Protein AF-A0A2A2JJC0-F1 (afdb_monomer_lite)

Organism: NCBI:txid2018661

Radius of gyration: 27.17 Å; chains: 1; bounding box: 66×58×78 Å

Secondary structure (DSSP, 8-state):
-HHHH-GGGHHHHIIIIIIIHHHHHHHHHHHHHHHHT---S---BPPPPHHHHHH-TT-TTTT--HHHHHHHHHHHHHHHHHHHHHHHHHT--TTPPPPPHHHHHHHHHHHHHHHHHHHHHHHHHHHHH-TT--B-S--HHHIIIIIHHHHHHHSTTHHHHHHHHHHHHIIIIIIHHHHHHHHHHHHHHHHH-GGGGG-HHHHHHHHHHHHHHHHGGGGSTTHHHHHHHHHHHHHT-HHHHHHHHIIIIIIIHHHHHHHHHHHS-TTSSS---HHHHHSSTTSHHHHHHHHTHHHHHHHHHHHIIIIITTTT--HHHHHHHHHTTS-S-HHHHHHHHHHHHTHHHHHHHHHHHHHHHIIIIIS---HHHHTSPPTTTSTTTTT-TTSPPPPPHHHHHHHHH--S-HHHHHHHHHHHHHHHHHHHHHHHHHHHHHHTTSS--TT--HHHHHHHHHHHHHHHHHHHHHHHHHHH---TTHHHHHHHHHHHHHHHHHHHHHHHHHSSSS--HHHHHHHHHHHHHHHHHHHHHHHHHHHHHHHTS-SSHHHHHHHHTTSS-S---S-------------

Foldseek 3Di:
DVCVVCVVCLLVCLCVQQAVLLLVLLVVLLVVCVVWFFDADDALADQDDLVNCLVFVLFLCLQFDFVLVVLLVVVLLVVLVVLVLLLQVLPDDPPDDRDPVVVVVVSSVSVVVSLVSLLRRLRRRCCVVPVVDHDTRGPPVCSLPPRLLVSLVPTDVSVVSNVSNVSSCCSHVPPSSVSSVLVSVLSVCCVVPVVCVVPVPVSSVVVCCVVVVVCVCLPPPLNSLVVSLLVLQVQLLPVVLVVLCCVPQLQHVLLVLVVLVLSDPPPPDPDDDVVNQCPRCNHPVVVLCSLAVVLLSSLLSNCSNAQVRNLQPDVLSSQLSSLVVPPDPSVVSSVVSVCSSCVVVCVVCVVLVVQLCCCCPVVVDDPVRSSHDDCVSCVSVVPPPPDDRPDDVLLVCCVVPPPDDLLVLLVVLLVVLVVVLVVLVVVLVVLVCCVVPPPVDSNRHPVVNVVSVVLSVLSVQLSVLSVCCSPPHDDLSSLSSVLSSLSNVLSNLSSVLCSVQGSDNHGDCPSVVVNVVSSVVSVNSSSSSSNSSSVRVVVPPPPDPVVVVVVVVVPDDPDDDDDDPDDPPPPPPDD

Structure (mmCIF, N/CA/C/O backbone):
data_AF-A0A2A2JJC0-F1
#
_entry.id   AF-A0A2A2JJC0-F1
#
loop_
_atom_site.group_PDB
_atom_site.id
_atom_site.type_symbol
_atom_site.label_atom_id
_atom_site.label_alt_id
_atom_site.label_comp_id
_atom_site.label_asym_id
_atom_site.label_entity_id
_atom_site.label_seq_id
_atom_site.pdbx_PDB_ins_code
_atom_site.Cartn_x
_atom_site.Cartn_y
_atom_site.Cartn_z
_atom_site.occupancy
_atom_site.B_iso_or_equiv
_atom_site.auth_seq_id
_atom_site.auth_comp_id
_atom_site.auth_asym_id
_atom_site.auth_atom_id
_atom_site.pdbx_PDB_model_num
ATOM 1 N N . MET A 1 1 ? -3.818 24.758 -19.603 1.00 52.34 1 MET A N 1
ATOM 2 C CA . MET A 1 1 ? -4.672 24.947 -20.801 1.00 52.34 1 MET A CA 1
ATOM 3 C C . MET A 1 1 ? -5.701 23.831 -20.965 1.00 52.34 1 MET A C 1
ATOM 5 O O . MET A 1 1 ? -6.875 24.148 -21.078 1.00 52.34 1 MET A O 1
ATOM 9 N N . LEU A 1 2 ? -5.303 22.549 -20.957 1.00 55.78 2 LEU A N 1
ATOM 10 C CA . LEU A 1 2 ? -6.246 21.424 -21.093 1.00 55.78 2 LEU A CA 1
ATOM 11 C C . LEU A 1 2 ? -7.266 21.377 -19.937 1.00 55.78 2 LEU A C 1
ATOM 13 O O . LEU A 1 2 ? -8.467 21.332 -20.171 1.00 55.78 2 LEU A O 1
ATOM 17 N N . VAL A 1 3 ? -6.784 21.505 -18.697 1.00 57.25 3 VAL A N 1
ATOM 18 C CA . VAL A 1 3 ? -7.617 21.500 -17.480 1.00 57.25 3 VAL A CA 1
ATOM 19 C C . VAL A 1 3 ? -8.509 22.742 -17.379 1.00 57.25 3 VAL A C 1
ATOM 21 O O . VAL A 1 3 ? -9.697 22.645 -17.100 1.00 57.25 3 VAL A O 1
ATOM 24 N N . THR A 1 4 ? -7.953 23.915 -17.680 1.00 57.88 4 THR A N 1
ATOM 25 C CA . THR A 1 4 ? -8.647 25.202 -17.548 1.00 57.88 4 THR A CA 1
ATOM 26 C C . THR A 1 4 ? -9.720 25.432 -18.614 1.00 57.88 4 THR A C 1
ATOM 28 O O . THR A 1 4 ? -10.705 26.109 -18.349 1.00 57.88 4 THR A O 1
ATOM 31 N N . LYS A 1 5 ? -9.554 24.868 -19.820 1.00 58.38 5 LYS A N 1
ATOM 32 C CA . LYS A 1 5 ? -10.492 25.046 -20.942 1.00 58.38 5 LYS A CA 1
ATOM 33 C C . LYS A 1 5 ? -11.603 23.990 -20.982 1.00 58.38 5 LYS A C 1
ATOM 35 O O . LYS A 1 5 ? -12.660 24.257 -21.541 1.00 58.38 5 LYS A O 1
ATOM 40 N N . TYR A 1 6 ? -11.377 22.813 -20.394 1.00 58.69 6 TYR A N 1
ATOM 41 C CA . TYR A 1 6 ? -12.310 21.680 -20.436 1.00 58.69 6 TYR A CA 1
ATOM 42 C C . TYR A 1 6 ? -12.781 21.221 -19.051 1.00 58.69 6 TYR A C 1
ATOM 44 O O . TYR A 1 6 ? -13.188 20.072 -18.923 1.00 58.69 6 TYR A O 1
ATOM 52 N N . SER A 1 7 ? -12.764 22.102 -18.041 1.00 56.00 7 SER A N 1
ATOM 53 C CA . SER A 1 7 ? -13.215 21.867 -16.650 1.00 56.00 7 SER A CA 1
ATOM 54 C C . SER A 1 7 ? -14.444 20.949 -16.530 1.00 56.00 7 SER A C 1
ATOM 56 O O . SER A 1 7 ? -14.455 19.990 -15.752 1.00 56.00 7 SER A O 1
ATOM 58 N N . ASP A 1 8 ? -15.465 21.187 -17.353 1.00 56.69 8 ASP A N 1
ATOM 59 C CA . ASP A 1 8 ? -16.737 20.461 -17.277 1.00 56.69 8 ASP A CA 1
ATOM 60 C C . ASP A 1 8 ? -16.686 19.084 -17.957 1.00 56.69 8 ASP A C 1
ATOM 62 O O . ASP A 1 8 ? -17.429 18.180 -17.584 1.00 56.69 8 ASP A O 1
ATOM 66 N N . TRP A 1 9 ? -15.742 18.888 -18.881 1.00 62.88 9 TRP A N 1
ATOM 67 C CA . TRP A 1 9 ? -15.544 17.673 -19.680 1.00 62.88 9 TRP A CA 1
ATOM 68 C C . TRP A 1 9 ? -14.310 16.863 -19.263 1.00 62.88 9 TRP A C 1
ATOM 70 O O . TRP A 1 9 ? -13.973 15.882 -19.926 1.00 62.88 9 TRP A O 1
ATOM 80 N N . VAL A 1 10 ? -13.634 17.239 -18.173 1.00 66.12 10 VAL A N 1
ATOM 81 C CA . VAL A 1 10 ? -12.381 16.604 -17.727 1.00 66.12 10 VAL A CA 1
ATOM 82 C C . VAL A 1 10 ? -12.518 15.082 -17.620 1.00 66.12 10 VAL A C 1
ATOM 84 O O . VAL A 1 10 ? -11.678 14.368 -18.154 1.00 66.12 10 VAL A O 1
ATOM 87 N N . SER A 1 11 ? -13.604 14.565 -17.038 1.00 63.59 11 SER A N 1
ATOM 88 C CA . SER A 1 11 ? -13.834 13.116 -16.904 1.00 63.59 11 SER A CA 1
ATOM 89 C C . SER A 1 11 ? -13.937 12.404 -18.259 1.00 63.59 11 SER A C 1
ATOM 91 O O . SER A 1 11 ? -13.392 11.319 -18.445 1.00 63.59 11 SER A O 1
ATOM 93 N N . TYR A 1 12 ? -14.584 13.036 -19.239 1.00 67.75 12 TYR A N 1
ATOM 94 C CA . TYR A 1 12 ? -14.711 12.502 -20.594 1.00 67.75 12 TYR A CA 1
ATOM 95 C C . TYR A 1 12 ? -13.373 12.517 -21.344 1.00 67.75 12 TYR A C 1
ATOM 97 O O . TYR A 1 12 ? -13.038 11.558 -22.044 1.00 67.75 12 TYR A O 1
ATOM 105 N N . VAL A 1 13 ? -12.590 13.585 -21.167 1.00 71.12 13 VAL A N 1
ATOM 106 C CA . VAL A 1 13 ? -11.233 13.697 -21.716 1.00 71.12 13 VAL A CA 1
ATOM 107 C C . VAL A 1 13 ? -10.322 12.635 -21.103 1.00 71.12 13 VAL A C 1
ATOM 109 O O . VAL A 1 13 ? -9.618 11.960 -21.847 1.00 71.12 13 VAL A O 1
ATOM 112 N N . ILE A 1 14 ? -10.388 12.420 -19.786 1.00 71.88 14 ILE A N 1
ATOM 113 C CA . ILE A 1 14 ? -9.591 11.398 -19.097 1.00 71.88 14 ILE A CA 1
ATOM 114 C C . ILE A 1 14 ? -9.868 10.007 -19.660 1.00 71.88 14 ILE A C 1
ATOM 116 O O . ILE A 1 14 ? -8.940 9.328 -20.093 1.00 71.88 14 ILE A O 1
ATOM 120 N N . ILE A 1 15 ? -11.138 9.606 -19.731 1.00 72.25 15 ILE A N 1
ATOM 121 C CA . ILE A 1 15 ? -11.499 8.261 -20.195 1.00 72.25 15 ILE A CA 1
ATOM 122 C C . ILE A 1 15 ? -11.080 8.049 -21.654 1.00 72.25 15 ILE A C 1
ATOM 124 O O . ILE A 1 15 ? -10.525 7.007 -21.995 1.00 72.25 15 ILE A O 1
ATOM 128 N N . ARG A 1 16 ? -11.321 9.018 -22.544 1.00 77.00 16 ARG A N 1
ATOM 129 C CA . ARG A 1 16 ? -11.045 8.823 -23.976 1.00 77.00 16 ARG A CA 1
ATOM 130 C C . ARG A 1 16 ? -9.575 8.979 -24.338 1.00 77.00 16 ARG A C 1
ATOM 132 O O . ARG A 1 16 ? -9.058 8.163 -25.094 1.00 77.00 16 ARG A O 1
ATOM 139 N N . VAL A 1 17 ? -8.923 10.020 -23.828 1.00 81.00 17 VAL A N 1
ATOM 140 C CA . VAL A 1 17 ? -7.562 10.398 -24.237 1.00 81.00 17 VAL A CA 1
ATOM 141 C C . VAL A 1 17 ? -6.507 9.685 -23.406 1.00 81.00 17 VAL A C 1
ATOM 143 O O . VAL A 1 17 ? -5.486 9.292 -23.958 1.00 81.00 17 VAL A O 1
ATOM 146 N N . PHE A 1 18 ? -6.739 9.505 -22.105 1.00 79.56 18 PHE A N 1
ATOM 147 C CA . PHE A 1 18 ? -5.730 8.951 -21.199 1.00 79.56 18 PHE A CA 1
ATOM 148 C C . PHE A 1 18 ? -5.959 7.482 -20.847 1.00 79.56 18 PHE A C 1
ATOM 150 O O . PHE A 1 18 ? -5.056 6.879 -20.288 1.00 79.56 18 PHE A O 1
ATOM 157 N N . LEU A 1 19 ? -7.103 6.882 -21.208 1.00 77.56 19 LEU A N 1
ATOM 158 C CA . LEU A 1 19 ? -7.370 5.457 -20.973 1.00 77.56 19 LEU A CA 1
ATOM 159 C C . LEU A 1 19 ? -7.658 4.685 -22.270 1.00 77.56 19 LEU A C 1
ATOM 161 O O . LEU A 1 19 ? -6.858 3.842 -22.665 1.00 77.56 19 LEU A O 1
ATOM 165 N N . LEU A 1 20 ? -8.741 4.996 -22.990 1.00 83.06 20 LEU A N 1
ATOM 166 C CA . LEU A 1 20 ? -9.139 4.235 -24.187 1.00 83.06 20 LEU A CA 1
ATOM 167 C C . LEU A 1 20 ? -8.149 4.368 -25.352 1.00 83.06 20 LEU A C 1
ATOM 169 O O . LEU A 1 20 ? -7.863 3.380 -26.027 1.00 83.06 20 LEU A O 1
ATOM 173 N N . PHE A 1 21 ? -7.623 5.569 -25.600 1.00 87.94 21 PHE A N 1
ATOM 174 C CA . PHE A 1 21 ? -6.651 5.779 -26.671 1.00 87.94 21 PHE A CA 1
ATOM 175 C C . PHE A 1 21 ? -5.323 5.034 -26.413 1.00 87.94 21 PHE A C 1
ATOM 177 O O . PHE A 1 21 ? -4.910 4.282 -27.297 1.00 87.94 21 PHE A O 1
ATOM 184 N N . PRO A 1 22 ? -4.699 5.111 -25.217 1.00 88.50 22 PRO A N 1
ATOM 185 C CA . PRO A 1 22 ? -3.554 4.272 -24.870 1.00 88.50 22 PRO A CA 1
ATOM 186 C C . PRO A 1 22 ? -3.840 2.774 -24.951 1.00 88.50 22 PRO A C 1
ATOM 188 O O . PRO A 1 22 ? -3.021 2.051 -25.506 1.00 88.50 22 PRO A O 1
ATOM 191 N N . VAL A 1 23 ? -5.007 2.301 -24.488 1.00 86.94 23 VAL A N 1
ATOM 192 C CA . VAL A 1 23 ? -5.416 0.891 -24.658 1.00 86.94 23 VAL A CA 1
ATOM 193 C C . VAL A 1 23 ? -5.401 0.500 -26.136 1.00 86.94 23 VAL A C 1
ATOM 195 O O . VAL A 1 23 ? -4.826 -0.525 -26.493 1.00 86.94 23 VAL A O 1
ATOM 198 N N . GLY A 1 24 ? -5.976 1.331 -27.010 1.00 90.81 24 GLY A N 1
ATOM 199 C CA . GLY A 1 24 ? -5.943 1.107 -28.456 1.00 90.81 24 GLY A CA 1
ATOM 200 C C . GLY A 1 24 ? -4.518 1.018 -29.008 1.00 90.81 24 GLY A C 1
ATOM 201 O O . GLY A 1 24 ? -4.213 0.102 -29.769 1.00 90.81 24 GLY A O 1
ATOM 202 N N . LEU A 1 25 ? -3.627 1.918 -28.584 1.00 92.38 25 LEU A N 1
ATOM 203 C CA . LEU A 1 25 ? -2.218 1.898 -28.985 1.00 92.38 25 LEU A CA 1
ATOM 204 C C . LEU A 1 25 ? -1.484 0.645 -28.487 1.00 92.38 25 LEU A C 1
ATOM 206 O O . LEU A 1 25 ? -0.793 0.006 -29.279 1.00 92.38 25 LEU A O 1
ATOM 210 N N . TYR A 1 26 ? -1.662 0.249 -27.223 1.00 91.31 26 TYR A N 1
ATOM 211 C CA . TYR A 1 26 ? -1.070 -0.981 -26.689 1.00 91.31 26 TYR A CA 1
ATOM 212 C C . TYR A 1 26 ? -1.566 -2.220 -27.433 1.00 91.31 26 TYR A C 1
ATOM 214 O O . TYR A 1 26 ? -0.761 -3.092 -27.745 1.00 91.31 26 TYR A O 1
ATOM 222 N N . MET A 1 27 ? -2.856 -2.284 -27.777 1.00 91.44 27 MET A N 1
ATOM 223 C CA . MET A 1 27 ? -3.398 -3.380 -28.585 1.00 91.44 27 MET A CA 1
ATOM 224 C C . MET A 1 27 ? -2.763 -3.419 -29.979 1.00 91.44 27 MET A C 1
ATOM 226 O O . MET A 1 27 ? -2.403 -4.496 -30.446 1.00 91.44 27 MET A O 1
ATOM 230 N N . ILE A 1 28 ? -2.573 -2.265 -30.631 1.00 92.75 28 ILE A N 1
ATOM 231 C CA . ILE A 1 28 ? -1.892 -2.187 -31.935 1.00 92.75 28 ILE A CA 1
ATOM 232 C C . ILE A 1 28 ? -0.446 -2.682 -31.823 1.00 92.75 28 ILE A C 1
ATOM 234 O O . ILE A 1 28 ? -0.016 -3.475 -32.659 1.00 92.75 28 ILE A O 1
ATOM 238 N N . VAL A 1 29 ? 0.290 -2.252 -30.792 1.00 90.44 29 VAL A N 1
ATOM 239 C CA . VAL A 1 29 ? 1.666 -2.710 -30.542 1.00 90.44 29 VAL A CA 1
ATOM 240 C C . VAL A 1 29 ? 1.692 -4.215 -30.297 1.00 90.44 29 VAL A C 1
ATOM 242 O O . VAL A 1 29 ? 2.491 -4.910 -30.912 1.00 90.44 29 VAL A O 1
ATOM 245 N N . LEU A 1 30 ? 0.799 -4.734 -29.454 1.00 90.25 30 LEU A N 1
ATOM 246 C CA . LEU A 1 30 ? 0.731 -6.156 -29.124 1.00 90.25 30 LEU A CA 1
ATOM 247 C C . LEU A 1 30 ? 0.440 -7.004 -30.365 1.00 90.25 30 LEU A C 1
ATOM 249 O O . LEU A 1 30 ? 1.175 -7.953 -30.634 1.00 90.25 30 LEU A O 1
ATOM 253 N N . PHE A 1 31 ? -0.582 -6.647 -31.147 1.00 89.62 31 PHE A N 1
ATOM 254 C CA . PHE A 1 31 ? -0.896 -7.355 -32.388 1.00 89.62 31 PHE A CA 1
ATOM 255 C C . PHE A 1 31 ? 0.248 -7.262 -33.398 1.00 89.62 31 PHE A C 1
ATOM 257 O O . PHE A 1 31 ? 0.629 -8.276 -33.974 1.00 89.62 31 PHE A O 1
ATOM 264 N N . GLY A 1 32 ? 0.824 -6.074 -33.593 1.00 86.19 32 GLY A N 1
ATOM 265 C CA . GLY A 1 32 ? 1.945 -5.872 -34.508 1.00 86.19 32 GLY A CA 1
ATOM 266 C C . GLY A 1 32 ? 3.166 -6.714 -34.141 1.00 86.19 32 GLY A C 1
ATOM 267 O O . GLY A 1 32 ? 3.693 -7.446 -34.979 1.00 86.19 32 GLY A O 1
ATOM 268 N N . MET A 1 33 ? 3.547 -6.683 -32.865 1.00 85.62 33 MET A N 1
ATOM 269 C CA . MET A 1 33 ? 4.691 -7.415 -32.322 1.00 85.62 33 MET A CA 1
ATOM 270 C C . MET A 1 33 ? 4.481 -8.931 -32.315 1.00 85.62 33 MET A C 1
ATOM 272 O O . MET A 1 33 ? 5.441 -9.677 -32.511 1.00 85.62 33 MET A O 1
ATOM 276 N N . MET A 1 34 ? 3.239 -9.406 -32.173 1.00 85.25 34 MET A N 1
ATOM 277 C CA . MET A 1 34 ? 2.914 -10.832 -32.287 1.00 85.25 34 MET A CA 1
ATOM 278 C C . MET A 1 34 ? 3.270 -11.401 -33.669 1.00 85.25 34 MET A C 1
ATOM 280 O O . MET A 1 34 ? 3.697 -12.549 -33.762 1.00 85.25 34 MET A O 1
ATOM 284 N N . PHE A 1 35 ? 3.156 -10.596 -34.731 1.00 82.06 35 PHE A N 1
ATOM 285 C CA . PHE A 1 35 ? 3.566 -10.992 -36.082 1.00 82.06 35 PHE A CA 1
ATOM 286 C C . PHE A 1 35 ? 5.026 -10.647 -36.405 1.00 82.06 35 PHE A C 1
ATOM 288 O O . PHE A 1 35 ? 5.618 -11.286 -37.274 1.00 82.06 35 PHE A O 1
ATOM 295 N N . SER A 1 36 ? 5.614 -9.646 -35.741 1.00 74.00 36 SER A N 1
ATOM 296 C CA . SER A 1 36 ? 6.941 -9.117 -36.087 1.00 74.00 36 SER A CA 1
ATOM 297 C C . SER A 1 36 ? 8.091 -9.584 -35.192 1.00 74.00 36 SER A C 1
ATOM 299 O O . SER A 1 36 ? 9.242 -9.263 -35.506 1.00 74.00 36 SER A O 1
ATOM 301 N N . GLY A 1 37 ? 7.833 -10.323 -34.105 1.00 67.38 37 GLY A N 1
ATOM 302 C CA . GLY A 1 37 ? 8.929 -10.870 -33.303 1.00 67.38 37 GLY A CA 1
ATOM 303 C C . GLY A 1 37 ? 8.621 -11.496 -31.943 1.00 67.38 37 GLY A C 1
ATOM 304 O O . GLY A 1 37 ? 9.523 -12.141 -31.420 1.00 67.38 37 GLY A O 1
ATOM 305 N N . PHE A 1 38 ? 7.432 -11.360 -31.347 1.00 81.81 38 PHE A N 1
ATOM 306 C CA . PHE A 1 38 ? 7.204 -11.925 -30.010 1.00 81.81 38 PHE A CA 1
ATOM 307 C C . PHE A 1 38 ? 7.417 -13.435 -29.957 1.00 81.81 38 PHE A C 1
ATOM 309 O O . PHE A 1 38 ? 6.936 -14.192 -30.802 1.00 81.81 38 PHE A O 1
ATOM 316 N N . HIS A 1 39 ? 8.095 -13.860 -28.896 1.00 80.12 39 HIS A N 1
ATOM 317 C CA . HIS A 1 39 ? 8.218 -15.259 -28.537 1.00 80.12 39 HIS A CA 1
ATOM 318 C C . HIS A 1 39 ? 7.886 -15.412 -27.056 1.00 80.12 39 HIS A C 1
ATOM 320 O O . HIS A 1 39 ? 8.274 -14.581 -26.242 1.00 80.12 39 HIS A O 1
ATOM 326 N N . PHE A 1 40 ? 7.147 -16.462 -26.707 1.00 82.25 40 PHE A N 1
ATOM 327 C CA . PHE A 1 40 ? 6.760 -16.760 -25.330 1.00 82.25 40 PHE A CA 1
ATOM 328 C C . PHE A 1 40 ? 7.369 -18.104 -24.928 1.00 82.25 40 PHE A C 1
ATOM 330 O O . PHE A 1 40 ? 7.309 -19.055 -25.703 1.00 82.25 40 PHE A O 1
ATOM 337 N N . GLY A 1 41 ? 7.920 -18.200 -23.715 1.00 66.81 41 GLY A N 1
ATOM 338 C CA . GLY A 1 41 ? 8.351 -19.478 -23.128 1.00 66.81 41 GLY A CA 1
ATOM 339 C C . GLY A 1 41 ? 9.787 -19.517 -22.602 1.00 66.81 41 GLY A C 1
ATOM 340 O O . GLY A 1 41 ? 10.077 -20.339 -21.738 1.00 66.81 41 GLY A O 1
ATOM 341 N N . LYS A 1 42 ? 10.669 -18.615 -23.047 1.00 68.81 42 LYS A N 1
ATOM 342 C CA . LYS A 1 42 ? 11.992 -18.402 -22.437 1.00 68.81 42 LYS A CA 1
ATOM 343 C C . LYS A 1 42 ? 12.011 -17.059 -21.721 1.00 68.81 42 LYS A C 1
ATOM 345 O O . LYS A 1 42 ? 11.532 -16.075 -22.271 1.00 68.81 42 LYS A O 1
ATOM 350 N N . SER A 1 43 ? 12.574 -17.024 -20.518 1.00 69.44 43 SER A N 1
ATOM 351 C CA . SER A 1 43 ? 12.828 -15.779 -19.795 1.00 69.44 43 SER A CA 1
ATOM 352 C C . SER A 1 43 ? 14.332 -15.550 -19.690 1.00 69.44 43 SER A C 1
ATOM 354 O O . SER A 1 43 ? 15.098 -16.481 -19.451 1.00 69.44 43 SER A O 1
ATOM 356 N N . ILE A 1 44 ? 14.731 -14.299 -19.889 1.00 70.12 44 ILE A N 1
ATOM 357 C CA . ILE A 1 44 ? 16.092 -13.772 -19.689 1.00 70.12 44 ILE A CA 1
ATOM 358 C C . ILE A 1 44 ? 16.284 -13.200 -18.282 1.00 70.12 44 ILE A C 1
ATOM 360 O O . ILE A 1 44 ? 17.277 -12.521 -18.010 1.00 70.12 44 ILE A O 1
ATOM 364 N N . GLN A 1 45 ? 15.317 -13.425 -17.391 1.00 69.38 45 GLN A N 1
ATOM 365 C CA . GLN A 1 45 ? 15.412 -12.965 -16.020 1.00 69.38 45 GLN A CA 1
ATOM 366 C C . GLN A 1 45 ? 16.520 -13.737 -15.296 1.00 69.38 45 GLN A C 1
ATOM 368 O O . GLN A 1 45 ? 16.415 -14.943 -15.068 1.00 69.38 45 GLN A O 1
ATOM 373 N N . ALA A 1 46 ? 17.594 -13.032 -14.953 1.00 66.56 46 ALA A N 1
ATOM 374 C CA . ALA A 1 46 ? 18.715 -13.560 -14.196 1.00 66.56 46 ALA A CA 1
ATOM 375 C C . ALA A 1 46 ? 18.628 -13.133 -12.730 1.00 66.56 46 ALA A C 1
ATOM 377 O O . ALA A 1 46 ? 18.032 -12.111 -12.385 1.00 66.56 46 ALA A O 1
ATOM 378 N N . PHE A 1 47 ? 19.267 -13.915 -11.865 1.00 62.44 47 PHE A N 1
ATOM 379 C CA . PHE A 1 47 ? 19.453 -13.545 -10.469 1.00 62.44 47 PHE A CA 1
ATOM 380 C C . PHE A 1 47 ? 20.527 -12.463 -10.364 1.00 62.44 47 PHE A C 1
ATOM 382 O O . PHE A 1 47 ? 21.600 -12.587 -10.964 1.00 62.44 47 PHE A O 1
ATOM 389 N N . VAL A 1 48 ? 20.244 -11.400 -9.608 1.00 63.44 48 VAL A N 1
ATOM 390 C CA . VAL A 1 48 ? 21.281 -10.433 -9.243 1.00 63.44 48 VAL A CA 1
ATOM 391 C C . VAL A 1 48 ? 22.164 -11.095 -8.190 1.00 63.44 48 VAL A C 1
ATOM 393 O O . VAL A 1 48 ? 21.660 -11.620 -7.202 1.00 63.44 48 VAL A O 1
ATOM 396 N N . ASP A 1 49 ? 23.478 -11.085 -8.401 1.00 64.88 49 ASP A N 1
ATOM 397 C CA . ASP A 1 49 ? 24.428 -11.504 -7.370 1.00 64.88 49 ASP A CA 1
ATOM 398 C C . ASP A 1 49 ? 24.335 -10.547 -6.170 1.00 64.88 49 ASP A C 1
ATOM 400 O O . ASP A 1 49 ? 24.312 -9.326 -6.351 1.00 64.88 49 ASP A O 1
ATOM 404 N N . GLU A 1 50 ? 24.323 -11.084 -4.951 1.00 63.44 50 GLU A N 1
ATOM 405 C CA . GLU A 1 50 ? 24.155 -10.330 -3.700 1.00 63.44 50 GLU A CA 1
ATOM 406 C C . GLU A 1 50 ? 25.200 -9.206 -3.576 1.00 63.44 50 GLU A C 1
ATOM 408 O O . GLU A 1 50 ? 24.922 -8.123 -3.061 1.00 63.44 50 GLU A O 1
ATOM 413 N N . LYS A 1 51 ? 26.401 -9.409 -4.134 1.00 63.78 51 LYS A N 1
ATOM 414 C CA . LYS A 1 51 ? 27.451 -8.378 -4.199 1.00 63.78 51 LYS A CA 1
ATOM 415 C C . LYS A 1 51 ? 27.049 -7.158 -5.030 1.00 63.78 51 LYS A C 1
ATOM 417 O O . LYS A 1 51 ? 27.302 -6.040 -4.600 1.00 63.78 51 LYS A O 1
ATOM 422 N N . LYS A 1 52 ? 26.386 -7.356 -6.174 1.00 63.19 52 LYS A N 1
ATOM 423 C CA . LYS A 1 52 ? 25.933 -6.256 -7.043 1.00 63.19 52 LYS A CA 1
ATOM 424 C C . LYS A 1 52 ? 24.762 -5.490 -6.431 1.00 63.19 52 LYS A C 1
ATOM 426 O O . LYS A 1 52 ? 24.697 -4.278 -6.586 1.00 63.19 52 LYS A O 1
ATOM 431 N N . ILE A 1 53 ? 23.872 -6.178 -5.711 1.00 61.16 53 ILE A N 1
ATOM 432 C CA . ILE A 1 53 ? 22.778 -5.526 -4.969 1.00 61.16 53 ILE A CA 1
ATOM 433 C C . ILE A 1 53 ? 23.352 -4.626 -3.862 1.00 61.16 53 ILE A C 1
ATOM 435 O O . ILE A 1 53 ? 22.888 -3.506 -3.667 1.00 61.16 53 ILE A O 1
ATOM 439 N N . ASN A 1 54 ? 24.392 -5.093 -3.163 1.00 62.12 54 ASN A N 1
ATOM 440 C CA . ASN A 1 54 ? 25.045 -4.332 -2.096 1.00 62.12 54 ASN A CA 1
ATOM 441 C C . ASN A 1 54 ? 25.819 -3.096 -2.593 1.00 62.12 54 ASN A C 1
ATOM 443 O O . ASN A 1 54 ? 26.019 -2.164 -1.817 1.00 62.12 54 ASN A O 1
ATOM 447 N N . GLU A 1 55 ? 26.268 -3.084 -3.851 1.00 64.44 55 GLU A N 1
ATOM 448 C CA . GLU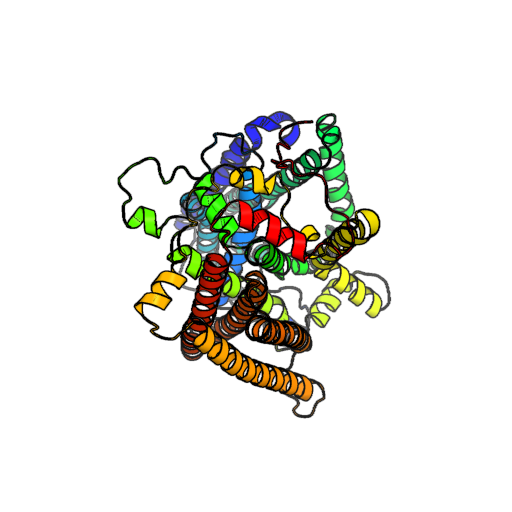 A 1 55 ? 26.999 -1.956 -4.444 1.00 64.44 55 GLU A CA 1
ATOM 449 C C . GLU A 1 55 ? 26.079 -0.785 -4.829 1.00 64.44 55 GLU A C 1
ATOM 451 O O . GLU A 1 55 ? 26.487 0.368 -4.678 1.00 64.44 55 GLU A O 1
ATOM 456 N N . ASP A 1 56 ? 24.844 -1.054 -5.276 1.00 61.91 56 ASP A N 1
ATOM 457 C CA . ASP A 1 56 ? 23.865 -0.011 -5.622 1.00 61.91 56 ASP A CA 1
ATOM 458 C C . ASP A 1 56 ? 22.417 -0.416 -5.261 1.00 61.91 56 ASP A C 1
ATOM 460 O O . ASP A 1 56 ? 21.659 -0.907 -6.107 1.00 61.91 56 ASP A O 1
ATOM 464 N N . PRO A 1 57 ? 21.992 -0.216 -3.998 1.00 61.94 57 PRO A N 1
ATOM 465 C CA . PRO A 1 57 ? 20.691 -0.654 -3.504 1.00 61.94 57 PRO A CA 1
ATOM 466 C C . PRO A 1 57 ? 19.581 0.344 -3.895 1.00 61.94 57 PRO A C 1
ATOM 468 O O . PRO A 1 57 ? 18.877 0.881 -3.043 1.00 61.94 57 PRO A O 1
ATOM 471 N N . LEU A 1 58 ? 19.424 0.664 -5.181 1.00 59.25 58 LEU A N 1
ATOM 472 C CA . LEU A 1 58 ? 18.403 1.620 -5.649 1.00 59.25 58 LEU A CA 1
ATOM 473 C C . LEU A 1 58 ? 17.133 0.957 -6.191 1.00 59.25 58 LEU A C 1
ATOM 475 O O . LEU A 1 58 ? 16.088 1.609 -6.240 1.00 59.25 58 LEU A O 1
ATOM 479 N N . ASP A 1 59 ? 17.196 -0.318 -6.582 1.00 59.91 59 ASP A N 1
ATOM 480 C CA . ASP A 1 59 ? 16.054 -1.028 -7.164 1.00 59.91 59 ASP A CA 1
ATOM 481 C C . ASP A 1 59 ? 15.352 -1.928 -6.134 1.00 59.91 59 ASP A C 1
ATOM 483 O O . ASP A 1 59 ? 15.774 -3.039 -5.823 1.00 59.91 59 ASP A O 1
ATOM 487 N N . PHE A 1 60 ? 14.247 -1.396 -5.612 1.00 56.50 60 PHE A N 1
ATOM 488 C CA . PHE A 1 60 ? 13.374 -1.931 -4.562 1.00 56.50 60 PHE A CA 1
ATOM 489 C C . PHE A 1 60 ? 12.857 -3.347 -4.798 1.00 56.50 60 PHE A C 1
ATOM 491 O O . PHE A 1 60 ? 12.547 -4.068 -3.856 1.00 56.50 60 PHE A O 1
ATOM 498 N N . TRP A 1 61 ? 12.685 -3.717 -6.064 1.00 57.97 61 TRP A N 1
ATOM 499 C CA . TRP A 1 61 ? 12.054 -4.979 -6.434 1.00 57.97 61 TRP A CA 1
ATOM 500 C C . TRP A 1 61 ? 13.046 -5.980 -7.010 1.00 57.97 61 TRP A C 1
ATOM 502 O O . TRP A 1 61 ? 12.621 -7.092 -7.322 1.00 57.97 61 TRP A O 1
ATOM 512 N N . ALA A 1 62 ? 14.335 -5.605 -7.102 1.00 52.66 62 ALA A N 1
ATOM 513 C CA . ALA A 1 62 ? 15.406 -6.386 -7.725 1.00 52.66 62 ALA A CA 1
ATOM 514 C C . ALA A 1 62 ? 15.382 -7.862 -7.310 1.00 52.66 62 ALA A C 1
ATOM 516 O O . ALA A 1 62 ? 15.576 -8.743 -8.153 1.00 52.66 62 ALA A O 1
ATOM 517 N N . ASP A 1 63 ? 15.089 -8.117 -6.033 1.00 58.12 63 ASP A N 1
ATOM 518 C CA . ASP A 1 63 ? 15.105 -9.451 -5.438 1.00 58.12 63 ASP A CA 1
ATOM 519 C C . ASP A 1 63 ? 13.720 -10.067 -5.183 1.00 58.12 63 ASP A C 1
ATOM 521 O O . ASP A 1 63 ? 13.634 -11.211 -4.751 1.00 58.12 63 ASP A O 1
ATOM 525 N N . VAL A 1 64 ? 12.632 -9.352 -5.495 1.00 67.94 64 VAL A N 1
ATOM 526 C CA . VAL A 1 64 ? 11.265 -9.798 -5.195 1.00 67.94 64 VAL A CA 1
ATOM 527 C C . VAL A 1 64 ? 10.688 -10.641 -6.330 1.00 67.94 64 VAL A C 1
ATOM 529 O O . VAL A 1 64 ? 10.644 -10.228 -7.499 1.00 67.94 64 VAL A O 1
ATOM 532 N N . ARG A 1 65 ? 10.226 -11.845 -5.987 1.00 67.75 65 ARG A N 1
ATOM 533 C CA . ARG A 1 65 ? 9.985 -12.942 -6.934 1.00 67.75 65 ARG A CA 1
ATOM 534 C C . ARG A 1 65 ? 8.544 -13.449 -6.902 1.00 67.75 65 ARG A C 1
ATOM 536 O O . ARG A 1 65 ? 7.700 -13.025 -6.115 1.00 67.75 65 ARG A O 1
ATOM 543 N N . GLY A 1 66 ? 8.273 -14.357 -7.839 1.00 68.38 66 GLY A N 1
ATOM 544 C CA . GLY A 1 66 ? 7.090 -15.208 -7.836 1.00 68.38 66 GLY A CA 1
ATOM 545 C C . GLY A 1 66 ? 5.757 -14.463 -7.859 1.00 68.38 66 GLY A C 1
ATOM 546 O O . GLY A 1 66 ? 5.607 -13.370 -8.415 1.00 68.38 66 GLY A O 1
ATOM 547 N N . ILE A 1 67 ? 4.762 -15.101 -7.249 1.00 73.69 67 ILE A N 1
ATOM 548 C CA . ILE A 1 67 ? 3.404 -14.563 -7.119 1.00 73.69 67 ILE A CA 1
ATOM 549 C C . ILE A 1 67 ? 3.385 -13.405 -6.110 1.00 73.69 67 ILE A C 1
ATOM 551 O O . ILE A 1 67 ? 2.543 -12.507 -6.227 1.00 73.69 67 ILE A O 1
ATOM 555 N N . PHE A 1 68 ? 4.362 -13.336 -5.200 1.00 77.88 68 PHE A N 1
ATOM 556 C CA . PHE A 1 68 ? 4.491 -12.226 -4.263 1.00 77.88 68 PHE A CA 1
ATOM 557 C C . PHE A 1 68 ? 4.602 -10.885 -4.990 1.00 77.88 68 PHE A C 1
ATOM 559 O O . PHE A 1 68 ? 3.801 -9.980 -4.746 1.00 77.88 68 PHE A O 1
ATOM 566 N N . ARG A 1 69 ? 5.482 -10.785 -5.993 1.00 73.94 69 ARG A N 1
ATOM 567 C CA . ARG A 1 69 ? 5.609 -9.577 -6.822 1.00 73.94 69 ARG A CA 1
ATOM 568 C C . ARG A 1 69 ? 4.283 -9.148 -7.457 1.00 73.94 69 ARG A C 1
ATOM 570 O O . ARG A 1 69 ? 3.959 -7.962 -7.474 1.00 73.94 69 ARG A O 1
ATOM 577 N N . THR A 1 70 ? 3.493 -10.095 -7.964 1.00 72.62 70 THR A N 1
ATOM 578 C CA . THR A 1 70 ? 2.190 -9.772 -8.573 1.00 72.62 70 THR A CA 1
ATOM 579 C C . THR A 1 70 ? 1.191 -9.216 -7.559 1.00 72.62 70 THR A C 1
ATOM 581 O O . THR A 1 70 ? 0.434 -8.303 -7.884 1.00 72.62 70 THR A O 1
ATOM 584 N N . SER A 1 71 ? 1.231 -9.696 -6.313 1.00 73.75 71 SER A N 1
ATOM 585 C CA . SER A 1 71 ? 0.382 -9.178 -5.236 1.00 73.75 71 SER A CA 1
ATOM 586 C C . SER A 1 71 ? 0.750 -7.747 -4.826 1.00 73.75 71 SER A C 1
ATOM 588 O O . SER A 1 71 ? -0.130 -6.944 -4.527 1.00 73.75 71 SER A O 1
ATOM 590 N N . LEU A 1 72 ? 2.034 -7.393 -4.892 1.00 77.38 72 LEU A N 1
ATOM 591 C CA . LEU A 1 72 ? 2.527 -6.047 -4.592 1.00 77.38 72 LEU A CA 1
ATOM 592 C C . LEU A 1 72 ? 2.116 -5.052 -5.679 1.00 77.38 72 LEU A C 1
ATOM 594 O O . LEU A 1 72 ? 1.585 -3.983 -5.374 1.00 77.38 72 LEU A O 1
ATOM 598 N N . LEU A 1 73 ? 2.255 -5.463 -6.944 1.00 72.94 73 LEU A N 1
ATOM 599 C CA . LEU A 1 73 ? 1.768 -4.699 -8.092 1.00 72.94 73 LEU A CA 1
ATOM 600 C C . LEU A 1 73 ? 0.255 -4.472 -8.014 1.00 72.94 73 LEU A C 1
ATOM 602 O O . LEU A 1 73 ? -0.211 -3.374 -8.302 1.00 72.94 73 LEU A O 1
ATOM 606 N N . LEU A 1 74 ? -0.526 -5.467 -7.577 1.00 71.50 74 LEU A N 1
ATOM 607 C CA . LEU A 1 74 ? -1.972 -5.307 -7.391 1.00 71.50 74 LEU A CA 1
ATOM 608 C C . LEU A 1 74 ? -2.297 -4.156 -6.424 1.00 71.50 74 LEU A C 1
ATOM 610 O O . LEU A 1 74 ? -3.204 -3.365 -6.693 1.00 71.50 74 LEU A O 1
ATOM 614 N N . VAL A 1 75 ? -1.541 -4.032 -5.330 1.00 73.38 75 VAL A N 1
ATOM 615 C CA . VAL A 1 75 ? -1.707 -2.942 -4.359 1.00 73.38 75 VAL A CA 1
ATOM 616 C C . VAL A 1 75 ? -1.274 -1.597 -4.952 1.00 73.38 75 VAL A C 1
ATOM 618 O O . VAL A 1 75 ? -2.005 -0.617 -4.807 1.00 73.38 75 VAL A O 1
ATOM 621 N N . ASP A 1 76 ? -0.141 -1.536 -5.657 1.00 70.31 76 ASP A N 1
ATOM 622 C CA . ASP A 1 76 ? 0.315 -0.327 -6.367 1.00 70.31 76 ASP A CA 1
ATOM 623 C C . ASP A 1 76 ? -0.730 0.203 -7.345 1.00 70.31 76 ASP A C 1
ATOM 625 O O . ASP A 1 76 ? -1.138 1.367 -7.279 1.00 70.31 76 ASP A O 1
ATOM 629 N N . TYR A 1 77 ? -1.218 -0.684 -8.204 1.00 66.38 77 TYR A N 1
ATOM 630 C CA . TYR A 1 77 ? -2.240 -0.359 -9.178 1.00 66.38 77 TYR A CA 1
ATOM 631 C C . TYR A 1 77 ? -3.533 0.089 -8.491 1.00 66.38 77 TYR A C 1
ATOM 633 O O . TYR A 1 77 ? -4.087 1.121 -8.866 1.00 66.38 77 TYR A O 1
ATOM 641 N N . SER A 1 78 ? -3.961 -0.585 -7.417 1.00 64.06 78 SER A N 1
ATOM 642 C CA . SER A 1 78 ? -5.150 -0.172 -6.658 1.00 64.06 78 SER A CA 1
ATOM 643 C C . SER A 1 78 ? -5.060 1.264 -6.119 1.00 64.06 78 SER A C 1
ATOM 645 O O . SER A 1 78 ? -6.039 2.002 -6.216 1.00 64.06 78 SER A O 1
ATOM 647 N N . GLY A 1 79 ? -3.887 1.701 -5.640 1.00 60.25 79 GLY A N 1
ATOM 648 C CA . GLY A 1 79 ? -3.673 3.054 -5.113 1.00 60.25 79 GLY A CA 1
ATOM 649 C C . GLY A 1 79 ? -3.762 4.152 -6.178 1.00 60.25 79 GLY A C 1
ATOM 650 O O . GLY A 1 79 ? -4.345 5.211 -5.929 1.00 60.25 79 GLY A O 1
ATOM 651 N N . VAL A 1 80 ? -3.254 3.885 -7.385 1.00 55.16 80 VAL A N 1
ATOM 652 C CA . VAL A 1 80 ? -3.402 4.781 -8.549 1.00 55.16 80 VAL A CA 1
ATOM 653 C C . VAL A 1 80 ? -4.881 4.923 -8.928 1.00 55.16 80 VAL A C 1
ATOM 655 O O . VAL A 1 80 ? -5.344 6.014 -9.272 1.00 55.16 80 VAL A O 1
ATOM 658 N N . PHE A 1 81 ? -5.657 3.846 -8.798 1.00 52.53 81 PHE A N 1
ATOM 659 C CA . PHE A 1 81 ? -7.082 3.822 -9.141 1.00 52.53 81 PHE A CA 1
ATOM 660 C C . PHE A 1 81 ? -7.942 4.583 -8.137 1.00 52.53 81 PHE A C 1
ATOM 662 O O . PHE A 1 81 ? -8.942 5.186 -8.532 1.00 52.53 81 PHE A O 1
ATOM 669 N N . THR A 1 82 ? -7.513 4.656 -6.877 1.00 55.84 82 THR A N 1
ATOM 670 C CA . THR A 1 82 ? -8.149 5.485 -5.849 1.00 55.84 82 THR A CA 1
ATOM 671 C C . THR A 1 82 ? -8.149 6.964 -6.237 1.00 55.84 82 THR A C 1
ATOM 673 O O . THR A 1 82 ? -9.153 7.630 -6.030 1.00 55.84 82 THR A O 1
ATOM 676 N N . GLY A 1 83 ? -7.097 7.487 -6.879 1.00 51.38 83 GLY A N 1
ATOM 677 C CA . GLY A 1 83 ? -7.071 8.882 -7.354 1.00 51.38 83 GLY A CA 1
ATOM 678 C C . GLY A 1 83 ? -8.100 9.167 -8.456 1.00 51.38 83 GLY A C 1
ATOM 679 O O . GLY A 1 83 ? -8.764 10.205 -8.446 1.00 51.38 83 GLY A O 1
ATOM 680 N N . ILE A 1 84 ? -8.291 8.211 -9.372 1.00 53.38 84 ILE A N 1
ATOM 681 C CA . ILE A 1 84 ? -9.317 8.277 -10.428 1.00 53.38 84 ILE A CA 1
ATOM 682 C C . ILE A 1 84 ? -10.721 8.189 -9.817 1.00 53.38 84 ILE A C 1
ATOM 684 O O . ILE A 1 84 ? -11.624 8.924 -10.219 1.00 53.38 84 ILE A O 1
ATOM 688 N N . LEU A 1 85 ? -10.893 7.309 -8.829 1.00 53.84 85 LEU A N 1
ATOM 689 C CA . LEU A 1 85 ? -12.156 7.077 -8.136 1.00 53.84 85 LEU A CA 1
ATOM 690 C C . LEU A 1 85 ? -12.546 8.284 -7.277 1.00 53.84 85 LEU A C 1
ATOM 692 O O . LEU A 1 85 ? -13.678 8.742 -7.378 1.00 53.84 85 LEU A O 1
ATOM 696 N N . ILE A 1 86 ? -11.597 8.866 -6.540 1.00 53.53 86 ILE A N 1
ATOM 697 C CA . ILE A 1 86 ? -11.804 10.085 -5.754 1.00 53.53 86 ILE A CA 1
ATOM 698 C C . ILE A 1 86 ? -12.172 11.259 -6.671 1.00 53.53 86 ILE A C 1
ATOM 700 O O . ILE A 1 86 ? -13.124 11.981 -6.385 1.00 53.53 86 ILE A O 1
ATOM 704 N N . PHE A 1 87 ? -11.495 11.423 -7.813 1.00 51.97 87 PHE A N 1
ATOM 705 C CA . PHE A 1 87 ? -11.870 12.439 -8.803 1.00 51.97 87 PHE A CA 1
ATOM 706 C C . PHE A 1 87 ? -13.274 12.208 -9.393 1.00 51.97 87 PHE A C 1
ATOM 708 O O . PHE A 1 87 ? -14.021 13.157 -9.643 1.00 51.97 87 PHE A O 1
ATOM 715 N N . ALA A 1 88 ? -13.661 10.950 -9.614 1.00 50.75 88 ALA A N 1
ATOM 716 C CA . ALA A 1 88 ? -15.008 10.615 -10.060 1.00 50.75 88 ALA A CA 1
ATOM 717 C C . ALA A 1 88 ? -16.068 10.902 -8.978 1.00 50.75 88 ALA A C 1
ATOM 719 O O . ALA A 1 88 ? -17.192 11.269 -9.324 1.00 50.75 88 ALA A O 1
ATOM 720 N N . THR A 1 89 ? -15.718 10.786 -7.690 1.00 51.16 89 THR A N 1
ATOM 721 C CA . THR A 1 89 ? -16.634 11.026 -6.563 1.00 51.16 89 THR A CA 1
ATOM 722 C C . THR A 1 89 ? -16.714 12.487 -6.112 1.00 51.16 89 THR A C 1
ATOM 724 O O . THR A 1 89 ? -17.774 12.909 -5.665 1.00 51.16 89 THR A O 1
ATOM 727 N N . THR A 1 90 ? -15.669 13.306 -6.278 1.00 50.72 90 THR A N 1
ATOM 728 C CA . THR A 1 90 ? -15.717 14.745 -5.921 1.00 50.72 90 THR A CA 1
ATOM 729 C C . THR A 1 90 ? -16.665 15.553 -6.817 1.00 50.72 90 THR A C 1
ATOM 731 O O . THR A 1 90 ? -17.095 16.645 -6.460 1.00 50.72 90 THR A O 1
ATOM 734 N N . LYS A 1 91 ? -17.063 15.007 -7.976 1.00 48.31 91 LYS A N 1
ATOM 735 C CA . LYS A 1 91 ? -18.114 15.566 -8.846 1.00 48.31 91 LYS A CA 1
ATOM 736 C C . LYS A 1 91 ? -19.502 14.939 -8.643 1.00 48.31 91 LYS A C 1
ATOM 738 O O . LYS A 1 91 ? -20.348 15.072 -9.533 1.00 48.31 91 LYS A O 1
ATOM 743 N N . LEU A 1 92 ? -19.773 14.280 -7.512 1.00 45.66 92 LEU A N 1
ATOM 744 C CA . LEU A 1 92 ? -21.118 13.793 -7.185 1.00 45.66 92 LEU A CA 1
ATOM 745 C C . LEU A 1 92 ? -22.072 14.984 -6.980 1.00 45.66 92 LEU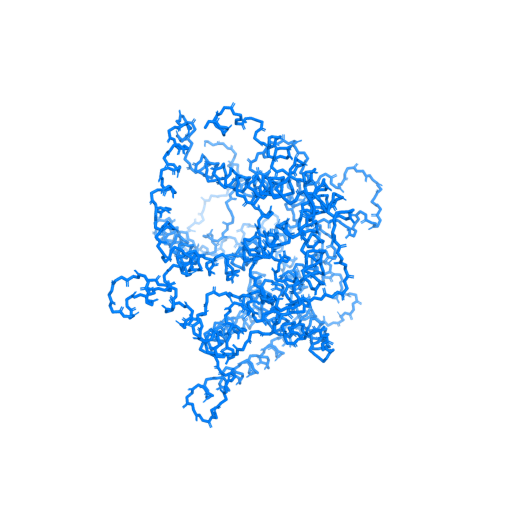 A C 1
ATOM 747 O O . LEU A 1 92 ? -22.274 15.488 -5.880 1.00 45.66 92 LEU A O 1
ATOM 751 N N . ARG A 1 93 ? -22.705 15.430 -8.070 1.00 39.72 93 ARG A N 1
ATOM 752 C CA . ARG A 1 93 ? -23.991 16.125 -7.986 1.00 39.72 93 ARG A CA 1
ATOM 753 C C . ARG A 1 93 ? -25.005 15.121 -7.444 1.00 39.72 93 ARG A C 1
ATOM 755 O O . ARG A 1 93 ? -25.022 13.970 -7.884 1.00 39.72 93 ARG A O 1
ATOM 762 N N . ALA A 1 94 ? -25.878 15.559 -6.539 1.00 35.09 94 ALA A N 1
ATOM 763 C CA . ALA A 1 94 ? -27.026 14.763 -6.118 1.00 35.09 94 ALA A CA 1
ATOM 764 C C . ALA A 1 94 ? -27.747 14.197 -7.364 1.00 35.09 94 ALA A C 1
ATOM 766 O O . ALA A 1 94 ? -28.176 14.958 -8.232 1.00 35.09 94 ALA A O 1
ATOM 767 N N . GLY A 1 95 ? -27.813 12.865 -7.485 1.00 37.53 95 GLY A N 1
ATOM 768 C CA . GLY A 1 95 ? -28.467 12.169 -8.601 1.00 37.53 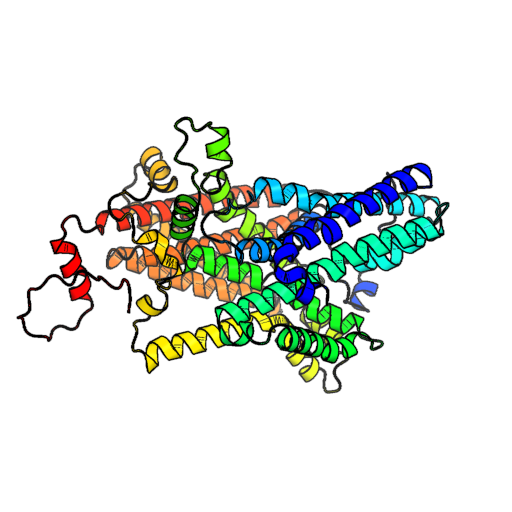95 GLY A CA 1
ATOM 769 C C . GLY A 1 95 ? -27.564 11.498 -9.648 1.00 37.53 95 GLY A C 1
ATOM 770 O O . GLY A 1 95 ? -28.098 10.813 -10.520 1.00 37.53 95 GLY A O 1
ATOM 771 N N . SER A 1 96 ? -26.230 11.614 -9.596 1.00 41.97 96 SER A N 1
ATOM 772 C CA . SER A 1 96 ? -25.366 10.777 -10.450 1.00 41.97 96 SER A CA 1
ATOM 773 C C . SER A 1 96 ? -25.208 9.379 -9.850 1.00 41.97 96 SER A C 1
ATOM 775 O O . SER A 1 96 ? -24.687 9.241 -8.745 1.00 41.97 96 SER A O 1
ATOM 777 N N . ALA A 1 97 ? -25.640 8.343 -10.574 1.00 42.69 97 ALA A N 1
ATOM 778 C CA . ALA A 1 97 ? -25.408 6.959 -10.173 1.00 42.69 97 ALA A CA 1
ATOM 779 C C . ALA A 1 97 ? -23.888 6.708 -10.082 1.00 42.69 97 ALA A C 1
ATOM 781 O O . ALA A 1 97 ? -23.200 6.890 -11.092 1.00 42.69 97 ALA A O 1
ATOM 782 N N . PRO A 1 98 ? -23.343 6.324 -8.911 1.00 48.75 98 PRO A N 1
ATOM 783 C CA . PRO A 1 98 ? -21.928 6.007 -8.801 1.00 48.75 98 PRO A CA 1
ATOM 784 C C . PRO A 1 98 ? -21.610 4.856 -9.760 1.00 48.75 98 PRO A C 1
ATOM 786 O O . PRO A 1 98 ? -22.319 3.846 -9.796 1.00 48.75 98 PRO A O 1
ATOM 789 N N . MET A 1 99 ? -20.561 5.013 -10.570 1.00 48.69 99 MET A N 1
ATOM 790 C CA . MET A 1 99 ? -20.071 3.925 -11.412 1.00 48.69 99 MET A CA 1
ATOM 791 C C . MET A 1 99 ? -19.678 2.770 -10.488 1.00 48.69 99 MET A C 1
ATOM 793 O O . MET A 1 99 ? -18.849 2.947 -9.597 1.00 48.69 99 MET A O 1
ATOM 797 N N . GLN A 1 100 ? -20.309 1.604 -10.653 1.00 54.12 100 GLN A N 1
ATOM 798 C CA . GLN A 1 100 ? -20.056 0.475 -9.760 1.00 54.12 100 GLN A CA 1
ATOM 799 C C . GLN A 1 100 ? -18.577 0.084 -9.848 1.00 54.12 100 GLN A C 1
ATOM 801 O O . GLN A 1 100 ? -18.065 -0.176 -10.941 1.00 54.12 100 GLN A O 1
ATOM 806 N N . ALA A 1 101 ? -17.904 0.010 -8.696 1.00 56.41 101 ALA A N 1
ATOM 807 C CA . ALA A 1 101 ? -16.491 -0.362 -8.599 1.00 56.41 101 ALA A CA 1
ATOM 808 C C . ALA A 1 101 ? -16.182 -1.687 -9.330 1.00 56.41 101 ALA A C 1
ATOM 810 O O . ALA A 1 101 ? -15.124 -1.829 -9.934 1.00 56.41 101 ALA A O 1
ATOM 811 N N . LEU A 1 102 ? -17.155 -2.606 -9.375 1.00 59.53 102 LEU A N 1
ATOM 812 C CA . LEU A 1 102 ? -17.096 -3.877 -10.105 1.00 59.53 102 LEU A CA 1
ATOM 813 C C . LEU A 1 102 ? -16.876 -3.746 -11.620 1.00 59.53 102 LEU A C 1
ATOM 815 O O . LEU A 1 102 ? -16.260 -4.630 -12.201 1.00 59.53 102 LEU A O 1
ATOM 819 N N . TYR A 1 103 ? -17.344 -2.674 -12.268 1.00 58.41 103 TYR A N 1
ATOM 820 C CA . TYR A 1 103 ? -17.070 -2.426 -13.695 1.00 58.41 103 TYR A CA 1
ATOM 821 C C . TYR A 1 103 ? -15.789 -1.624 -13.910 1.00 58.41 103 TYR A C 1
ATOM 823 O O . TYR A 1 103 ? -15.127 -1.756 -14.940 1.00 58.41 103 TYR A O 1
ATOM 831 N N . LEU A 1 104 ? -15.440 -0.792 -12.932 1.00 60.50 104 LEU A N 1
ATOM 832 C CA . LEU A 1 104 ? -14.263 0.058 -12.983 1.00 60.50 104 LEU A CA 1
ATOM 833 C C . LEU A 1 104 ? -12.973 -0.764 -12.841 1.00 60.50 104 LEU A C 1
ATOM 835 O O . LEU A 1 104 ? -12.043 -0.563 -13.615 1.00 60.50 104 LEU A O 1
ATOM 839 N N . VAL A 1 105 ? -12.940 -1.734 -11.921 1.00 65.25 105 VAL A N 1
ATOM 840 C CA . VAL A 1 105 ? -11.760 -2.585 -11.688 1.00 65.25 105 VAL A CA 1
ATOM 841 C C . VAL A 1 105 ? -11.322 -3.323 -12.967 1.00 65.25 105 VAL A C 1
ATOM 843 O O . VAL A 1 105 ? -10.179 -3.125 -13.375 1.00 65.25 105 VAL A O 1
ATOM 846 N N . PRO A 1 106 ? -12.187 -4.072 -13.687 1.00 65.44 106 PRO A N 1
ATOM 847 C CA . PRO A 1 106 ? -11.808 -4.715 -14.944 1.00 65.44 106 PRO A CA 1
ATOM 848 C C . PRO A 1 106 ? -11.293 -3.724 -15.989 1.00 65.44 106 PRO A C 1
ATOM 850 O O . PRO A 1 106 ? -10.223 -3.941 -16.549 1.00 65.44 106 PRO A O 1
ATOM 853 N N . MET A 1 107 ? -12.007 -2.612 -16.212 1.00 64.81 107 MET A N 1
ATOM 854 C CA . MET A 1 107 ? -11.638 -1.596 -17.210 1.00 64.81 107 MET A CA 1
ATOM 855 C C . MET A 1 107 ? -10.239 -1.036 -16.990 1.00 64.81 107 MET A C 1
ATOM 857 O O . MET A 1 107 ? -9.506 -0.777 -17.943 1.00 64.81 107 MET A O 1
ATOM 861 N N . ILE A 1 108 ? -9.870 -0.862 -15.729 1.00 66.12 108 ILE A N 1
ATOM 862 C CA . ILE A 1 108 ? -8.596 -0.279 -15.369 1.00 66.12 108 ILE A CA 1
ATOM 863 C C . ILE A 1 108 ? -7.475 -1.345 -15.331 1.00 66.12 108 ILE A C 1
ATOM 865 O O . ILE A 1 108 ? -6.332 -1.048 -15.673 1.00 66.12 108 ILE A O 1
ATOM 869 N N . THR A 1 109 ? -7.786 -2.610 -15.026 1.00 71.19 109 THR A N 1
ATOM 870 C CA . THR A 1 109 ? -6.800 -3.714 -15.070 1.00 71.19 109 THR A CA 1
ATOM 871 C C . THR A 1 109 ? -6.349 -4.108 -16.481 1.00 71.19 109 THR A C 1
ATOM 873 O O . THR A 1 109 ? -5.324 -4.773 -16.623 1.00 71.19 109 THR A O 1
ATOM 876 N N . ILE A 1 110 ? -7.057 -3.674 -17.532 1.00 78.50 110 ILE A N 1
ATOM 877 C CA . ILE A 1 110 ? -6.710 -3.991 -18.927 1.00 78.50 110 ILE A CA 1
ATOM 878 C C . ILE A 1 110 ? -5.295 -3.515 -19.272 1.00 78.50 110 ILE A C 1
ATOM 880 O O . ILE A 1 110 ? -4.526 -4.277 -19.848 1.00 78.50 110 ILE A O 1
ATOM 884 N N . VAL A 1 111 ? -4.922 -2.282 -18.918 1.00 77.88 111 VAL A N 1
ATOM 885 C CA . VAL A 1 111 ? -3.604 -1.743 -19.298 1.00 77.88 111 VAL A CA 1
ATOM 886 C C . VAL A 1 111 ? -2.449 -2.505 -18.630 1.00 77.88 111 VAL A C 1
ATOM 888 O O . VAL A 1 111 ? -1.561 -2.949 -19.360 1.00 77.88 111 VAL A O 1
ATOM 891 N N . PRO A 1 112 ? -2.460 -2.758 -17.305 1.00 76.00 112 PRO A N 1
ATOM 892 C CA . PRO A 1 112 ? -1.462 -3.615 -16.660 1.00 76.00 112 PRO A CA 1
ATOM 893 C C . PRO A 1 112 ? -1.356 -5.014 -17.283 1.00 76.00 112 PRO A C 1
ATOM 895 O O . PRO A 1 112 ? -0.250 -5.528 -17.473 1.00 76.00 112 PRO A O 1
ATOM 898 N N . MET A 1 113 ? -2.487 -5.628 -17.658 1.00 79.75 113 MET A N 1
ATOM 899 C CA . MET A 1 113 ? -2.473 -6.921 -18.353 1.00 79.75 113 MET A CA 1
ATOM 900 C C . MET A 1 113 ? -1.768 -6.822 -19.711 1.00 79.75 113 MET A C 1
ATOM 902 O O . MET A 1 113 ? -0.910 -7.650 -20.015 1.00 79.75 113 MET A O 1
ATOM 906 N N . LEU A 1 114 ? -2.078 -5.797 -20.511 1.00 84.19 114 LEU A N 1
ATOM 907 C CA . LEU A 1 114 ? -1.440 -5.585 -21.814 1.00 84.19 114 LEU A CA 1
ATOM 908 C C . LEU A 1 114 ? 0.068 -5.352 -21.685 1.00 84.19 114 LEU A C 1
ATOM 910 O O . LEU A 1 114 ? 0.839 -5.960 -22.427 1.00 84.19 114 LEU A O 1
ATOM 914 N N . LEU A 1 115 ? 0.496 -4.538 -20.719 1.00 82.19 115 LEU A N 1
ATOM 915 C CA . LEU A 1 115 ? 1.913 -4.305 -20.428 1.00 82.19 115 LEU A CA 1
ATOM 916 C C . LEU A 1 115 ? 2.633 -5.598 -20.027 1.00 82.19 115 LEU A C 1
ATOM 918 O O . LEU A 1 115 ? 3.738 -5.859 -20.499 1.00 82.19 115 LEU A O 1
ATOM 922 N N . THR A 1 116 ? 1.986 -6.441 -19.218 1.00 81.31 116 THR A N 1
ATOM 923 C CA . THR A 1 116 ? 2.536 -7.741 -18.805 1.00 81.31 116 THR A CA 1
ATOM 924 C C . THR A 1 116 ? 2.723 -8.679 -20.000 1.00 81.31 116 THR A C 1
ATOM 926 O O . THR A 1 116 ? 3.762 -9.330 -20.113 1.00 81.31 116 THR A O 1
ATOM 929 N N . ILE A 1 117 ? 1.761 -8.718 -20.928 1.00 84.25 117 ILE A N 1
ATOM 930 C CA . ILE A 1 117 ? 1.863 -9.539 -22.146 1.00 84.25 117 ILE A CA 1
ATOM 931 C C . ILE A 1 117 ? 2.979 -9.020 -23.060 1.00 84.25 117 ILE A C 1
ATOM 933 O O . ILE A 1 117 ? 3.789 -9.812 -23.540 1.00 84.25 117 ILE A O 1
ATOM 937 N N . ILE A 1 118 ? 3.050 -7.700 -23.274 1.00 87.12 118 ILE A N 1
ATOM 938 C CA . ILE A 1 118 ? 4.103 -7.064 -24.082 1.00 87.12 118 ILE A CA 1
ATOM 939 C C . ILE A 1 118 ? 5.482 -7.373 -23.496 1.00 87.12 118 ILE A C 1
ATOM 941 O O . ILE A 1 118 ? 6.389 -7.768 -24.228 1.00 87.12 118 ILE A O 1
ATOM 945 N N . ARG A 1 119 ? 5.626 -7.257 -22.172 1.00 85.44 119 ARG A N 1
ATOM 946 C CA . ARG A 1 119 ? 6.851 -7.615 -21.458 1.00 85.44 119 ARG A CA 1
ATOM 947 C C . ARG A 1 119 ? 7.230 -9.072 -21.709 1.00 85.44 119 ARG A C 1
ATOM 949 O O . ARG A 1 119 ? 8.332 -9.323 -22.181 1.00 85.44 119 ARG A O 1
ATOM 956 N N . ALA A 1 120 ? 6.330 -10.015 -21.431 1.00 83.50 120 ALA A N 1
ATOM 957 C CA . ALA A 1 120 ? 6.615 -11.442 -21.571 1.00 83.50 120 ALA A CA 1
ATOM 958 C C . ALA A 1 120 ? 6.991 -11.826 -23.015 1.00 83.50 120 ALA A C 1
ATOM 960 O O . ALA A 1 120 ? 7.908 -12.620 -23.223 1.00 83.50 120 ALA A O 1
ATOM 961 N N . GLY A 1 121 ? 6.328 -11.229 -24.010 1.00 86.94 121 GLY A N 1
ATOM 962 C CA . GLY A 1 121 ? 6.649 -11.442 -25.424 1.00 86.94 121 GLY A CA 1
ATOM 963 C C . GLY A 1 121 ? 8.011 -10.869 -25.828 1.00 86.94 121 GLY A C 1
ATOM 964 O O . GLY A 1 121 ? 8.713 -11.462 -26.651 1.00 86.94 121 GLY A O 1
ATOM 965 N N . CYS A 1 122 ? 8.407 -9.738 -25.238 1.00 87.50 122 CYS A N 1
ATOM 966 C CA . CYS A 1 122 ? 9.727 -9.142 -25.439 1.00 87.50 122 CYS A CA 1
ATOM 967 C C . CYS A 1 122 ? 10.851 -9.913 -24.743 1.00 87.50 122 CYS A C 1
ATOM 969 O O . CYS A 1 122 ? 11.919 -10.077 -25.332 1.00 87.50 122 CYS A O 1
ATOM 971 N N . GLU A 1 123 ? 10.618 -10.412 -23.526 1.00 86.62 123 GLU A N 1
ATOM 972 C CA . GLU A 1 123 ? 11.590 -11.251 -22.816 1.00 86.62 123 GLU A CA 1
ATOM 973 C C . GLU A 1 123 ? 11.943 -12.489 -23.644 1.00 86.62 123 GLU A C 1
ATOM 975 O O . GLU A 1 123 ? 13.124 -12.759 -23.862 1.00 86.62 123 GLU A O 1
ATOM 980 N N . GLY A 1 124 ? 10.943 -13.199 -24.176 1.00 85.81 124 GLY A N 1
ATOM 981 C CA . GLY A 1 124 ? 11.212 -14.367 -25.011 1.00 85.81 124 GLY A CA 1
ATOM 982 C C . GLY A 1 124 ? 11.836 -14.018 -26.363 1.00 85.81 124 GLY A C 1
ATOM 983 O O . GLY A 1 124 ? 12.710 -14.751 -26.820 1.00 85.81 124 GLY A O 1
ATOM 984 N N . HIS A 1 125 ? 11.479 -12.882 -26.977 1.00 87.94 125 HIS A N 1
ATOM 985 C CA . HIS A 1 125 ? 12.145 -12.418 -28.203 1.00 87.94 125 HIS A CA 1
ATOM 986 C C . HIS A 1 125 ? 13.648 -12.191 -27.989 1.00 87.94 125 HIS A C 1
ATOM 988 O O . HIS A 1 125 ? 14.482 -12.661 -28.770 1.00 87.94 125 HIS A O 1
ATOM 994 N N . ILE A 1 126 ? 14.001 -11.479 -26.917 1.00 88.31 126 ILE A N 1
ATOM 995 C CA . ILE A 1 126 ? 15.397 -11.178 -26.599 1.00 88.31 126 ILE A CA 1
ATOM 996 C C . ILE A 1 126 ? 16.135 -12.444 -26.168 1.00 88.31 126 ILE A C 1
ATOM 998 O O . ILE A 1 126 ? 17.283 -12.617 -26.568 1.00 88.31 126 ILE A O 1
ATOM 1002 N N . ALA A 1 127 ? 15.481 -13.371 -25.462 1.00 85.81 127 ALA A N 1
ATOM 1003 C CA . ALA A 1 127 ? 16.071 -14.667 -25.117 1.00 85.81 127 ALA A CA 1
ATOM 1004 C C . ALA A 1 127 ? 16.611 -15.419 -26.341 1.00 85.81 127 ALA A C 1
ATOM 1006 O O . ALA A 1 127 ? 17.656 -16.067 -26.265 1.00 85.81 127 ALA A O 1
ATOM 1007 N N . ASP A 1 128 ? 15.917 -15.320 -27.476 1.00 85.06 128 ASP A N 1
ATOM 1008 C CA . ASP A 1 128 ? 16.324 -15.982 -28.713 1.00 85.06 128 ASP A CA 1
ATOM 1009 C C . ASP A 1 128 ? 17.350 -15.175 -29.518 1.00 85.06 128 ASP A C 1
ATOM 1011 O O . ASP A 1 128 ? 18.231 -15.756 -30.156 1.00 85.06 128 ASP A O 1
ATOM 1015 N N . LYS A 1 129 ? 17.251 -13.840 -29.520 1.00 86.50 129 LYS A N 1
ATOM 1016 C CA . LYS A 1 129 ? 18.122 -12.968 -30.331 1.00 86.50 129 LYS A CA 1
ATOM 1017 C C . LYS A 1 129 ? 19.424 -12.576 -29.640 1.00 86.50 129 LYS A C 1
ATOM 1019 O O . LYS A 1 129 ? 20.437 -12.394 -30.314 1.00 86.50 129 LYS A O 1
ATOM 1024 N N . GLN A 1 130 ? 19.401 -12.426 -28.323 1.00 85.56 130 GLN A N 1
ATOM 1025 C CA . GLN A 1 130 ? 20.520 -11.994 -27.492 1.00 85.56 130 GLN A CA 1
ATOM 1026 C C . GLN A 1 130 ? 20.530 -12.799 -26.180 1.00 85.56 130 GLN A C 1
ATOM 1028 O O . GLN A 1 130 ? 20.237 -12.255 -25.119 1.00 85.56 130 GLN A O 1
ATOM 1033 N N . PRO A 1 131 ? 20.920 -14.087 -26.209 1.00 79.69 131 PRO A N 1
ATOM 1034 C CA . PRO A 1 131 ? 20.878 -14.957 -25.028 1.00 79.69 131 PRO A CA 1
ATOM 1035 C C . PRO A 1 131 ? 21.834 -14.528 -23.900 1.00 79.69 131 PRO A C 1
ATOM 1037 O O . PRO A 1 131 ? 21.709 -14.999 -22.776 1.00 79.69 131 PRO A O 1
ATOM 1040 N N . ALA A 1 132 ? 22.804 -13.655 -24.194 1.00 80.81 132 ALA A N 1
ATOM 1041 C CA . ALA A 1 132 ? 23.703 -13.070 -23.200 1.00 80.81 132 ALA A CA 1
ATOM 1042 C C . ALA A 1 132 ? 23.109 -11.835 -22.496 1.00 80.81 132 ALA A C 1
ATOM 1044 O O . ALA A 1 132 ? 23.676 -11.376 -21.505 1.00 80.81 132 ALA A O 1
ATOM 1045 N N . TYR A 1 133 ? 22.011 -11.274 -23.014 1.00 81.44 133 TYR A N 1
ATOM 1046 C CA . TYR A 1 133 ? 21.319 -10.166 -22.372 1.00 81.44 133 TYR A CA 1
ATOM 1047 C C . TYR A 1 133 ? 20.488 -10.716 -21.217 1.00 81.44 133 TYR A C 1
ATOM 1049 O O . TYR A 1 133 ? 19.632 -11.580 -21.401 1.00 81.44 133 TYR A O 1
ATOM 1057 N N . ALA A 1 134 ? 20.774 -10.219 -20.023 1.00 71.81 134 ALA A N 1
ATOM 1058 C CA . ALA A 1 134 ? 20.119 -10.620 -18.796 1.00 71.81 134 ALA A CA 1
ATOM 1059 C C . ALA A 1 134 ? 19.453 -9.397 -18.181 1.00 71.81 134 ALA A C 1
ATOM 1061 O O . ALA A 1 134 ? 20.085 -8.348 -18.045 1.00 71.81 134 ALA A O 1
ATOM 1062 N N . ILE A 1 135 ? 18.196 -9.556 -17.784 1.00 71.19 135 ILE A N 1
ATOM 1063 C CA . ILE A 1 135 ? 17.482 -8.552 -16.998 1.00 71.19 135 ILE A CA 1
ATOM 1064 C C . ILE A 1 135 ? 17.302 -9.058 -15.582 1.00 71.19 135 ILE A C 1
ATOM 1066 O O . ILE A 1 135 ? 17.175 -10.255 -15.342 1.00 71.19 135 ILE A O 1
ATOM 1070 N N . TYR A 1 136 ? 17.231 -8.133 -14.643 1.00 65.94 136 TYR A N 1
ATOM 1071 C CA . TYR A 1 136 ? 16.872 -8.447 -13.270 1.00 65.94 136 TYR A CA 1
ATOM 1072 C C . TYR A 1 136 ? 15.400 -8.113 -13.033 1.00 65.94 136 TYR A C 1
ATOM 1074 O O . TYR A 1 136 ? 14.807 -7.327 -13.782 1.00 65.94 136 TYR A O 1
ATOM 1082 N N . SER A 1 137 ? 14.797 -8.712 -12.003 1.00 59.44 137 SER A N 1
ATOM 1083 C CA . SER A 1 137 ? 13.435 -8.406 -11.541 1.00 59.44 137 SER A CA 1
ATOM 1084 C C . SER A 1 137 ? 13.335 -6.949 -11.097 1.00 59.44 137 SER A C 1
ATOM 1086 O O . SER A 1 137 ? 13.361 -6.647 -9.927 1.00 59.44 137 SER A O 1
ATOM 1088 N N . SER A 1 138 ? 13.214 -6.014 -12.018 1.00 61.84 138 SER A N 1
ATOM 1089 C CA . SER A 1 138 ? 13.318 -4.590 -11.705 1.00 61.84 138 SER A CA 1
ATOM 1090 C C . SER A 1 138 ? 11.961 -3.900 -11.732 1.00 61.84 138 SER A C 1
ATOM 1092 O O . SER A 1 138 ? 10.960 -4.486 -12.170 1.00 61.84 138 SER A O 1
ATOM 1094 N N . THR A 1 139 ? 11.916 -2.663 -11.242 1.00 65.44 139 THR A N 1
ATOM 1095 C CA . THR A 1 139 ? 10.751 -1.772 -11.371 1.00 65.44 139 THR A CA 1
ATOM 1096 C C . THR A 1 139 ? 10.253 -1.639 -12.824 1.00 65.44 139 THR A C 1
ATOM 1098 O O . THR A 1 139 ? 10.958 -1.944 -13.791 1.00 65.44 139 THR A O 1
ATOM 1101 N N . GLU A 1 140 ? 9.004 -1.193 -13.000 1.00 68.75 140 GLU A N 1
ATOM 1102 C CA . GLU A 1 140 ? 8.406 -1.023 -14.333 1.00 68.75 140 GLU A CA 1
ATOM 1103 C C . GLU A 1 140 ? 9.207 -0.077 -15.228 1.00 68.75 140 GLU A C 1
ATOM 1105 O O . GLU A 1 140 ? 9.204 -0.240 -16.447 1.00 68.75 140 GLU A O 1
ATOM 1110 N N . GLU A 1 141 ? 9.924 0.889 -14.656 1.00 73.81 141 GLU A N 1
ATOM 1111 C CA . GLU A 1 141 ? 10.709 1.853 -15.419 1.00 73.81 141 GLU A CA 1
ATOM 1112 C C . GLU A 1 141 ? 11.950 1.223 -16.033 1.00 73.81 141 GLU A C 1
ATOM 1114 O O . GLU A 1 141 ? 12.227 1.478 -17.201 1.00 73.81 141 GLU A O 1
ATOM 1119 N N . THR A 1 142 ? 12.647 0.351 -15.305 1.00 74.88 142 THR A N 1
ATOM 1120 C CA . THR A 1 142 ? 13.777 -0.397 -15.864 1.00 74.88 142 THR A CA 1
ATOM 1121 C C . THR A 1 142 ? 13.299 -1.270 -17.022 1.00 74.88 142 THR A C 1
ATOM 1123 O O . THR A 1 142 ? 13.878 -1.245 -18.100 1.00 74.88 142 THR A O 1
ATOM 1126 N N . ILE A 1 143 ? 12.161 -1.952 -16.877 1.00 78.25 143 ILE A N 1
ATOM 1127 C CA . ILE A 1 143 ? 11.570 -2.734 -17.976 1.00 78.25 143 ILE A CA 1
ATOM 1128 C C . ILE A 1 143 ? 11.208 -1.829 -19.169 1.00 78.25 143 ILE A C 1
ATOM 1130 O O . ILE A 1 143 ? 11.478 -2.164 -20.323 1.00 78.25 143 ILE A O 1
ATOM 1134 N N . THR A 1 144 ? 10.613 -0.669 -18.894 1.00 84.94 144 THR A N 1
ATOM 1135 C CA . THR A 1 144 ? 10.127 0.274 -19.911 1.00 84.94 144 THR A CA 1
ATOM 1136 C C . THR A 1 144 ? 11.259 0.972 -20.666 1.00 84.94 144 THR A C 1
ATOM 1138 O O . THR A 1 144 ? 11.104 1.251 -21.854 1.00 84.94 144 THR A O 1
ATOM 1141 N N . PHE A 1 145 ? 12.382 1.258 -20.005 1.00 86.44 145 PHE A N 1
ATOM 1142 C CA . PHE A 1 145 ? 13.489 2.041 -20.563 1.00 86.44 145 PHE A CA 1
ATOM 1143 C C . PHE A 1 145 ? 14.750 1.227 -20.891 1.00 86.44 145 PHE A C 1
ATOM 1145 O O . PHE A 1 145 ? 15.625 1.762 -21.566 1.00 86.44 145 PHE A O 1
ATOM 1152 N N . ASP A 1 146 ? 14.829 -0.042 -20.489 1.00 84.75 146 ASP A N 1
ATOM 1153 C CA . ASP A 1 146 ? 15.932 -0.955 -20.829 1.00 84.75 146 ASP A CA 1
ATOM 1154 C C . ASP A 1 146 ? 15.439 -2.093 -21.741 1.00 84.75 146 ASP A C 1
ATOM 1156 O O . ASP A 1 146 ? 15.710 -2.100 -22.944 1.00 84.75 146 ASP A O 1
ATOM 1160 N N . LEU A 1 147 ? 14.600 -2.994 -21.212 1.00 85.38 147 LEU A N 1
ATOM 1161 C CA . LEU A 1 147 ? 14.154 -4.194 -21.931 1.00 85.38 147 LEU A CA 1
ATOM 1162 C C . LEU A 1 147 ? 13.376 -3.872 -23.217 1.00 85.38 147 LEU A C 1
ATOM 1164 O O . LEU A 1 147 ? 13.679 -4.398 -24.292 1.00 85.38 147 LEU A O 1
ATOM 1168 N N . LEU A 1 148 ? 12.325 -3.054 -23.111 1.00 88.69 148 LEU A N 1
ATOM 1169 C CA . LEU A 1 148 ? 11.420 -2.798 -24.236 1.00 88.69 148 LEU A CA 1
ATOM 1170 C C . LEU A 1 148 ? 12.113 -2.072 -25.404 1.00 88.69 148 LEU A C 1
ATOM 1172 O O . LEU A 1 148 ? 11.915 -2.493 -26.543 1.00 88.69 148 LEU A O 1
ATOM 1176 N N . PRO A 1 149 ? 12.976 -1.059 -25.190 1.00 90.62 149 PRO A N 1
ATOM 1177 C CA . PRO A 1 149 ? 13.775 -0.467 -26.260 1.00 90.62 149 PRO A CA 1
ATOM 1178 C C . PRO A 1 149 ? 14.681 -1.462 -26.981 1.00 90.62 149 PRO A C 1
ATOM 1180 O O . PRO A 1 149 ? 14.728 -1.439 -28.212 1.00 90.62 149 PRO A O 1
ATOM 1183 N N . VAL A 1 150 ? 15.361 -2.353 -26.251 1.00 89.38 150 VAL A N 1
ATOM 1184 C CA . VAL A 1 150 ? 16.218 -3.396 -26.846 1.00 89.38 150 VAL A CA 1
ATOM 1185 C C . VAL A 1 150 ? 15.381 -4.365 -27.688 1.00 89.38 150 VAL A C 1
ATOM 1187 O O . VAL A 1 150 ? 15.760 -4.728 -28.807 1.00 89.38 150 VAL A O 1
ATOM 1190 N N . CYS A 1 151 ? 14.195 -4.723 -27.196 1.00 89.62 151 CYS A N 1
ATOM 1191 C CA . CYS A 1 151 ? 13.234 -5.559 -27.909 1.00 89.62 151 CYS A CA 1
ATOM 1192 C C . CYS A 1 151 ? 12.751 -4.878 -29.197 1.00 89.62 151 CYS A C 1
ATOM 1194 O O . CYS A 1 151 ? 12.805 -5.463 -30.278 1.00 89.62 151 CYS A O 1
ATOM 1196 N N . PHE A 1 152 ? 12.345 -3.608 -29.119 1.00 91.31 152 PHE A N 1
ATOM 1197 C CA . PHE A 1 152 ? 11.912 -2.863 -30.297 1.00 91.31 152 PHE A CA 1
ATOM 1198 C C . PHE A 1 152 ? 13.051 -2.707 -31.303 1.00 91.31 152 PHE A C 1
ATOM 1200 O O . PHE A 1 152 ? 12.837 -2.952 -32.486 1.00 91.31 152 PHE A O 1
ATOM 1207 N N . ALA A 1 153 ? 14.268 -2.396 -30.857 1.00 90.19 153 ALA A N 1
ATOM 1208 C CA . ALA A 1 153 ? 15.432 -2.250 -31.729 1.00 90.19 153 ALA A CA 1
ATOM 1209 C C . ALA A 1 153 ? 15.805 -3.541 -32.483 1.00 90.19 153 ALA A C 1
ATOM 1211 O O . ALA A 1 153 ? 16.304 -3.467 -33.605 1.00 90.19 153 ALA A O 1
ATOM 1212 N N . SER A 1 154 ? 15.555 -4.711 -31.889 1.00 89.12 154 SER A N 1
ATOM 1213 C CA . SER A 1 154 ? 15.817 -6.022 -32.504 1.00 89.12 154 SER A CA 1
ATOM 1214 C C . SER A 1 154 ? 14.649 -6.565 -33.342 1.00 89.12 154 SER A C 1
ATOM 1216 O O . SER A 1 154 ? 14.841 -7.483 -34.145 1.00 89.12 154 SER A O 1
ATOM 1218 N N . SER A 1 155 ? 13.463 -5.965 -33.218 1.00 88.38 155 SER A N 1
ATOM 1219 C CA . SER A 1 155 ? 12.253 -6.335 -33.956 1.00 88.38 155 SER A CA 1
ATOM 1220 C C . SER A 1 155 ? 12.123 -5.638 -35.321 1.00 88.38 155 SER A C 1
ATOM 1222 O O . SER A 1 155 ? 12.610 -4.525 -35.547 1.00 88.38 155 SER A O 1
ATOM 1224 N N . HIS A 1 156 ? 11.390 -6.259 -36.250 1.00 88.69 156 HIS A N 1
ATOM 1225 C CA . HIS A 1 156 ? 11.025 -5.601 -37.508 1.00 88.69 156 HIS A CA 1
ATOM 1226 C C . HIS A 1 156 ? 10.058 -4.440 -37.253 1.00 88.69 156 HIS A C 1
ATOM 1228 O O . HIS A 1 156 ? 9.103 -4.596 -36.501 1.00 88.69 156 HIS A O 1
ATOM 1234 N N . PHE A 1 157 ? 10.277 -3.298 -37.916 1.00 88.75 157 PHE A N 1
ATOM 1235 C CA . PHE A 1 157 ? 9.543 -2.041 -37.684 1.00 88.75 157 PHE A CA 1
ATOM 1236 C C . PHE A 1 157 ? 9.693 -1.463 -36.264 1.00 88.75 157 PHE A C 1
ATOM 1238 O O . PHE A 1 157 ? 8.879 -0.643 -35.846 1.00 88.75 157 PHE A O 1
ATOM 1245 N N . GLY A 1 158 ? 10.776 -1.805 -35.560 1.00 87.69 158 GLY A N 1
ATOM 1246 C CA . GLY A 1 158 ? 11.110 -1.308 -34.222 1.00 87.69 158 GLY A CA 1
ATOM 1247 C C . GLY A 1 158 ? 10.798 0.164 -33.926 1.00 87.69 158 GLY A C 1
ATOM 1248 O O . GLY A 1 158 ? 10.127 0.443 -32.931 1.00 87.69 158 GLY A O 1
ATOM 1249 N N . PRO A 1 159 ? 11.212 1.125 -34.778 1.00 91.88 159 PRO A N 1
ATOM 1250 C CA . PRO A 1 159 ? 10.920 2.541 -34.556 1.00 91.88 159 PRO A CA 1
ATOM 1251 C C . PRO A 1 159 ? 9.420 2.863 -34.482 1.00 91.88 159 PRO A C 1
ATOM 1253 O O . PRO A 1 159 ? 9.018 3.699 -33.677 1.00 91.88 159 PRO A O 1
ATOM 1256 N N . LEU A 1 160 ? 8.584 2.185 -35.277 1.00 92.62 160 LEU A N 1
ATOM 1257 C CA . LEU A 1 160 ? 7.131 2.363 -35.248 1.00 92.62 160 LEU A CA 1
ATOM 1258 C C . LEU A 1 160 ? 6.554 1.886 -33.910 1.00 92.62 160 LEU A C 1
ATOM 1260 O O . LEU A 1 160 ? 5.793 2.616 -33.276 1.00 92.62 160 LEU A O 1
ATOM 1264 N N . TRP A 1 161 ? 6.947 0.688 -33.463 1.00 92.00 161 TRP A N 1
ATOM 1265 C CA . TRP A 1 161 ? 6.480 0.118 -32.196 1.00 92.00 161 TRP A CA 1
ATOM 1266 C C . TRP A 1 161 ? 6.912 0.961 -31.003 1.00 92.00 161 TRP A C 1
ATOM 1268 O O . TRP A 1 161 ? 6.091 1.242 -30.134 1.00 92.00 161 TRP A O 1
ATOM 1278 N N . SER A 1 162 ? 8.156 1.442 -31.017 1.00 92.38 162 SER A N 1
ATOM 1279 C CA . SER A 1 162 ? 8.694 2.344 -30.000 1.00 92.38 162 SER A CA 1
ATOM 1280 C C . SER A 1 162 ? 7.881 3.640 -29.901 1.00 92.38 162 SER A C 1
ATOM 1282 O O . SER A 1 162 ? 7.417 3.990 -28.817 1.00 92.38 162 SER A O 1
ATOM 1284 N N . VAL A 1 163 ? 7.608 4.317 -31.026 1.00 94.50 163 VAL A N 1
ATOM 1285 C CA . VAL A 1 163 ? 6.809 5.557 -31.025 1.00 94.50 163 VAL A CA 1
ATOM 1286 C C . VAL A 1 163 ? 5.397 5.313 -30.492 1.00 94.50 163 VAL A C 1
ATOM 1288 O O . VAL A 1 163 ? 4.926 6.077 -29.648 1.00 94.50 163 VAL A O 1
ATOM 1291 N N . LEU A 1 164 ? 4.721 4.253 -30.945 1.00 93.69 164 LEU A N 1
ATOM 1292 C CA . LEU A 1 164 ? 3.363 3.931 -30.493 1.00 93.69 164 LEU A CA 1
ATOM 1293 C C . LEU A 1 164 ? 3.334 3.587 -28.998 1.00 93.69 164 LEU A C 1
ATOM 1295 O O . LEU A 1 164 ? 2.491 4.109 -28.266 1.00 93.69 164 LEU A O 1
ATOM 1299 N N . PHE A 1 165 ? 4.278 2.763 -28.541 1.00 92.81 165 PHE A N 1
ATOM 1300 C CA . PHE A 1 165 ? 4.386 2.343 -27.149 1.00 92.81 165 PHE A CA 1
ATOM 1301 C C . PHE A 1 165 ? 4.699 3.520 -26.219 1.00 92.81 165 PHE A C 1
ATOM 1303 O O . PHE A 1 165 ? 3.967 3.743 -25.257 1.00 92.81 165 PHE A O 1
ATOM 1310 N N . PHE A 1 166 ? 5.723 4.326 -26.516 1.00 94.00 166 PHE A N 1
ATOM 1311 C CA . PHE A 1 166 ? 6.081 5.466 -25.667 1.00 94.00 166 PHE A CA 1
ATOM 1312 C C . PHE A 1 166 ? 5.030 6.577 -25.694 1.00 94.00 166 PHE A C 1
ATOM 1314 O O . PHE A 1 166 ? 4.841 7.252 -24.684 1.00 94.00 166 PHE A O 1
ATOM 1321 N N . THR A 1 167 ? 4.286 6.733 -26.794 1.00 93.50 167 THR A N 1
ATOM 1322 C CA . THR A 1 167 ? 3.125 7.638 -26.828 1.00 93.50 167 THR A CA 1
ATOM 1323 C C . THR A 1 167 ? 2.016 7.142 -25.898 1.00 93.50 167 THR A C 1
ATOM 1325 O O . THR A 1 167 ? 1.464 7.931 -25.130 1.00 93.50 167 THR A O 1
ATOM 1328 N N . ALA A 1 168 ? 1.710 5.840 -25.922 1.00 90.69 168 ALA A N 1
ATOM 1329 C CA . ALA A 1 168 ? 0.738 5.238 -25.011 1.00 90.69 168 ALA A CA 1
ATOM 1330 C C . ALA A 1 168 ? 1.181 5.382 -23.546 1.00 90.69 168 ALA A C 1
ATOM 1332 O O . ALA A 1 168 ? 0.400 5.842 -22.712 1.00 90.69 168 ALA A O 1
ATOM 1333 N N . GLN A 1 169 ? 2.453 5.088 -23.266 1.00 88.62 169 GLN A N 1
ATOM 1334 C CA . GLN A 1 169 ? 3.063 5.191 -21.941 1.00 88.62 169 GLN A CA 1
ATOM 1335 C C . GLN A 1 169 ? 3.027 6.625 -21.402 1.00 88.62 169 GLN A C 1
ATOM 1337 O O . GLN A 1 169 ? 2.625 6.842 -20.260 1.00 88.62 169 GLN A O 1
ATOM 1342 N N . LEU A 1 170 ? 3.387 7.615 -22.225 1.00 89.81 170 LEU A N 1
ATOM 1343 C CA . LEU A 1 170 ? 3.349 9.029 -21.851 1.00 89.81 170 LEU A CA 1
ATOM 1344 C C . LEU A 1 170 ? 1.927 9.473 -21.487 1.00 89.81 170 LEU A C 1
ATOM 1346 O O . LEU A 1 170 ? 1.730 10.185 -20.502 1.00 89.81 170 LEU A O 1
ATOM 1350 N N . LEU A 1 171 ? 0.930 9.064 -22.271 1.00 87.31 171 LEU A N 1
ATOM 1351 C CA . LEU A 1 171 ? -0.461 9.452 -22.043 1.00 87.31 171 LEU A CA 1
ATOM 1352 C C . LEU A 1 171 ? -1.066 8.760 -20.816 1.00 87.31 171 LEU A C 1
ATOM 1354 O O . LEU A 1 171 ? -1.707 9.438 -20.012 1.00 87.31 171 LEU A O 1
ATOM 1358 N N . TYR A 1 172 ? -0.857 7.450 -20.667 1.00 83.12 172 TYR A N 1
ATOM 1359 C CA . TYR A 1 172 ? -1.471 6.651 -19.604 1.00 83.12 172 TYR A CA 1
ATOM 1360 C C . TYR A 1 172 ? -0.737 6.764 -18.263 1.00 83.12 172 TYR A C 1
ATOM 1362 O O . TYR A 1 172 ? -1.381 7.015 -17.253 1.00 83.12 172 TYR A O 1
ATOM 1370 N N . ASN A 1 173 ? 0.592 6.622 -18.234 1.00 79.44 173 ASN A N 1
ATOM 1371 C CA . ASN A 1 173 ? 1.356 6.562 -16.980 1.00 79.44 173 ASN A CA 1
ATOM 1372 C C . ASN A 1 173 ? 1.902 7.919 -16.516 1.00 79.44 173 ASN A C 1
ATOM 1374 O O . ASN A 1 173 ? 2.220 8.070 -15.340 1.00 79.44 173 ASN A O 1
ATOM 1378 N N . CYS A 1 174 ? 1.993 8.923 -17.397 1.00 83.25 174 CYS A N 1
ATOM 1379 C CA . CYS A 1 174 ? 2.502 10.246 -17.019 1.00 83.25 174 CYS A CA 1
ATOM 1380 C C . CYS A 1 174 ? 1.400 11.312 -17.026 1.00 83.25 174 CYS A C 1
ATOM 1382 O O . CYS A 1 174 ? 0.990 11.796 -15.972 1.00 83.25 174 CYS A O 1
ATOM 1384 N N . VAL A 1 175 ? 0.897 11.685 -18.206 1.00 84.56 175 VAL A N 1
ATOM 1385 C CA . VAL A 1 175 ? 0.009 12.850 -18.357 1.00 84.56 175 VAL A CA 1
ATOM 1386 C C . VAL A 1 175 ? -1.354 12.618 -17.703 1.00 84.56 175 VAL A C 1
ATOM 1388 O O . VAL A 1 175 ? -1.856 13.517 -17.030 1.00 84.56 175 VAL A O 1
ATOM 1391 N N . GLY A 1 176 ? -1.945 11.429 -17.859 1.00 79.69 176 GLY A N 1
ATOM 1392 C CA . GLY A 1 176 ? -3.232 11.079 -17.253 1.00 79.69 176 GLY A CA 1
ATOM 1393 C C . GLY A 1 176 ? -3.247 11.268 -15.730 1.00 79.69 176 GLY A C 1
ATOM 1394 O O . GLY A 1 176 ? -4.002 12.115 -15.244 1.00 79.69 176 GLY A O 1
ATOM 1395 N N . PRO A 1 177 ? -2.388 10.560 -14.972 1.00 78.12 177 PRO A N 1
ATOM 1396 C CA . PRO A 1 177 ? -2.271 10.717 -13.527 1.00 78.12 177 PRO A CA 1
ATOM 1397 C C . PRO A 1 177 ? -1.948 12.153 -13.111 1.00 78.12 177 PRO A C 1
ATOM 1399 O O . PRO A 1 177 ? -2.586 12.667 -12.197 1.00 78.12 177 PRO A O 1
ATOM 1402 N N . MET A 1 178 ? -1.038 12.849 -13.809 1.00 81.62 178 MET A N 1
ATOM 1403 C CA . MET A 1 178 ? -0.725 14.258 -13.517 1.00 81.62 178 MET A CA 1
ATOM 1404 C C . MET A 1 178 ? -1.963 15.158 -13.602 1.00 81.62 178 MET A C 1
ATOM 1406 O O . MET A 1 178 ? -2.187 15.986 -12.719 1.00 81.62 178 MET A O 1
ATOM 1410 N N . VAL A 1 179 ? -2.786 14.995 -14.642 1.00 79.06 179 VAL A N 1
ATOM 1411 C CA . VAL A 1 179 ? -4.036 15.754 -14.795 1.00 79.06 179 VAL A CA 1
ATOM 1412 C C . VAL A 1 179 ? -5.010 15.426 -13.665 1.00 79.06 179 VAL A C 1
ATOM 1414 O O . VAL A 1 179 ? -5.598 16.343 -13.094 1.00 79.06 179 VAL A O 1
ATOM 1417 N N . ILE A 1 180 ? -5.154 14.148 -13.312 1.00 76.56 180 ILE A N 1
ATOM 1418 C CA . ILE A 1 180 ? -6.051 13.703 -12.238 1.00 76.56 180 ILE A CA 1
ATOM 1419 C C . ILE A 1 180 ? -5.618 14.289 -10.892 1.00 76.56 180 ILE A C 1
ATOM 1421 O O . ILE A 1 180 ? -6.445 14.880 -10.202 1.00 76.56 180 ILE A O 1
ATOM 1425 N N . TYR A 1 181 ? -4.329 14.216 -10.548 1.00 78.56 181 TYR A N 1
ATOM 1426 C CA . TYR A 1 181 ? -3.807 14.774 -9.299 1.00 78.56 181 TYR A CA 1
ATOM 1427 C C . TYR A 1 181 ? -3.911 16.299 -9.241 1.00 78.56 181 TYR A C 1
ATOM 1429 O O . TYR A 1 181 ? -4.289 16.837 -8.204 1.00 78.56 181 TYR A O 1
ATOM 1437 N N . LEU A 1 182 ? -3.635 17.012 -10.339 1.00 80.75 182 LEU A N 1
ATOM 1438 C CA . LEU A 1 182 ? -3.788 18.471 -10.378 1.00 80.75 182 LEU A CA 1
ATOM 1439 C C . LEU A 1 182 ? -5.237 18.898 -10.146 1.00 80.75 182 LEU A C 1
ATOM 1441 O O . LEU A 1 182 ? -5.488 19.849 -9.404 1.00 80.75 182 LEU A O 1
ATOM 1445 N N . VAL A 1 183 ? -6.188 18.204 -10.773 1.00 77.38 183 VAL A N 1
ATOM 1446 C CA . VAL A 1 183 ? -7.611 18.501 -10.593 1.00 77.38 183 VAL A CA 1
ATOM 1447 C C . VAL A 1 183 ? -8.074 18.103 -9.196 1.00 77.38 183 VAL A C 1
ATOM 1449 O O . VAL A 1 183 ? -8.815 18.860 -8.580 1.00 77.38 183 VAL A O 1
ATOM 1452 N N . PHE A 1 184 ? -7.596 16.976 -8.668 1.00 77.31 184 PHE A N 1
ATOM 1453 C CA . PHE A 1 184 ? -7.882 16.556 -7.300 1.00 77.31 184 PHE A CA 1
ATOM 1454 C C . PHE A 1 184 ? -7.414 17.598 -6.280 1.00 77.31 184 PHE A C 1
ATOM 1456 O O . PHE A 1 184 ? -8.223 18.066 -5.488 1.00 77.31 184 PHE A O 1
ATOM 1463 N N . ILE A 1 185 ? -6.150 18.033 -6.348 1.00 81.25 185 ILE A N 1
ATOM 1464 C CA . ILE A 1 185 ? -5.613 19.067 -5.450 1.00 81.25 185 ILE A CA 1
ATOM 1465 C C . ILE A 1 185 ? -6.447 20.346 -5.565 1.00 81.25 185 ILE A C 1
ATOM 1467 O O . ILE A 1 185 ? -6.857 20.902 -4.549 1.00 81.25 185 ILE A O 1
ATOM 1471 N N . TYR A 1 186 ? -6.744 20.795 -6.787 1.00 80.88 186 TYR A N 1
ATOM 1472 C CA . TYR A 1 186 ? -7.590 21.967 -7.000 1.00 80.88 186 TYR A CA 1
ATOM 1473 C C . TYR A 1 186 ? -8.976 21.818 -6.356 1.00 80.88 186 TYR A C 1
ATOM 1475 O O . TYR A 1 186 ? -9.402 22.722 -5.640 1.00 80.88 186 TYR A O 1
ATOM 1483 N N . SER A 1 187 ? -9.659 20.691 -6.570 1.00 76.94 187 SER A N 1
ATOM 1484 C CA . SER A 1 187 ? -10.969 20.405 -5.976 1.00 76.94 187 SER A CA 1
ATOM 1485 C C . SER A 1 187 ? -10.918 20.420 -4.449 1.00 76.94 187 SER A C 1
ATOM 1487 O O . SER A 1 187 ? -11.745 21.088 -3.834 1.00 76.94 187 SER A O 1
ATOM 1489 N N . THR A 1 188 ? -9.906 19.797 -3.841 1.00 78.94 188 THR A N 1
ATOM 1490 C CA . THR A 1 188 ? -9.718 19.809 -2.383 1.00 78.94 188 THR A CA 1
ATOM 1491 C C . THR A 1 188 ? -9.537 21.232 -1.846 1.00 78.94 188 THR A C 1
ATOM 1493 O O . THR A 1 188 ? -10.129 21.595 -0.833 1.00 78.94 188 THR A O 1
ATOM 1496 N N . PHE A 1 189 ? -8.765 22.081 -2.533 1.00 82.94 189 PHE A N 1
ATOM 1497 C CA . PHE A 1 189 ? -8.615 23.489 -2.142 1.00 82.94 189 PHE A CA 1
ATOM 1498 C C . PHE A 1 189 ? -9.898 24.294 -2.325 1.00 82.94 189 PHE A C 1
ATOM 1500 O O . PHE A 1 189 ? -10.187 25.164 -1.513 1.00 82.94 189 PHE A O 1
ATOM 1507 N N . VAL A 1 190 ? -10.667 24.010 -3.371 1.00 81.25 190 VAL A N 1
ATOM 1508 C CA . VAL A 1 190 ? -11.957 24.653 -3.617 1.00 81.25 190 VAL A CA 1
ATOM 1509 C C . VAL A 1 190 ? -12.978 24.314 -2.529 1.00 81.25 190 VAL A C 1
ATOM 1511 O O . VAL A 1 190 ? -13.717 25.202 -2.109 1.00 81.25 190 VAL A O 1
ATOM 1514 N N . GLU A 1 191 ? -13.010 23.063 -2.067 1.00 75.31 191 GLU A N 1
ATOM 1515 C CA . GLU A 1 191 ? -13.897 22.622 -0.983 1.00 75.31 191 GLU A CA 1
ATOM 1516 C C . GLU A 1 191 ? -13.546 23.295 0.351 1.00 75.31 191 GLU A C 1
ATOM 1518 O O . GLU A 1 191 ? -14.438 23.732 1.073 1.00 75.31 191 GLU A O 1
ATOM 1523 N N . GLN A 1 192 ? -12.254 23.440 0.659 1.00 80.31 192 GLN A N 1
ATOM 1524 C CA . GLN A 1 192 ? -11.793 24.063 1.907 1.00 80.31 192 GLN A CA 1
ATOM 1525 C C . GLN A 1 192 ? -11.799 25.601 1.855 1.00 80.31 192 GLN A C 1
ATOM 1527 O O . GLN A 1 192 ? -11.986 26.269 2.870 1.00 80.31 192 GLN A O 1
ATOM 1532 N N . MET A 1 193 ? -11.561 26.182 0.677 1.00 84.19 193 MET A N 1
ATOM 1533 C CA . MET A 1 193 ? -11.438 27.623 0.453 1.00 84.19 193 MET A CA 1
ATOM 1534 C C . MET A 1 193 ? -12.200 28.026 -0.820 1.00 84.19 193 MET A C 1
ATOM 1536 O O . MET A 1 193 ? -11.610 28.121 -1.902 1.00 84.19 193 MET A O 1
ATOM 1540 N N . PRO A 1 194 ? -13.502 28.354 -0.712 1.00 79.19 194 PRO A N 1
ATOM 1541 C CA . PRO A 1 194 ? -14.337 28.687 -1.870 1.00 79.19 194 PRO A CA 1
ATOM 1542 C C . PRO A 1 194 ? -13.815 29.870 -2.701 1.00 79.19 194 PRO A C 1
ATOM 1544 O O . PRO A 1 194 ? -14.077 29.962 -3.899 1.00 79.19 194 PRO A O 1
ATOM 1547 N N . THR A 1 195 ? -13.015 30.759 -2.102 1.00 82.69 195 THR A N 1
ATOM 1548 C CA . THR A 1 195 ? -12.366 31.893 -2.781 1.00 82.69 195 THR A CA 1
ATOM 1549 C C . THR A 1 195 ? -11.468 31.462 -3.945 1.00 82.69 195 THR A C 1
ATOM 1551 O O . THR A 1 195 ? -11.351 32.200 -4.925 1.00 82.69 195 THR A O 1
ATOM 1554 N N . VAL A 1 196 ? -10.900 30.250 -3.907 1.00 82.62 196 VAL A N 1
ATOM 1555 C CA . VAL A 1 196 ? -10.052 29.688 -4.975 1.00 82.62 196 VAL A CA 1
ATOM 1556 C C . VAL A 1 196 ? -10.834 29.484 -6.282 1.00 82.62 196 VAL A C 1
ATOM 1558 O O . VAL A 1 196 ? -10.257 29.581 -7.370 1.00 82.62 196 VAL A O 1
ATOM 1561 N N . GLN A 1 197 ? -12.159 29.295 -6.212 1.00 80.38 197 GLN A N 1
ATOM 1562 C CA . GLN A 1 197 ? -13.016 29.181 -7.401 1.00 80.38 197 GLN A CA 1
ATOM 1563 C C . GLN A 1 197 ? -13.025 30.452 -8.258 1.00 80.38 197 GLN A C 1
ATOM 1565 O O . GLN A 1 197 ? -13.284 30.373 -9.456 1.00 80.38 197 GLN A O 1
ATOM 1570 N N . THR A 1 198 ? -12.728 31.617 -7.675 1.00 83.94 198 THR A N 1
ATOM 1571 C CA . THR A 1 198 ? -12.749 32.901 -8.397 1.00 83.94 198 THR A CA 1
ATOM 1572 C C . THR A 1 198 ? -11.541 33.088 -9.319 1.00 83.94 198 THR A C 1
ATOM 1574 O O . THR A 1 198 ? -11.612 33.845 -10.286 1.00 83.94 198 THR A O 1
ATOM 1577 N N . VAL A 1 199 ? -10.439 32.370 -9.064 1.00 86.06 199 VAL A N 1
ATOM 1578 C CA . VAL A 1 199 ? -9.157 32.518 -9.778 1.00 86.06 199 VAL A CA 1
ATOM 1579 C C . VAL A 1 199 ? -8.548 31.167 -10.202 1.00 86.06 199 VAL A C 1
ATOM 1581 O O . VAL A 1 199 ? -7.366 30.903 -9.957 1.00 86.06 199 VAL A O 1
ATOM 1584 N N . PRO A 1 200 ? -9.302 30.300 -10.908 1.00 78.81 200 PRO A N 1
ATOM 1585 C CA . PRO A 1 200 ? -8.882 28.929 -11.198 1.00 78.81 200 PRO A CA 1
ATOM 1586 C C . PRO A 1 200 ? -7.595 28.874 -12.026 1.00 78.81 200 PRO A C 1
ATOM 1588 O O . PRO A 1 200 ? -6.684 28.108 -11.729 1.00 78.81 200 PRO A O 1
ATOM 1591 N N . ASN A 1 201 ? -7.485 29.724 -13.051 1.00 83.38 201 ASN A N 1
ATOM 1592 C CA . ASN A 1 201 ? -6.340 29.730 -13.963 1.00 83.38 201 ASN A CA 1
ATOM 1593 C C . ASN A 1 201 ? -5.027 30.074 -13.253 1.00 83.38 201 ASN A C 1
ATOM 1595 O O . ASN A 1 201 ? -3.998 29.464 -13.540 1.00 83.38 201 ASN A O 1
ATOM 1599 N N . LEU A 1 202 ? -5.073 31.039 -12.332 1.00 85.81 202 LEU A N 1
ATOM 1600 C CA . LEU A 1 202 ? -3.903 31.463 -11.571 1.00 85.81 202 LEU A CA 1
ATOM 1601 C C . LEU A 1 202 ? -3.499 30.386 -10.562 1.00 85.81 202 LEU A C 1
ATOM 1603 O O . LEU A 1 202 ? -2.314 30.090 -10.438 1.00 85.81 202 LEU A O 1
ATOM 1607 N N . PHE A 1 203 ? -4.475 29.736 -9.922 1.00 86.38 203 PHE A N 1
ATOM 1608 C CA . PHE A 1 203 ? -4.212 28.646 -8.985 1.00 86.38 203 PHE A CA 1
ATOM 1609 C C . PHE A 1 203 ? -3.605 27.412 -9.669 1.00 86.38 203 PHE A C 1
ATOM 1611 O O . PHE A 1 203 ? -2.596 26.888 -9.205 1.00 86.38 203 PHE A O 1
ATOM 1618 N N . TYR A 1 204 ? -4.142 26.987 -10.819 1.00 84.94 204 TYR A N 1
ATOM 1619 C CA . TYR A 1 204 ? -3.525 25.914 -11.610 1.00 84.94 204 TYR A CA 1
ATOM 1620 C C . TYR A 1 204 ? -2.106 26.278 -12.066 1.00 84.94 204 TYR A C 1
ATOM 1622 O O . TYR A 1 204 ? -1.221 25.425 -12.049 1.00 84.94 204 TYR A O 1
ATOM 1630 N N . GLY A 1 205 ? -1.875 27.537 -12.456 1.00 86.88 205 GLY A N 1
ATOM 1631 C CA . GLY A 1 205 ? -0.539 28.031 -12.789 1.00 86.88 205 GLY A CA 1
ATOM 1632 C C . GLY A 1 205 ? 0.427 27.939 -11.606 1.00 86.88 205 GLY A C 1
ATOM 1633 O O . GLY A 1 205 ? 1.538 27.438 -11.770 1.00 86.88 205 GLY A O 1
ATOM 1634 N N . LEU A 1 206 ? -0.020 28.350 -10.416 1.00 89.50 206 LEU A N 1
ATOM 1635 C CA . LEU A 1 206 ? 0.752 28.252 -9.179 1.00 89.50 206 LEU A CA 1
ATOM 1636 C C . LEU A 1 206 ? 1.107 26.797 -8.858 1.00 89.50 206 LEU A C 1
ATOM 1638 O O . LEU A 1 206 ? 2.281 26.508 -8.663 1.00 89.50 206 LEU A O 1
ATOM 1642 N N . LEU A 1 207 ? 0.133 25.880 -8.892 1.00 88.50 207 LEU A N 1
ATOM 1643 C CA . LEU A 1 207 ? 0.375 24.449 -8.670 1.00 88.50 207 LEU A CA 1
ATOM 1644 C C . LEU A 1 207 ? 1.439 23.900 -9.626 1.00 88.50 207 LEU A C 1
ATOM 1646 O O . LEU A 1 207 ? 2.388 23.247 -9.191 1.00 88.50 207 LEU A O 1
ATOM 1650 N N . CYS A 1 208 ? 1.323 24.200 -10.922 1.00 87.44 208 CYS A N 1
ATOM 1651 C CA . CYS A 1 208 ? 2.313 23.771 -11.906 1.00 87.44 208 CYS A CA 1
ATOM 1652 C C . CYS A 1 208 ? 3.712 24.311 -11.585 1.00 87.44 208 CYS A C 1
ATOM 1654 O O . CYS A 1 208 ? 4.678 23.561 -11.699 1.00 87.44 208 CYS A O 1
ATOM 1656 N N . ILE A 1 209 ? 3.840 25.573 -11.164 1.00 89.56 209 ILE A N 1
ATOM 1657 C CA . ILE A 1 209 ? 5.128 26.168 -10.772 1.00 89.56 209 ILE A CA 1
ATOM 1658 C C . ILE A 1 209 ? 5.683 25.483 -9.517 1.00 89.56 209 ILE A C 1
ATOM 1660 O O . ILE A 1 209 ? 6.860 25.117 -9.496 1.00 89.56 209 ILE A O 1
ATOM 1664 N N . THR A 1 210 ? 4.840 25.249 -8.508 1.00 90.44 210 THR A N 1
ATOM 1665 C CA . THR A 1 210 ? 5.216 24.577 -7.258 1.00 90.44 210 THR A CA 1
ATOM 1666 C C . THR A 1 210 ? 5.731 23.160 -7.492 1.00 90.44 210 THR A C 1
ATOM 1668 O O . THR A 1 210 ? 6.644 22.746 -6.789 1.00 90.44 210 THR A O 1
ATOM 1671 N N . PHE A 1 211 ? 5.215 22.431 -8.486 1.00 88.31 211 PHE A N 1
ATOM 1672 C CA . PHE A 1 211 ? 5.764 21.124 -8.869 1.00 88.31 211 PHE A CA 1
ATOM 1673 C C . PHE A 1 211 ? 6.966 21.226 -9.820 1.00 88.31 211 PHE A C 1
ATOM 1675 O O . PHE A 1 211 ? 7.905 20.438 -9.713 1.00 88.31 211 PHE A O 1
ATOM 1682 N N . SER A 1 212 ? 6.979 22.208 -10.725 1.00 87.38 212 SER A N 1
ATOM 1683 C CA . SER A 1 212 ? 8.042 22.351 -11.728 1.00 87.38 212 SER A CA 1
ATOM 1684 C C . SER A 1 212 ? 9.376 22.767 -11.109 1.00 87.38 212 SER A C 1
ATOM 1686 O O . SER A 1 212 ? 10.408 22.218 -11.487 1.00 87.38 212 SER A O 1
ATOM 1688 N N . ILE A 1 213 ? 9.382 23.693 -10.143 1.00 88.50 213 ILE A N 1
ATOM 1689 C CA . ILE A 1 213 ? 10.630 24.188 -9.536 1.00 88.50 213 ILE A CA 1
ATOM 1690 C C . ILE A 1 213 ? 11.395 23.060 -8.811 1.00 88.50 213 ILE A C 1
ATOM 1692 O O . ILE A 1 213 ? 12.562 22.849 -9.139 1.00 88.50 213 ILE A O 1
ATOM 1696 N N . PRO A 1 214 ? 10.784 22.273 -7.901 1.00 85.25 214 PRO A N 1
ATOM 1697 C CA . PRO A 1 214 ? 11.464 21.141 -7.272 1.00 85.25 214 PRO A CA 1
ATOM 1698 C C . PRO A 1 214 ? 11.842 20.040 -8.268 1.00 85.25 214 PRO A C 1
ATOM 1700 O O . PRO A 1 214 ? 12.861 19.379 -8.079 1.00 85.25 214 PRO A O 1
ATOM 1703 N N . SER A 1 215 ? 11.075 19.863 -9.355 1.00 85.38 215 SER A N 1
ATOM 1704 C CA . SER A 1 215 ? 11.381 18.846 -10.373 1.00 85.38 215 SER A CA 1
ATOM 1705 C C . SER A 1 215 ? 12.725 19.066 -11.074 1.00 85.38 215 SER A C 1
ATOM 1707 O O . SER A 1 215 ? 13.285 18.111 -11.603 1.00 85.38 215 SER A O 1
ATOM 1709 N N . ILE A 1 216 ? 13.296 20.279 -11.019 1.00 86.19 216 ILE A N 1
ATOM 1710 C CA . ILE A 1 216 ? 14.643 20.575 -11.537 1.00 86.19 216 ILE A CA 1
ATOM 1711 C C . ILE A 1 216 ? 15.691 19.639 -10.913 1.00 86.19 216 ILE A C 1
ATOM 1713 O O . ILE A 1 216 ? 16.618 19.206 -11.598 1.00 86.19 216 ILE A O 1
ATOM 1717 N N . LEU A 1 217 ? 15.511 19.263 -9.643 1.00 81.94 217 LEU A N 1
ATOM 1718 C CA . LEU A 1 217 ? 16.401 18.335 -8.942 1.00 81.94 217 LEU A CA 1
ATOM 1719 C C . LEU A 1 217 ? 16.435 16.944 -9.600 1.00 81.94 217 LEU A C 1
ATOM 1721 O O . LEU A 1 217 ? 17.460 16.270 -9.551 1.00 81.94 217 LEU A O 1
ATOM 1725 N N . LEU A 1 218 ? 15.354 16.532 -10.271 1.00 84.19 218 LEU A N 1
ATOM 1726 C CA . LEU A 1 218 ? 15.265 15.234 -10.947 1.00 84.19 218 LEU A CA 1
ATOM 1727 C C . LEU A 1 218 ? 16.095 15.167 -12.238 1.00 84.19 218 LEU A C 1
ATOM 1729 O O . LEU A 1 218 ? 16.383 14.072 -12.708 1.00 84.19 218 LEU A O 1
ATOM 1733 N N . TYR A 1 219 ? 16.504 16.310 -12.799 1.00 85.94 219 TYR A N 1
ATOM 1734 C CA . TYR A 1 219 ? 17.356 16.366 -13.996 1.00 85.94 219 TYR A CA 1
ATOM 1735 C C . TYR A 1 219 ? 18.857 16.347 -13.672 1.00 85.94 219 TYR A C 1
ATOM 1737 O O . TYR A 1 219 ? 19.689 16.391 -14.579 1.00 85.94 219 TYR A O 1
ATOM 1745 N N . MET A 1 220 ? 19.229 16.300 -12.390 1.00 84.38 220 MET A N 1
ATOM 1746 C CA . MET A 1 220 ? 20.623 16.132 -11.985 1.00 84.38 220 MET A CA 1
ATOM 1747 C C . MET A 1 220 ? 21.116 14.709 -12.306 1.00 84.38 220 MET A C 1
ATOM 1749 O O . MET A 1 220 ? 20.305 13.786 -12.367 1.00 84.38 220 MET A O 1
ATOM 1753 N N . PRO A 1 221 ? 22.438 14.475 -12.432 1.00 79.88 221 PRO A N 1
ATOM 1754 C CA . PRO A 1 221 ? 22.990 13.133 -12.659 1.00 79.88 221 PRO A CA 1
ATOM 1755 C C . PRO A 1 221 ? 22.553 12.084 -11.621 1.00 79.88 221 PRO A C 1
ATOM 1757 O O . PRO A 1 221 ? 22.455 10.906 -11.940 1.00 79.88 221 PRO A O 1
ATOM 1760 N N . TYR A 1 222 ? 22.239 12.517 -10.394 1.00 78.50 222 TYR A N 1
ATOM 1761 C CA . TYR A 1 222 ? 21.710 11.677 -9.311 1.00 78.50 222 TYR A CA 1
ATOM 1762 C C . TYR A 1 222 ? 20.183 11.755 -9.158 1.00 78.50 222 TYR A C 1
ATOM 1764 O O . TYR A 1 222 ? 19.641 11.343 -8.133 1.00 78.50 222 TYR A O 1
ATOM 1772 N N . GLY A 1 223 ? 19.466 12.275 -10.156 1.00 79.62 223 GLY A N 1
ATOM 1773 C CA . GLY A 1 223 ? 18.012 12.431 -10.119 1.00 79.62 223 GLY A CA 1
ATOM 1774 C C . GLY A 1 223 ? 17.276 11.113 -9.874 1.00 79.62 223 GLY A C 1
ATOM 1775 O O . GLY A 1 223 ? 16.297 11.088 -9.134 1.00 79.62 223 GLY A O 1
ATOM 1776 N N . THR A 1 224 ? 17.801 9.994 -10.381 1.00 76.62 224 THR A N 1
ATOM 1777 C CA . THR A 1 224 ? 17.270 8.643 -10.126 1.00 76.62 224 THR A CA 1
ATOM 1778 C C . THR A 1 224 ? 17.293 8.262 -8.642 1.00 76.62 224 THR A C 1
ATOM 1780 O O . THR A 1 224 ? 16.350 7.627 -8.172 1.00 76.62 224 THR A O 1
ATOM 1783 N N . LYS A 1 225 ? 18.296 8.715 -7.872 1.00 77.12 225 LYS A N 1
ATOM 1784 C CA . LYS A 1 225 ? 18.371 8.514 -6.412 1.00 77.12 225 LYS A CA 1
ATOM 1785 C C . LYS A 1 225 ? 17.302 9.316 -5.669 1.00 77.12 225 LYS A C 1
ATOM 1787 O O . LYS A 1 225 ? 16.681 8.807 -4.741 1.00 77.12 225 LYS A O 1
ATOM 1792 N N . ILE A 1 226 ? 17.036 10.545 -6.116 1.00 78.69 226 ILE A N 1
ATOM 1793 C CA . ILE A 1 226 ? 15.964 11.391 -5.566 1.00 78.69 226 ILE A CA 1
ATOM 1794 C C . ILE A 1 226 ? 14.595 10.768 -5.859 1.00 78.69 226 ILE A C 1
ATOM 1796 O O . ILE A 1 226 ? 13.749 10.689 -4.967 1.00 78.69 226 ILE A O 1
ATOM 1800 N N 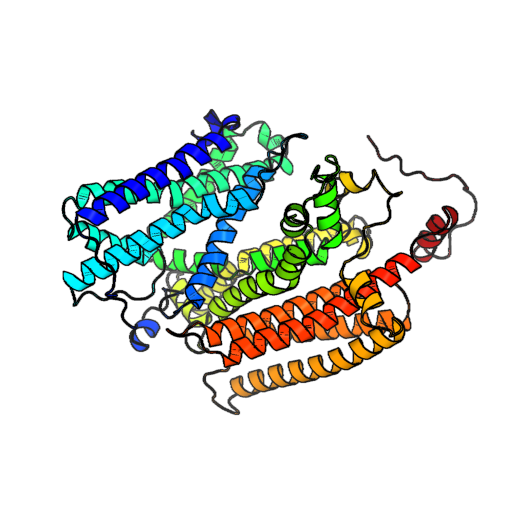. VAL A 1 227 ? 14.387 10.276 -7.087 1.00 78.88 227 VAL A N 1
ATOM 1801 C CA . VAL A 1 227 ? 13.165 9.544 -7.456 1.00 78.88 227 VAL A CA 1
ATOM 1802 C C . VAL A 1 227 ? 12.999 8.307 -6.577 1.00 78.88 227 VAL A C 1
ATOM 1804 O O . VAL A 1 227 ? 11.910 8.097 -6.049 1.00 78.88 227 VAL A O 1
ATOM 1807 N N . ALA A 1 228 ? 14.060 7.522 -6.369 1.00 74.75 228 ALA A N 1
ATOM 1808 C CA . ALA A 1 228 ? 14.027 6.377 -5.465 1.00 74.75 228 ALA A CA 1
ATOM 1809 C C . ALA A 1 228 ? 13.615 6.801 -4.042 1.00 74.75 228 ALA A C 1
ATOM 1811 O O . ALA A 1 228 ? 12.691 6.227 -3.471 1.00 74.75 228 ALA A O 1
ATOM 1812 N N . LEU A 1 229 ? 14.196 7.871 -3.492 1.00 75.50 229 LEU A N 1
ATOM 1813 C CA . LEU A 1 229 ? 13.837 8.355 -2.156 1.00 75.50 229 LEU A CA 1
ATOM 1814 C C . LEU A 1 229 ? 12.351 8.733 -2.032 1.00 75.50 229 LEU A C 1
ATOM 1816 O O . LEU A 1 229 ? 11.699 8.362 -1.061 1.00 75.50 229 LEU A O 1
ATOM 1820 N N . VAL A 1 230 ? 11.789 9.426 -3.025 1.00 77.81 230 VAL A N 1
ATOM 1821 C CA . VAL A 1 230 ? 10.356 9.780 -3.040 1.00 77.81 230 VAL A CA 1
ATOM 1822 C C . VAL A 1 230 ? 9.477 8.545 -3.264 1.00 77.81 230 VAL A C 1
ATOM 1824 O O . VAL A 1 230 ? 8.363 8.466 -2.737 1.00 77.81 230 VAL A O 1
ATOM 1827 N N . ARG A 1 231 ? 9.973 7.535 -3.991 1.00 75.25 231 ARG A N 1
ATOM 1828 C CA . ARG A 1 231 ? 9.261 6.264 -4.154 1.00 75.25 231 ARG A CA 1
ATOM 1829 C C . ARG A 1 231 ? 9.072 5.542 -2.831 1.00 75.25 231 ARG A C 1
ATOM 1831 O O . ARG A 1 231 ? 7.972 5.026 -2.656 1.00 75.25 231 ARG A O 1
ATOM 1838 N N . TYR A 1 232 ? 10.030 5.572 -1.893 1.00 71.38 232 TYR A N 1
ATOM 1839 C CA . TYR A 1 232 ? 9.844 4.997 -0.546 1.00 71.38 232 TYR A CA 1
ATOM 1840 C C . TYR A 1 232 ? 8.549 5.489 0.103 1.00 71.38 232 TYR A C 1
ATOM 1842 O O . TYR A 1 232 ? 7.761 4.695 0.614 1.00 71.38 232 TYR A O 1
ATOM 1850 N N . THR A 1 233 ? 8.274 6.787 0.002 1.00 72.19 233 THR A N 1
ATOM 1851 C CA . THR A 1 233 ? 7.058 7.392 0.543 1.00 72.19 233 THR A CA 1
ATOM 1852 C C . THR A 1 233 ? 5.791 6.786 -0.074 1.00 72.19 233 THR A C 1
ATOM 1854 O O . THR A 1 233 ? 4.866 6.427 0.652 1.00 72.19 233 THR A O 1
ATOM 1857 N N . SER A 1 234 ? 5.756 6.610 -1.399 1.00 69.56 234 SER A N 1
ATOM 1858 C CA . SER A 1 234 ? 4.602 6.027 -2.109 1.00 69.56 234 SER A CA 1
ATOM 1859 C C . SER A 1 234 ? 4.482 4.500 -1.975 1.00 69.56 234 SER A C 1
ATOM 1861 O O . SER A 1 234 ? 3.378 3.960 -1.908 1.00 69.56 234 SER A O 1
ATOM 1863 N N . GLN A 1 235 ? 5.614 3.798 -1.908 1.00 73.81 235 GLN A N 1
ATOM 1864 C CA . GLN A 1 235 ? 5.700 2.339 -1.934 1.00 73.81 235 GLN A CA 1
ATOM 1865 C C . GLN A 1 235 ? 5.518 1.719 -0.551 1.00 73.81 235 GLN A C 1
ATOM 1867 O O . GLN A 1 235 ? 4.961 0.631 -0.443 1.00 73.81 235 GLN A O 1
ATOM 1872 N N . SER A 1 236 ? 5.879 2.444 0.511 1.00 73.06 236 SER A N 1
ATOM 1873 C CA . SER A 1 236 ? 5.759 2.006 1.908 1.00 73.06 236 SER A CA 1
ATOM 1874 C C . SER A 1 236 ? 4.352 1.581 2.336 1.00 73.06 236 SER A C 1
ATOM 1876 O O . SER A 1 236 ? 4.207 0.942 3.371 1.00 73.06 236 SER A O 1
ATOM 1878 N N . CYS A 1 237 ? 3.302 1.942 1.587 1.00 79.56 237 CYS A N 1
ATOM 1879 C CA . CYS A 1 237 ? 1.905 1.638 1.912 1.00 79.56 237 CYS A CA 1
ATOM 1880 C C . CYS A 1 237 ? 1.408 2.268 3.236 1.00 79.56 237 CYS A C 1
ATOM 1882 O O . CYS A 1 237 ? 0.259 2.052 3.625 1.00 79.56 237 CYS A O 1
ATOM 1884 N N . ILE A 1 238 ? 2.224 3.100 3.903 1.00 80.81 238 ILE A N 1
ATOM 1885 C CA . ILE A 1 238 ? 1.913 3.718 5.204 1.00 80.81 238 ILE A CA 1
ATOM 1886 C C . ILE A 1 238 ? 0.636 4.555 5.121 1.00 80.81 238 ILE A C 1
ATOM 1888 O O . ILE A 1 238 ? -0.241 4.434 5.972 1.00 80.81 238 ILE A O 1
ATOM 1892 N N . VAL A 1 239 ? 0.504 5.376 4.075 1.00 80.44 239 VAL A N 1
ATOM 1893 C CA . VAL A 1 239 ? -0.685 6.217 3.870 1.00 80.44 239 VAL A CA 1
ATOM 1894 C C . VAL A 1 239 ? -1.926 5.358 3.650 1.00 80.44 239 VAL A C 1
ATOM 1896 O O . VAL A 1 239 ? -2.959 5.626 4.248 1.00 80.44 239 VAL A O 1
ATOM 1899 N N . SER A 1 240 ? -1.828 4.297 2.847 1.00 82.31 240 SER A N 1
ATOM 1900 C CA . SER A 1 240 ? -2.951 3.395 2.576 1.00 82.31 240 SER A CA 1
ATOM 1901 C C . SER A 1 240 ? -3.400 2.643 3.830 1.00 82.31 240 SER A C 1
ATOM 1903 O O . SER A 1 240 ? -4.600 2.518 4.061 1.00 82.31 240 SER A O 1
ATOM 1905 N N . ILE A 1 241 ? -2.456 2.201 4.669 1.00 86.12 241 ILE A N 1
ATOM 1906 C CA . ILE A 1 241 ? -2.749 1.593 5.975 1.00 86.12 241 ILE A CA 1
ATOM 1907 C C . ILE A 1 241 ? -3.427 2.613 6.894 1.00 86.12 241 ILE A C 1
ATOM 1909 O O . ILE A 1 241 ? -4.443 2.298 7.510 1.00 86.12 241 ILE A O 1
ATOM 1913 N N . LEU A 1 242 ? -2.917 3.845 6.957 1.00 84.19 242 LEU A N 1
ATOM 1914 C CA . LEU A 1 242 ? -3.509 4.900 7.777 1.00 84.19 242 LEU A CA 1
ATOM 1915 C C . LEU A 1 242 ? -4.926 5.256 7.308 1.00 84.19 242 LEU A C 1
ATOM 1917 O O . LEU A 1 242 ? -5.834 5.336 8.131 1.00 84.19 242 LEU A O 1
ATOM 1921 N N . CYS A 1 243 ? -5.147 5.404 6.001 1.00 83.06 243 CYS A N 1
ATOM 1922 C CA . CYS A 1 243 ? -6.475 5.630 5.433 1.00 83.06 243 CYS A CA 1
ATOM 1923 C C . CYS A 1 243 ? -7.427 4.473 5.748 1.00 83.06 243 CYS A C 1
ATOM 1925 O O . CYS A 1 243 ? -8.568 4.722 6.131 1.00 83.06 243 CYS A O 1
ATOM 1927 N N . TYR A 1 244 ? -6.963 3.225 5.631 1.00 86.94 244 TYR A N 1
ATOM 1928 C CA . TYR A 1 244 ? -7.749 2.051 6.006 1.00 86.94 244 TYR A CA 1
ATOM 1929 C C . TYR A 1 244 ? -8.146 2.098 7.488 1.00 86.94 244 TYR A C 1
ATOM 1931 O O . TYR A 1 244 ? -9.322 1.937 7.800 1.00 86.94 244 TYR A O 1
ATOM 1939 N N . ILE A 1 245 ? -7.212 2.405 8.395 1.00 86.62 245 ILE A N 1
ATOM 1940 C CA . ILE A 1 245 ? -7.498 2.501 9.835 1.00 86.62 245 ILE A CA 1
ATOM 1941 C C . ILE A 1 245 ? -8.492 3.632 10.136 1.00 86.62 245 ILE A C 1
ATOM 1943 O O . ILE A 1 245 ? -9.466 3.418 10.858 1.00 86.62 245 ILE A O 1
ATOM 1947 N N . VAL A 1 246 ? -8.276 4.824 9.576 1.00 83.88 246 VAL A N 1
ATOM 1948 C CA . VAL A 1 246 ? -9.136 5.990 9.827 1.00 83.88 246 VAL A CA 1
ATOM 1949 C C . VAL A 1 246 ? -10.550 5.755 9.295 1.00 83.88 246 VAL A C 1
ATOM 1951 O O . VAL A 1 246 ? -11.518 5.959 10.021 1.00 83.88 246 VAL A O 1
ATOM 1954 N N . LEU A 1 247 ? -10.697 5.276 8.061 1.00 82.00 247 LEU A N 1
ATOM 1955 C CA . LEU A 1 247 ? -12.020 5.034 7.484 1.00 82.00 247 LEU A CA 1
ATOM 1956 C C . LEU A 1 247 ? -12.717 3.853 8.169 1.00 82.00 247 LEU A C 1
ATOM 1958 O O . LEU A 1 247 ? -13.868 3.953 8.586 1.00 82.00 247 LEU A O 1
ATOM 1962 N N . TYR A 1 248 ? -12.028 2.725 8.316 1.00 83.94 248 TYR A N 1
ATOM 1963 C CA . TYR A 1 248 ? -12.680 1.486 8.723 1.00 83.94 248 TYR A CA 1
ATOM 1964 C C . TYR A 1 248 ? -12.869 1.360 10.240 1.00 83.94 248 TYR A C 1
ATOM 1966 O O . TYR A 1 248 ? -13.881 0.813 10.683 1.00 83.94 248 TYR A O 1
ATOM 1974 N N . PHE A 1 249 ? -11.941 1.891 11.046 1.00 83.62 249 PHE A N 1
ATOM 1975 C CA . PHE A 1 249 ? -11.988 1.769 12.508 1.00 83.62 249 PHE A CA 1
ATOM 1976 C C . PHE A 1 249 ? -12.313 3.073 13.239 1.00 83.62 249 PHE A C 1
ATOM 1978 O O . PHE A 1 249 ? -13.082 3.010 14.195 1.00 83.62 249 PHE A O 1
ATOM 1985 N N . VAL A 1 250 ? -11.780 4.228 12.814 1.00 80.62 250 VAL A N 1
ATOM 1986 C CA . VAL A 1 250 ? -12.077 5.517 13.482 1.00 80.62 250 VAL A CA 1
ATOM 1987 C C . VAL A 1 250 ? -13.469 6.018 13.101 1.00 80.62 250 VAL A C 1
ATOM 1989 O O . VAL A 1 250 ? -14.290 6.256 13.977 1.00 80.62 250 VAL A O 1
ATOM 1992 N N . TYR A 1 251 ? -13.768 6.120 11.804 1.00 78.75 251 TYR A N 1
ATOM 1993 C CA . TYR A 1 251 ? -15.111 6.475 11.337 1.00 78.75 251 TYR A CA 1
ATOM 1994 C C . TYR A 1 251 ? -16.111 5.321 11.538 1.00 78.75 251 TYR A C 1
ATOM 1996 O O . TYR A 1 251 ? -17.269 5.536 11.900 1.00 78.75 251 TYR A O 1
ATOM 2004 N N . GLY A 1 252 ? -15.637 4.084 11.374 1.00 77.50 252 GLY A N 1
ATOM 2005 C CA . GLY A 1 252 ? -16.356 2.865 11.728 1.00 77.50 252 GLY A CA 1
ATOM 2006 C C . GLY A 1 252 ? -17.045 2.197 10.539 1.00 77.50 252 GLY A C 1
ATOM 2007 O O . GLY A 1 252 ? -17.900 2.775 9.868 1.00 77.50 252 GLY A O 1
ATOM 2008 N N . TRP A 1 253 ? -16.730 0.919 10.325 1.00 77.62 253 TRP A N 1
ATOM 2009 C CA . TRP A 1 253 ? -17.236 0.121 9.203 1.00 77.62 253 TRP A CA 1
ATOM 2010 C C . TRP A 1 253 ? -18.767 0.070 9.105 1.00 77.62 253 TRP A C 1
ATOM 2012 O O . TRP A 1 253 ? -19.312 0.059 8.008 1.00 77.62 253 TRP A O 1
ATOM 2022 N N . GLN A 1 254 ? -19.477 0.090 10.237 1.00 74.19 254 GLN A N 1
ATOM 2023 C CA . GLN A 1 254 ? -20.944 0.087 10.253 1.00 74.19 254 GLN A CA 1
ATOM 2024 C C . GLN A 1 254 ? -21.533 1.381 9.689 1.00 74.19 254 GLN A C 1
ATOM 2026 O O . GLN A 1 254 ? -22.556 1.335 9.014 1.00 74.19 254 GLN A O 1
ATOM 2031 N N . ASN A 1 255 ? -20.885 2.519 9.956 1.00 74.12 255 ASN A N 1
ATOM 2032 C CA . ASN A 1 255 ? -21.314 3.810 9.429 1.00 74.12 255 ASN A CA 1
ATOM 2033 C C . ASN A 1 255 ? -21.084 3.854 7.909 1.00 74.12 255 ASN A C 1
ATOM 2035 O O . ASN A 1 255 ? -21.965 4.266 7.157 1.00 74.12 255 ASN A O 1
ATOM 2039 N N . ILE A 1 256 ? -19.964 3.288 7.440 1.00 75.12 256 ILE A N 1
ATOM 2040 C CA . ILE A 1 256 ? -19.703 3.104 6.004 1.00 75.12 256 ILE A CA 1
ATOM 2041 C C . ILE A 1 256 ? -20.790 2.237 5.360 1.00 75.12 256 ILE A C 1
ATOM 2043 O O . ILE A 1 256 ? -21.331 2.600 4.319 1.00 75.12 256 ILE A O 1
ATOM 2047 N N . GLU A 1 257 ? -21.140 1.099 5.964 1.00 72.81 257 GLU A N 1
ATOM 2048 C CA . GLU A 1 257 ? -22.203 0.232 5.446 1.00 72.81 257 GLU A CA 1
ATOM 2049 C C . GLU A 1 257 ? -23.548 0.969 5.367 1.00 72.81 257 GLU A C 1
ATOM 2051 O O . GLU A 1 257 ? -24.259 0.837 4.366 1.00 72.81 257 GLU A O 1
ATOM 2056 N N . THR A 1 258 ? -23.896 1.781 6.375 1.00 70.00 258 THR A N 1
ATOM 2057 C CA . THR A 1 258 ? -25.130 2.582 6.351 1.00 70.00 258 THR A CA 1
ATOM 2058 C C . THR A 1 258 ? -25.116 3.669 5.283 1.00 70.00 258 THR A C 1
ATOM 2060 O O . THR A 1 258 ? -26.142 3.886 4.636 1.00 70.00 258 THR A O 1
ATOM 2063 N N . ASP A 1 259 ? -23.970 4.297 5.041 1.00 70.25 259 ASP A N 1
ATOM 2064 C CA . ASP A 1 259 ? -23.810 5.332 4.018 1.00 70.25 259 ASP A CA 1
ATOM 2065 C C . ASP A 1 259 ? -23.864 4.753 2.607 1.00 70.25 259 ASP A C 1
ATOM 2067 O O . ASP A 1 259 ? -24.524 5.289 1.712 1.00 70.25 259 ASP A O 1
ATOM 2071 N N . ILE A 1 260 ? -23.243 3.593 2.396 1.00 70.25 260 ILE A N 1
ATOM 2072 C CA . ILE A 1 260 ? -23.385 2.864 1.138 1.00 70.25 260 ILE A CA 1
ATOM 2073 C C . ILE A 1 260 ? -24.854 2.473 0.956 1.00 70.25 260 ILE A C 1
ATOM 2075 O O . ILE A 1 260 ? -25.406 2.664 -0.124 1.00 70.25 260 ILE A O 1
ATOM 2079 N N . HIS A 1 261 ? -25.531 1.985 1.997 1.00 67.56 261 HIS A N 1
ATOM 2080 C CA . HIS A 1 261 ? -26.954 1.650 1.928 1.00 67.56 261 HIS A CA 1
ATOM 2081 C C . HIS A 1 261 ? -27.870 2.844 1.628 1.00 67.56 261 HIS A C 1
ATOM 2083 O O . HIS A 1 261 ? -28.891 2.651 0.969 1.00 67.56 261 HIS A O 1
ATOM 2089 N N . SER A 1 262 ? -27.545 4.045 2.111 1.00 65.31 262 SER A N 1
ATOM 2090 C CA . SER A 1 262 ? -28.359 5.249 1.904 1.00 65.31 262 SER A CA 1
ATOM 2091 C C . SER A 1 262 ? -28.142 5.867 0.520 1.00 65.31 262 SER A C 1
ATOM 2093 O O . SER A 1 262 ? -29.091 6.353 -0.097 1.00 65.31 262 SER A O 1
ATOM 2095 N N . THR A 1 263 ? -26.915 5.801 0.001 1.00 62.28 263 THR A N 1
ATOM 2096 C CA . THR A 1 263 ? -26.540 6.332 -1.321 1.00 62.28 263 THR A CA 1
ATOM 2097 C C . THR A 1 263 ? -26.901 5.393 -2.467 1.00 62.28 263 THR A C 1
ATOM 2099 O O . THR A 1 263 ? -27.140 5.828 -3.597 1.00 62.28 263 THR A O 1
ATOM 2102 N N . THR A 1 264 ? -26.962 4.091 -2.197 1.00 59.84 264 THR A N 1
ATOM 2103 C CA . THR A 1 264 ? -27.292 3.096 -3.208 1.00 59.84 264 THR A CA 1
ATOM 2104 C C . THR A 1 264 ? -28.786 2.776 -3.196 1.00 59.84 264 THR A C 1
ATOM 2106 O O . THR A 1 264 ? -29.337 2.228 -2.246 1.00 59.84 264 THR A O 1
ATOM 2109 N N . ASN A 1 265 ? -29.464 3.023 -4.320 1.00 53.75 265 ASN A N 1
ATOM 2110 C CA . ASN A 1 265 ? -30.853 2.603 -4.552 1.00 53.75 265 ASN A CA 1
ATOM 2111 C C . ASN A 1 265 ? -31.011 1.064 -4.687 1.00 53.75 265 ASN A C 1
ATOM 2113 O O . ASN A 1 265 ? -31.901 0.590 -5.391 1.00 53.75 265 ASN A O 1
ATOM 2117 N N . PHE A 1 266 ? -30.205 0.247 -3.994 1.00 52.59 266 PHE A N 1
ATOM 2118 C CA . PHE A 1 266 ? -30.275 -1.228 -3.986 1.00 52.59 266 PHE A CA 1
ATOM 2119 C C . PHE A 1 266 ? -31.551 -1.790 -3.309 1.00 52.59 266 PHE A C 1
ATOM 2121 O O . PHE A 1 266 ? -31.625 -2.982 -2.987 1.00 52.59 266 PHE A O 1
ATOM 2128 N N . GLY A 1 267 ? -32.551 -0.944 -3.037 1.00 46.09 267 GLY A N 1
ATOM 2129 C CA . GLY A 1 267 ? -33.778 -1.280 -2.312 1.00 46.09 267 GLY A CA 1
ATOM 2130 C C . GLY A 1 267 ? -35.093 -1.032 -3.058 1.00 46.09 267 GLY A C 1
ATOM 2131 O O . GLY A 1 267 ? -36.130 -1.407 -2.521 1.00 46.09 267 GLY A O 1
ATOM 2132 N N . SER A 1 268 ? -35.102 -0.431 -4.255 1.00 48.62 268 SER A N 1
ATOM 2133 C CA . SER A 1 268 ? -36.365 -0.065 -4.932 1.00 48.62 268 SER A CA 1
ATOM 2134 C C . SER A 1 268 ? -36.927 -1.131 -5.885 1.00 48.62 268 SER A C 1
ATOM 2136 O O . SER A 1 268 ? -38.094 -1.053 -6.263 1.00 48.62 268 SER A O 1
ATOM 2138 N N . SER A 1 269 ? -36.159 -2.163 -6.242 1.00 45.09 269 SER A N 1
ATOM 2139 C CA . SER A 1 269 ? -36.612 -3.259 -7.109 1.00 45.09 269 SER A CA 1
ATOM 2140 C C . SER A 1 269 ? -36.791 -4.552 -6.306 1.00 45.09 269 SER A C 1
ATOM 2142 O O . SER A 1 269 ? -35.820 -5.217 -5.950 1.00 45.09 269 SER A O 1
ATOM 2144 N N . GLY A 1 270 ? -38.045 -4.912 -6.018 1.00 48.09 270 GLY A N 1
ATOM 2145 C CA . GLY A 1 270 ? -38.482 -6.008 -5.135 1.00 48.09 270 GLY A CA 1
ATOM 2146 C C . GLY A 1 270 ? -38.147 -7.453 -5.547 1.00 48.09 270 GLY A C 1
ATOM 2147 O O . GLY A 1 270 ? -38.902 -8.362 -5.214 1.00 48.09 270 GLY A O 1
ATOM 2148 N N . LYS A 1 271 ? -37.034 -7.698 -6.245 1.00 47.66 271 LYS A N 1
ATOM 2149 C CA . LYS A 1 271 ? -36.459 -9.034 -6.468 1.00 47.66 271 LYS A CA 1
ATOM 2150 C C . LYS A 1 271 ? -34.935 -8.935 -6.402 1.00 47.66 271 LYS A C 1
ATOM 2152 O O . LYS A 1 271 ? -34.297 -8.617 -7.397 1.00 47.66 271 LYS A O 1
ATOM 2157 N N . ARG A 1 272 ? -34.350 -9.176 -5.224 1.00 58.38 272 ARG A N 1
ATOM 2158 C CA . ARG A 1 272 ? -32.893 -9.327 -5.089 1.00 58.38 272 ARG A CA 1
ATOM 2159 C C . ARG A 1 272 ? -32.504 -10.728 -5.545 1.00 58.38 272 ARG A C 1
ATOM 2161 O O . ARG A 1 272 ? -32.920 -11.703 -4.919 1.00 58.38 272 ARG A O 1
ATOM 2168 N N . ASN A 1 273 ? -31.705 -10.833 -6.603 1.00 70.38 273 ASN A N 1
ATOM 2169 C CA . ASN A 1 273 ? -31.023 -12.085 -6.903 1.00 70.38 273 ASN A CA 1
ATOM 2170 C C . ASN A 1 273 ? -29.943 -12.339 -5.838 1.00 70.38 273 ASN A C 1
ATOM 2172 O O . ASN A 1 273 ? -29.338 -11.402 -5.319 1.00 70.38 273 ASN A O 1
ATOM 2176 N N . ILE A 1 274 ? -29.670 -13.610 -5.527 1.00 69.06 274 ILE A N 1
ATOM 2177 C CA . ILE A 1 274 ? -28.586 -14.002 -4.603 1.00 69.06 274 ILE A CA 1
ATOM 2178 C C . ILE A 1 274 ? -27.240 -13.456 -5.091 1.00 69.06 274 ILE A C 1
ATOM 2180 O O . ILE A 1 274 ? -26.425 -13.021 -4.285 1.00 69.06 274 ILE A O 1
ATOM 2184 N N . PHE A 1 275 ? -27.037 -13.425 -6.411 1.00 67.44 275 PHE A N 1
ATOM 2185 C CA . PHE A 1 275 ? -25.857 -12.826 -7.022 1.00 67.44 275 PHE A CA 1
ATOM 2186 C C . PHE A 1 275 ? -25.733 -11.340 -6.664 1.00 67.44 275 PHE A C 1
ATOM 2188 O O . PHE A 1 275 ? -24.712 -10.949 -6.116 1.00 67.44 275 PHE A O 1
ATOM 2195 N N . ASP A 1 276 ? -26.801 -10.553 -6.829 1.00 67.56 276 ASP A N 1
ATOM 2196 C CA . ASP A 1 276 ? -26.805 -9.124 -6.479 1.00 67.56 276 ASP A CA 1
ATOM 2197 C C . ASP A 1 276 ? -26.563 -8.890 -4.980 1.00 67.56 276 ASP A C 1
ATOM 2199 O O . ASP A 1 276 ? -25.962 -7.891 -4.594 1.00 67.56 276 ASP A O 1
ATOM 2203 N N . TYR A 1 277 ? -27.007 -9.813 -4.120 1.00 68.19 277 TYR A N 1
ATOM 2204 C CA . TYR A 1 277 ? -26.720 -9.770 -2.684 1.00 68.19 277 TYR A CA 1
ATOM 2205 C C . TYR A 1 277 ? -25.249 -10.087 -2.370 1.00 68.19 277 TYR A C 1
ATOM 2207 O O . TYR A 1 277 ? -24.643 -9.399 -1.550 1.00 68.19 277 TYR A O 1
ATOM 2215 N N . LEU A 1 278 ? -24.663 -11.092 -3.029 1.00 66.69 278 LEU A N 1
ATOM 2216 C CA . LEU A 1 278 ? -23.275 -11.521 -2.822 1.00 66.69 278 LEU A CA 1
ATOM 2217 C C . LEU A 1 278 ? -22.241 -10.593 -3.468 1.00 66.69 278 LEU A C 1
ATOM 2219 O O . LEU A 1 278 ? -21.116 -10.531 -2.984 1.00 66.69 278 LEU A O 1
ATOM 2223 N N . THR A 1 279 ? -22.596 -9.870 -4.530 1.00 66.31 279 THR A N 1
ATOM 2224 C CA . THR A 1 279 ? -21.710 -8.893 -5.188 1.00 66.31 279 THR A CA 1
ATOM 2225 C C . THR A 1 279 ? -21.974 -7.456 -4.743 1.00 66.31 279 THR A C 1
ATOM 2227 O O . THR A 1 279 ? -21.311 -6.534 -5.210 1.00 66.31 279 THR A O 1
ATOM 2230 N N . SER A 1 280 ? -22.946 -7.234 -3.856 1.00 65.06 280 SER A N 1
ATOM 2231 C CA . SER A 1 280 ? -23.203 -5.915 -3.278 1.00 65.06 280 SER A CA 1
ATOM 2232 C C . SER A 1 280 ? -21.990 -5.420 -2.472 1.00 65.06 280 SER A C 1
ATOM 2234 O O . SER A 1 280 ? -21.304 -6.225 -1.835 1.00 65.06 280 SER A O 1
ATOM 2236 N N . PRO A 1 281 ? -21.736 -4.101 -2.421 1.00 64.38 281 PRO A N 1
ATOM 2237 C CA . PRO A 1 281 ? -20.731 -3.519 -1.530 1.00 64.38 281 PRO A CA 1
ATOM 2238 C C . PRO A 1 281 ? -21.024 -3.723 -0.030 1.00 64.38 281 PRO A C 1
ATOM 2240 O O . PRO A 1 281 ? -20.121 -3.540 0.774 1.00 64.38 281 PRO A O 1
ATOM 2243 N N . ILE A 1 282 ? -22.240 -4.143 0.356 1.00 67.19 282 ILE A N 1
ATOM 2244 C CA . ILE A 1 282 ? -22.561 -4.606 1.728 1.00 67.19 282 ILE A CA 1
ATOM 2245 C C . ILE A 1 282 ? -22.718 -6.142 1.779 1.00 67.19 282 ILE A C 1
ATOM 2247 O O . ILE A 1 282 ? -23.486 -6.703 2.560 1.00 67.19 282 ILE A O 1
ATOM 2251 N N . SER A 1 283 ? -22.064 -6.867 0.872 1.00 71.19 283 SER A N 1
ATOM 2252 C CA . SER A 1 283 ? -22.109 -8.330 0.881 1.00 71.19 283 SER A CA 1
ATOM 2253 C C . SER A 1 283 ? -21.237 -8.911 2.002 1.00 71.19 283 SER A C 1
ATOM 2255 O O . SER A 1 283 ? -20.174 -8.363 2.301 1.00 71.19 283 SER A O 1
ATOM 2257 N N . PRO A 1 284 ? -21.604 -10.088 2.551 1.00 72.69 284 PRO A N 1
ATOM 2258 C CA . PRO A 1 284 ? -20.745 -10.834 3.473 1.00 72.69 284 PRO A CA 1
ATOM 2259 C C . PRO A 1 284 ? -19.328 -11.050 2.927 1.00 72.69 284 PRO A C 1
ATOM 2261 O O . PRO A 1 284 ? -18.356 -10.994 3.672 1.00 72.69 284 PRO A O 1
ATOM 2264 N N . ILE A 1 285 ? -19.216 -11.296 1.615 1.00 75.62 285 ILE A N 1
ATOM 2265 C CA . ILE A 1 285 ? -17.937 -11.521 0.935 1.00 75.62 285 ILE A CA 1
ATOM 2266 C C . ILE A 1 285 ? -17.082 -10.259 1.021 1.00 75.62 285 ILE A C 1
ATOM 2268 O O . ILE A 1 285 ? -15.916 -10.341 1.396 1.00 75.62 285 ILE A O 1
ATOM 2272 N N . TYR A 1 286 ? -17.660 -9.093 0.728 1.00 74.81 286 TYR A N 1
ATOM 2273 C CA . TYR A 1 286 ? -16.941 -7.826 0.791 1.00 74.81 286 TYR A CA 1
ATOM 2274 C C . TYR A 1 286 ? -16.477 -7.506 2.217 1.00 74.81 286 TYR A C 1
ATOM 2276 O O . TYR A 1 286 ? -15.309 -7.177 2.413 1.00 74.81 286 TYR A O 1
ATOM 2284 N N . THR A 1 287 ? -17.332 -7.709 3.223 1.00 77.69 287 THR A N 1
ATOM 2285 C CA . THR A 1 287 ? -16.959 -7.533 4.635 1.00 77.69 287 THR A CA 1
ATOM 2286 C C . THR A 1 287 ? -15.819 -8.477 5.043 1.00 77.69 287 THR A C 1
ATOM 2288 O O . THR A 1 287 ? -14.856 -8.041 5.672 1.00 77.69 287 THR A O 1
ATOM 2291 N N . ILE A 1 288 ? -15.861 -9.755 4.643 1.00 81.31 288 ILE A N 1
ATOM 2292 C CA . ILE A 1 288 ? -14.773 -10.712 4.919 1.00 81.31 288 ILE A CA 1
ATOM 2293 C C . ILE A 1 288 ? -13.469 -10.266 4.251 1.00 81.31 288 ILE A C 1
ATOM 2295 O O . ILE A 1 288 ? -12.414 -10.314 4.882 1.00 81.31 288 ILE A O 1
ATOM 2299 N N . LEU A 1 289 ? -13.524 -9.814 2.996 1.00 83.44 289 LEU A N 1
ATOM 2300 C CA . LEU A 1 289 ? -12.349 -9.324 2.274 1.00 83.44 289 LEU A CA 1
ATOM 2301 C C . LEU A 1 289 ? -11.759 -8.068 2.928 1.00 83.44 289 LEU A C 1
ATOM 2303 O O . LEU A 1 289 ? -10.536 -7.961 3.010 1.00 83.44 289 LEU A O 1
ATOM 2307 N N . LEU A 1 290 ? -12.601 -7.161 3.434 1.00 83.81 290 LEU A N 1
ATOM 2308 C CA . LEU A 1 290 ? -12.160 -5.965 4.153 1.00 83.81 290 LEU A CA 1
ATOM 2309 C C . LEU A 1 290 ? -11.483 -6.304 5.481 1.00 83.81 290 LEU A C 1
ATOM 2311 O O . LEU A 1 290 ? -10.469 -5.698 5.790 1.00 83.81 290 LEU A O 1
ATOM 2315 N N . PHE A 1 291 ? -11.972 -7.292 6.234 1.00 86.12 291 PHE A N 1
ATOM 2316 C CA . PHE A 1 291 ? -11.329 -7.707 7.489 1.00 86.12 291 PHE A CA 1
ATOM 2317 C C . PHE A 1 291 ? -10.099 -8.604 7.295 1.00 86.12 291 PHE A C 1
ATOM 2319 O O . PHE A 1 291 ? -9.278 -8.693 8.203 1.00 86.12 291 PHE A O 1
ATOM 2326 N N . THR A 1 292 ? -9.958 -9.293 6.158 1.00 87.81 292 THR A N 1
ATOM 2327 C CA . THR A 1 292 ? -8.895 -10.297 5.970 1.00 87.81 292 THR A CA 1
ATOM 2328 C C . THR A 1 292 ? -7.926 -9.927 4.847 1.00 87.81 292 THR A C 1
ATOM 2330 O O . THR A 1 292 ? -6.777 -9.585 5.118 1.00 87.81 292 THR A O 1
ATOM 2333 N N . LEU A 1 293 ? -8.370 -9.972 3.588 1.00 85.44 293 LEU A N 1
ATOM 2334 C CA . LEU A 1 293 ? -7.501 -9.862 2.417 1.00 85.44 293 LEU A CA 1
ATOM 2335 C C . LEU A 1 293 ? -6.912 -8.459 2.238 1.00 85.44 293 LEU A C 1
ATOM 2337 O O . LEU A 1 293 ? -5.715 -8.335 1.996 1.00 85.44 293 LEU A O 1
ATOM 2341 N N . VAL A 1 294 ? -7.729 -7.408 2.350 1.00 86.81 294 VAL A N 1
ATOM 2342 C CA . VAL A 1 294 ? -7.282 -6.021 2.140 1.00 86.81 294 VAL A CA 1
ATOM 2343 C C . VAL A 1 294 ? -6.155 -5.639 3.105 1.00 86.81 294 VAL A C 1
ATOM 2345 O O . VAL A 1 294 ? -5.075 -5.292 2.625 1.00 86.81 294 VAL A O 1
ATOM 2348 N N . PRO A 1 295 ? -6.321 -5.741 4.437 1.00 89.81 295 PRO A N 1
ATOM 2349 C CA . PRO A 1 295 ? -5.246 -5.393 5.354 1.00 89.81 295 PRO A CA 1
ATOM 2350 C C . PRO A 1 295 ? -4.049 -6.344 5.219 1.00 89.81 295 PRO A C 1
ATOM 2352 O O . PRO A 1 295 ? -2.921 -5.886 5.374 1.00 89.81 295 PRO A O 1
ATOM 2355 N N . ALA A 1 296 ? -4.250 -7.624 4.866 1.00 88.75 296 ALA A N 1
ATOM 2356 C CA . ALA A 1 296 ? -3.144 -8.552 4.613 1.00 88.75 296 ALA A CA 1
ATOM 2357 C C . ALA A 1 296 ? -2.296 -8.150 3.394 1.00 88.75 296 ALA A C 1
ATOM 2359 O O . ALA A 1 296 ? -1.074 -8.208 3.478 1.00 88.75 296 ALA A O 1
ATOM 2360 N N . LEU A 1 297 ? -2.913 -7.693 2.297 1.00 86.50 297 LEU A N 1
ATOM 2361 C CA . LEU A 1 297 ? -2.202 -7.196 1.110 1.00 86.50 297 LEU A CA 1
ATOM 2362 C C . LEU A 1 297 ? -1.486 -5.860 1.375 1.00 86.50 297 LEU A C 1
ATOM 2364 O O . LEU A 1 297 ? -0.361 -5.646 0.922 1.00 86.50 297 LEU A O 1
ATOM 2368 N N . LEU A 1 298 ? -2.112 -4.956 2.137 1.00 87.69 298 LEU A N 1
ATOM 2369 C CA . LEU A 1 298 ? -1.459 -3.712 2.559 1.00 87.69 298 LEU A CA 1
ATOM 2370 C C . LEU A 1 298 ? -0.239 -4.014 3.446 1.00 87.69 298 LEU A C 1
ATOM 2372 O O . LEU A 1 298 ? 0.831 -3.433 3.254 1.00 87.69 298 LEU A O 1
ATOM 2376 N N . MET A 1 299 ? -0.379 -4.967 4.373 1.00 87.88 299 MET A N 1
ATOM 2377 C CA . MET A 1 299 ? 0.711 -5.395 5.247 1.00 87.88 299 MET A CA 1
ATOM 2378 C C . MET A 1 299 ? 1.788 -6.190 4.516 1.00 87.88 299 MET A C 1
ATOM 2380 O O . MET A 1 299 ? 2.961 -5.992 4.807 1.00 87.88 299 MET A O 1
ATOM 2384 N N . SER A 1 300 ? 1.450 -7.024 3.532 1.00 85.88 300 SER A N 1
ATOM 2385 C CA . SER A 1 300 ? 2.460 -7.717 2.728 1.00 85.88 300 SER A CA 1
ATOM 2386 C C . SER A 1 300 ? 3.334 -6.730 1.960 1.00 85.88 300 SER A C 1
ATOM 2388 O O . SER A 1 300 ? 4.543 -6.922 1.876 1.00 85.88 300 SER A O 1
ATOM 2390 N N . LYS A 1 301 ? 2.748 -5.633 1.462 1.00 84.06 301 LYS A N 1
ATOM 2391 C CA . LYS A 1 301 ? 3.505 -4.556 0.818 1.00 84.06 301 LYS A CA 1
ATOM 2392 C C . LYS A 1 301 ? 4.382 -3.780 1.792 1.00 84.06 301 LYS A C 1
ATOM 2394 O O . LYS A 1 301 ? 5.549 -3.537 1.504 1.00 84.06 301 LYS A O 1
ATOM 2399 N N . PHE A 1 302 ? 3.839 -3.434 2.951 1.00 83.00 302 PHE A N 1
ATOM 2400 C CA . PHE A 1 302 ? 4.595 -2.797 4.026 1.00 83.00 302 PHE A CA 1
ATOM 2401 C C . PHE A 1 302 ? 5.795 -3.655 4.458 1.00 83.00 302 PHE A C 1
ATOM 2403 O O . PHE A 1 302 ? 6.919 -3.168 4.513 1.00 83.00 302 PHE A O 1
ATOM 2410 N N . VAL A 1 303 ? 5.591 -4.953 4.676 1.00 79.88 303 VAL A N 1
ATOM 2411 C CA . VAL A 1 303 ? 6.661 -5.897 5.026 1.00 79.88 303 VAL A CA 1
ATOM 2412 C C . VAL A 1 303 ? 7.686 -6.036 3.896 1.00 79.88 303 VAL A C 1
ATOM 2414 O O . VAL A 1 303 ? 8.884 -6.030 4.168 1.00 79.88 303 VAL A O 1
ATOM 2417 N N . ALA A 1 304 ? 7.250 -6.083 2.634 1.00 76.00 304 ALA A N 1
ATOM 2418 C CA . ALA A 1 304 ? 8.166 -6.162 1.497 1.00 76.00 304 ALA A CA 1
ATOM 2419 C C . ALA A 1 304 ? 9.141 -4.972 1.440 1.00 76.00 304 ALA A C 1
ATOM 2421 O O . ALA A 1 304 ? 10.327 -5.154 1.186 1.00 76.00 304 ALA A O 1
ATOM 2422 N N . VAL A 1 305 ? 8.660 -3.756 1.719 1.00 74.50 305 VAL A N 1
ATOM 2423 C CA . VAL A 1 305 ? 9.493 -2.542 1.671 1.00 74.50 305 VAL A CA 1
ATOM 2424 C C . VAL A 1 305 ? 10.431 -2.429 2.873 1.00 74.50 305 VAL A C 1
ATOM 2426 O O . VAL A 1 305 ? 11.531 -1.904 2.735 1.00 74.50 305 VAL A O 1
ATOM 2429 N N . PHE A 1 306 ? 10.020 -2.884 4.056 1.00 71.56 306 PHE A N 1
ATOM 2430 C CA . PHE A 1 306 ? 10.786 -2.635 5.280 1.00 71.56 306 PHE A CA 1
ATOM 2431 C C . PHE A 1 306 ? 11.580 -3.831 5.813 1.00 71.56 306 PHE A C 1
ATOM 2433 O O . PHE A 1 306 ? 12.477 -3.622 6.629 1.00 71.56 306 PHE A O 1
ATOM 2440 N N . ASP A 1 307 ? 11.264 -5.056 5.389 1.00 68.62 307 ASP A N 1
ATOM 2441 C CA . ASP A 1 307 ? 11.848 -6.272 5.970 1.00 68.62 307 ASP A CA 1
ATOM 2442 C C . ASP A 1 307 ? 12.365 -7.285 4.934 1.00 68.62 307 ASP A C 1
ATOM 2444 O O . ASP A 1 307 ? 13.282 -8.042 5.246 1.00 68.62 307 ASP A O 1
ATOM 2448 N N . LEU A 1 308 ? 11.831 -7.295 3.703 1.00 62.03 308 LEU A N 1
ATOM 2449 C CA . LEU A 1 308 ? 12.341 -8.168 2.632 1.00 62.03 308 LEU A CA 1
ATOM 2450 C C . LEU A 1 308 ? 13.593 -7.605 1.945 1.00 62.03 308 LEU A C 1
ATOM 2452 O O . LEU A 1 308 ? 14.437 -8.363 1.472 1.00 62.03 308 LEU A O 1
ATOM 2456 N N . LEU A 1 309 ? 13.735 -6.279 1.899 1.00 53.97 309 LEU A N 1
ATOM 2457 C CA . LEU A 1 309 ? 14.908 -5.640 1.316 1.00 53.97 309 LEU A CA 1
ATOM 2458 C C . LEU A 1 309 ? 16.177 -6.003 2.113 1.00 53.97 309 LEU A C 1
ATOM 2460 O O . LEU A 1 309 ? 16.358 -5.573 3.251 1.00 53.97 309 LEU A O 1
ATOM 2464 N N . LEU A 1 310 ? 17.057 -6.786 1.471 1.00 50.06 310 LEU A N 1
ATOM 2465 C CA . LEU A 1 310 ? 18.428 -7.104 1.893 1.00 50.06 310 LEU A CA 1
ATOM 2466 C C . LEU A 1 310 ? 18.563 -7.860 3.223 1.00 50.06 310 LEU A C 1
ATOM 2468 O O . LEU A 1 310 ? 19.324 -7.432 4.088 1.00 50.06 310 LEU A O 1
ATOM 2472 N N . SER A 1 311 ? 17.883 -9.005 3.382 1.00 50.31 311 SER A N 1
ATOM 2473 C CA . SER A 1 311 ? 18.249 -10.001 4.414 1.00 50.31 311 SER A CA 1
ATOM 2474 C C . SER A 1 311 ? 18.422 -9.396 5.826 1.00 50.31 311 SER A C 1
ATOM 2476 O O . SER A 1 311 ? 19.386 -9.681 6.535 1.00 50.31 311 SER A O 1
ATOM 2478 N N . GLY A 1 312 ? 17.494 -8.509 6.217 1.00 48.34 312 GLY A N 1
ATOM 2479 C CA . GLY A 1 312 ? 17.487 -7.822 7.517 1.00 48.34 312 GLY A CA 1
ATOM 2480 C C . GLY A 1 312 ? 18.427 -6.613 7.634 1.00 48.34 312 GLY A C 1
ATOM 2481 O O . GLY A 1 312 ? 18.412 -5.926 8.653 1.00 48.34 312 GLY A O 1
ATOM 2482 N N . ASN A 1 313 ? 19.209 -6.307 6.599 1.00 47.78 313 ASN A N 1
ATOM 2483 C CA . ASN A 1 313 ? 20.167 -5.210 6.550 1.00 47.78 313 ASN A CA 1
ATOM 2484 C C . ASN A 1 313 ? 19.657 -4.027 5.708 1.00 47.78 313 ASN A C 1
ATOM 2486 O O . ASN A 1 313 ? 20.212 -3.650 4.676 1.00 47.78 313 ASN A O 1
ATOM 2490 N N . ASP A 1 314 ? 18.693 -3.366 6.346 1.00 59.94 314 ASP A N 1
ATOM 2491 C CA . ASP A 1 314 ? 18.585 -1.920 6.501 1.00 59.94 314 ASP A CA 1
ATOM 2492 C C . ASP A 1 314 ? 18.018 -1.103 5.324 1.00 59.94 314 ASP A C 1
ATOM 2494 O O . ASP A 1 314 ? 18.721 -0.617 4.438 1.00 59.94 314 ASP A O 1
ATOM 2498 N N . VAL A 1 315 ? 16.746 -0.719 5.480 1.00 64.50 315 VAL A N 1
ATOM 2499 C CA . VAL A 1 315 ? 16.188 0.547 4.964 1.00 64.50 315 VAL A CA 1
ATOM 2500 C C . VAL A 1 315 ? 17.145 1.723 5.215 1.00 64.50 315 VAL A C 1
ATOM 2502 O O . VAL A 1 315 ? 17.233 2.625 4.390 1.00 64.50 315 VAL A O 1
ATOM 2505 N N . VAL A 1 316 ? 17.942 1.686 6.292 1.00 72.69 316 VAL A N 1
ATOM 2506 C CA . VAL A 1 316 ? 19.036 2.639 6.558 1.00 72.69 316 VAL A CA 1
ATOM 2507 C C . VAL A 1 316 ? 20.052 2.680 5.406 1.00 72.69 316 VAL A C 1
ATOM 2509 O O . VAL A 1 316 ? 20.468 3.772 5.034 1.00 72.69 316 VAL A O 1
ATOM 2512 N N . LYS A 1 317 ? 20.440 1.538 4.816 1.00 72.19 317 LYS A N 1
ATOM 2513 C CA . LYS A 1 317 ? 21.385 1.466 3.684 1.00 72.19 317 LYS A CA 1
ATOM 2514 C C . LYS A 1 317 ? 20.776 2.009 2.402 1.00 72.19 317 LYS A C 1
ATOM 2516 O O . LYS A 1 317 ? 21.443 2.700 1.640 1.00 72.19 317 LYS A O 1
ATOM 2521 N N . HIS A 1 318 ? 19.499 1.732 2.176 1.00 71.81 318 HIS A N 1
ATOM 2522 C CA . HIS A 1 318 ? 18.793 2.298 1.038 1.00 71.81 318 HIS A CA 1
ATOM 2523 C C . HIS A 1 318 ? 18.608 3.812 1.173 1.00 71.81 318 HIS A C 1
ATOM 2525 O O . HIS A 1 318 ? 18.846 4.553 0.222 1.00 71.81 318 HIS A O 1
ATOM 2531 N N . ILE A 1 319 ? 18.228 4.288 2.362 1.00 74.88 319 ILE A N 1
ATOM 2532 C CA . ILE A 1 319 ? 18.115 5.715 2.662 1.00 74.88 319 ILE A CA 1
ATOM 2533 C C . ILE A 1 319 ? 19.485 6.381 2.568 1.00 74.88 319 ILE A C 1
ATOM 2535 O O . ILE A 1 319 ? 19.580 7.473 2.010 1.00 74.88 319 ILE A O 1
ATOM 2539 N N . SER A 1 320 ? 20.552 5.754 3.067 1.00 75.69 320 SER A N 1
ATOM 2540 C CA . SER A 1 320 ? 21.901 6.311 2.966 1.00 75.69 320 SER A CA 1
ATOM 2541 C C . SER A 1 320 ? 22.339 6.398 1.504 1.00 75.69 320 SER A C 1
ATOM 2543 O O . SER A 1 320 ? 22.704 7.482 1.062 1.00 75.69 320 SER A O 1
ATOM 2545 N N . ALA A 1 321 ? 22.179 5.334 0.710 1.00 74.56 321 ALA A N 1
ATOM 2546 C CA . ALA A 1 321 ? 22.478 5.339 -0.723 1.00 74.56 321 ALA A CA 1
ATOM 2547 C C . ALA A 1 321 ? 21.659 6.388 -1.494 1.00 74.56 321 ALA A C 1
ATOM 2549 O O . ALA A 1 321 ? 22.203 7.104 -2.341 1.00 74.56 321 ALA A O 1
ATOM 2550 N N . ALA A 1 322 ? 20.371 6.521 -1.171 1.00 74.25 322 ALA A N 1
ATOM 2551 C CA . ALA A 1 322 ? 19.472 7.476 -1.805 1.00 74.25 322 ALA A CA 1
ATOM 2552 C C . ALA A 1 322 ? 19.712 8.925 -1.355 1.00 74.25 322 ALA A C 1
ATOM 2554 O O . ALA A 1 322 ? 19.420 9.835 -2.121 1.00 74.25 322 ALA A O 1
ATOM 2555 N N . SER A 1 323 ? 20.261 9.162 -0.158 1.00 78.12 323 SER A N 1
ATOM 2556 C CA . SER A 1 323 ? 20.537 10.502 0.394 1.00 78.12 323 SER A CA 1
ATOM 2557 C C . SER A 1 323 ? 21.950 11.021 0.113 1.00 78.12 323 SER A C 1
ATOM 2559 O O . SER A 1 323 ? 22.230 12.182 0.400 1.00 78.12 323 SER A O 1
ATOM 2561 N N . GLN A 1 324 ? 22.809 10.228 -0.540 1.00 76.69 324 GLN A N 1
ATOM 2562 C CA . GLN A 1 324 ? 24.174 10.617 -0.938 1.00 76.69 324 GLN A CA 1
ATOM 2563 C C . GLN A 1 324 ? 24.258 11.893 -1.798 1.00 76.69 324 GLN A C 1
ATOM 2565 O O . GLN A 1 324 ? 25.331 12.476 -1.917 1.00 76.69 324 GLN A O 1
ATOM 2570 N N . PHE A 1 325 ? 23.160 12.336 -2.424 1.00 76.00 325 PHE A N 1
ATOM 2571 C CA . PHE A 1 325 ? 23.143 13.593 -3.183 1.00 76.00 325 PHE A CA 1
ATOM 2572 C C . PHE A 1 325 ? 23.125 14.842 -2.284 1.00 76.00 325 PHE A C 1
ATOM 2574 O O . PHE A 1 325 ? 23.373 15.945 -2.775 1.00 76.00 325 PHE A O 1
ATOM 2581 N N . ILE A 1 326 ? 22.796 14.698 -0.995 1.00 77.38 326 ILE A N 1
ATOM 2582 C CA . ILE A 1 326 ? 22.706 15.809 -0.047 1.00 77.38 326 ILE A CA 1
ATOM 2583 C C . ILE A 1 326 ? 24.122 16.154 0.432 1.00 77.38 326 ILE A C 1
ATOM 2585 O O . ILE A 1 326 ? 24.778 15.311 1.043 1.00 77.38 326 ILE A O 1
ATOM 2589 N N . PRO A 1 327 ? 24.609 17.386 0.204 1.00 74.25 327 PRO A N 1
ATOM 2590 C CA . PRO A 1 327 ? 25.923 17.784 0.688 1.00 74.25 327 PRO A CA 1
ATOM 2591 C C . PRO A 1 327 ? 25.914 17.892 2.220 1.00 74.25 327 PRO A C 1
ATOM 2593 O O . PRO A 1 327 ? 25.095 18.612 2.792 1.00 74.25 327 PRO A O 1
ATOM 2596 N N . GLY A 1 328 ? 26.844 17.211 2.890 1.00 78.44 328 GLY A N 1
ATOM 2597 C CA . GLY A 1 328 ? 27.011 17.283 4.342 1.00 78.44 328 GLY A CA 1
ATOM 2598 C C . GLY A 1 328 ? 27.481 15.964 4.959 1.00 78.44 328 GLY A C 1
ATOM 2599 O O . GLY A 1 328 ? 27.829 15.037 4.233 1.00 78.44 328 GLY A O 1
ATOM 2600 N N . PRO A 1 329 ? 27.512 15.873 6.300 1.00 84.50 329 PRO A N 1
ATOM 2601 C CA . PRO A 1 329 ? 27.765 14.618 7.001 1.00 84.50 329 PRO A CA 1
ATOM 2602 C C . PRO A 1 329 ? 26.669 13.587 6.705 1.00 84.50 329 PRO A C 1
ATOM 2604 O O . PRO A 1 329 ? 25.492 13.949 6.664 1.00 84.50 329 PRO A O 1
ATOM 2607 N N . ASP A 1 330 ? 27.028 12.304 6.619 1.00 79.69 330 ASP A N 1
ATOM 2608 C CA . ASP A 1 330 ? 26.091 11.205 6.311 1.00 79.69 330 ASP A CA 1
ATOM 2609 C C . ASP A 1 330 ? 24.870 11.175 7.243 1.00 79.69 330 ASP A C 1
ATOM 2611 O O . ASP A 1 330 ? 23.753 10.877 6.825 1.00 79.69 330 ASP A O 1
ATOM 2615 N N . VAL A 1 331 ? 25.056 11.566 8.508 1.00 81.50 331 VAL A N 1
ATOM 2616 C CA . VAL A 1 331 ? 23.982 11.670 9.507 1.00 81.50 331 VAL A CA 1
ATOM 2617 C C . VAL A 1 331 ? 22.893 12.655 9.069 1.00 81.50 331 VAL A C 1
ATOM 2619 O O . VAL A 1 331 ? 21.708 12.402 9.274 1.00 81.50 331 VAL A O 1
ATOM 2622 N N . PHE A 1 332 ? 23.272 13.771 8.445 1.00 82.50 332 PHE A N 1
ATOM 2623 C CA . PHE A 1 332 ? 22.324 14.778 7.975 1.00 82.50 332 PHE A CA 1
ATOM 2624 C C . PHE A 1 332 ? 21.522 14.274 6.770 1.00 82.50 332 PHE A C 1
ATOM 2626 O O . PHE A 1 332 ? 20.299 14.428 6.740 1.00 82.50 332 PHE A O 1
ATOM 2633 N N . GLY A 1 333 ? 22.193 13.606 5.824 1.00 81.12 333 GLY A N 1
ATOM 2634 C CA . GLY A 1 333 ? 21.537 12.939 4.696 1.00 81.12 333 GLY A CA 1
ATOM 2635 C C . GLY A 1 333 ? 20.537 11.880 5.165 1.00 81.12 333 GLY A C 1
ATOM 2636 O O . GLY A 1 333 ? 19.393 11.862 4.706 1.00 81.12 333 GLY A O 1
ATOM 2637 N N . LEU A 1 334 ? 20.921 11.083 6.166 1.00 82.12 334 LEU A N 1
ATOM 2638 C CA . LEU A 1 334 ? 20.068 10.062 6.766 1.00 82.12 334 LEU A CA 1
ATOM 2639 C C . LEU A 1 334 ? 18.806 10.658 7.415 1.00 82.12 334 LEU A C 1
ATOM 2641 O O . LEU A 1 334 ? 17.702 10.172 7.171 1.00 82.12 334 LEU A O 1
ATOM 2645 N N . ILE A 1 335 ? 18.949 11.725 8.211 1.00 84.31 335 ILE A N 1
ATOM 2646 C CA . ILE A 1 335 ? 17.814 12.403 8.863 1.00 84.31 335 ILE A CA 1
ATOM 2647 C C . ILE A 1 335 ? 16.838 12.945 7.816 1.00 84.31 335 ILE A C 1
ATOM 2649 O O . ILE A 1 335 ? 15.633 12.717 7.927 1.00 84.31 335 ILE A O 1
ATOM 2653 N N . ILE A 1 336 ? 17.339 13.627 6.782 1.00 84.06 336 ILE A N 1
ATOM 2654 C CA . ILE A 1 336 ? 16.486 14.145 5.703 1.00 84.06 336 ILE A CA 1
ATOM 2655 C C . ILE A 1 336 ? 15.793 13.000 4.964 1.00 84.06 336 ILE A C 1
ATOM 2657 O O . ILE A 1 336 ? 14.602 13.095 4.670 1.00 84.06 336 ILE A O 1
ATOM 2661 N N . GLY A 1 337 ? 16.507 11.907 4.703 1.00 82.12 337 GLY A N 1
ATOM 2662 C CA . GLY A 1 337 ? 15.936 10.729 4.068 1.00 82.12 337 GLY A CA 1
ATOM 2663 C C . GLY A 1 337 ? 14.768 10.134 4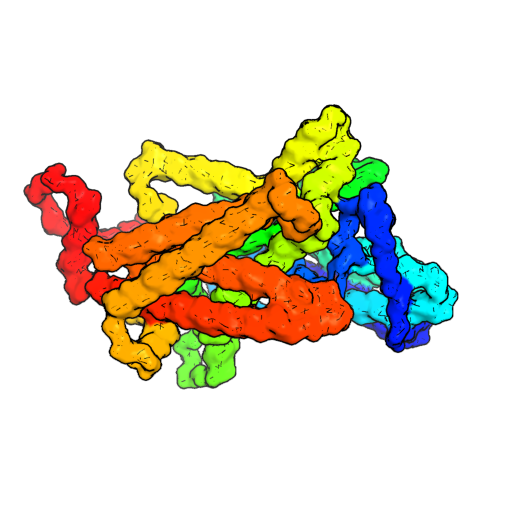.859 1.00 82.12 337 GLY A C 1
ATOM 2664 O O . GLY A 1 337 ? 13.703 9.888 4.289 1.00 82.12 337 GLY A O 1
ATOM 2665 N N . TYR A 1 338 ? 14.909 10.011 6.182 1.00 83.25 338 TYR A N 1
ATOM 2666 C CA . TYR A 1 338 ? 13.810 9.599 7.060 1.00 83.25 338 TYR A CA 1
ATOM 2667 C C . TYR A 1 338 ? 12.644 10.592 7.070 1.00 83.25 338 TYR A C 1
ATOM 2669 O O . TYR A 1 338 ? 11.487 10.168 7.030 1.00 83.25 338 TYR A O 1
ATOM 2677 N N . LEU A 1 339 ? 12.924 11.899 7.089 1.00 85.25 339 LEU A N 1
ATOM 2678 C CA . LEU A 1 339 ? 11.887 12.932 7.037 1.00 85.25 339 LEU A CA 1
ATOM 2679 C C . LEU A 1 339 ? 11.083 12.876 5.735 1.00 85.25 339 LEU A C 1
ATOM 2681 O O . LEU A 1 339 ? 9.868 13.051 5.776 1.00 85.25 339 LEU A O 1
ATOM 2685 N N . ILE A 1 340 ? 11.729 12.608 4.597 1.00 83.06 340 ILE A N 1
ATOM 2686 C CA . ILE A 1 340 ? 11.053 12.461 3.300 1.00 83.06 340 ILE A CA 1
ATOM 2687 C C . ILE A 1 340 ? 10.209 11.182 3.281 1.00 83.06 340 ILE A C 1
ATOM 2689 O O . ILE A 1 340 ? 9.028 11.228 2.926 1.00 83.06 340 ILE A O 1
ATOM 2693 N N . MET A 1 341 ? 10.774 10.057 3.726 1.00 79.88 341 MET A N 1
ATOM 2694 C CA . MET A 1 341 ? 10.068 8.775 3.756 1.00 79.88 341 MET A CA 1
ATOM 2695 C C . MET A 1 341 ? 8.811 8.828 4.638 1.00 79.88 341 MET A C 1
ATOM 2697 O O . MET A 1 341 ? 7.734 8.421 4.202 1.00 79.88 341 MET A O 1
ATOM 2701 N N . PHE A 1 342 ? 8.921 9.379 5.850 1.00 82.75 342 PHE A N 1
ATOM 2702 C CA . PHE A 1 342 ? 7.807 9.494 6.797 1.00 82.75 342 PHE A CA 1
ATOM 2703 C C . PHE A 1 342 ? 7.009 10.800 6.666 1.00 82.75 342 PHE A C 1
ATOM 2705 O O . PHE A 1 342 ? 6.109 11.047 7.471 1.00 82.75 342 PHE A O 1
ATOM 2712 N N . SER A 1 343 ? 7.278 11.623 5.647 1.00 85.25 343 SER A N 1
ATOM 2713 C CA . SER A 1 343 ? 6.627 12.925 5.459 1.00 85.25 343 SER A CA 1
ATOM 2714 C C . SER A 1 343 ? 5.091 12.858 5.516 1.00 85.25 343 SER A C 1
ATOM 2716 O O . SER A 1 343 ? 4.514 13.639 6.273 1.00 85.25 343 SER A O 1
ATOM 2718 N N . PRO A 1 344 ? 4.395 11.915 4.844 1.00 83.06 344 PRO A N 1
ATOM 2719 C CA . PRO A 1 344 ? 2.936 11.848 4.915 1.00 83.06 344 PRO A CA 1
ATOM 2720 C C . PRO A 1 344 ? 2.424 11.563 6.326 1.00 83.06 344 PRO A C 1
ATOM 2722 O O . PRO A 1 344 ? 1.448 12.170 6.757 1.00 83.06 344 PRO A O 1
ATOM 2725 N N . LEU A 1 345 ? 3.101 10.677 7.063 1.00 83.50 345 LEU A N 1
ATOM 2726 C CA . LEU A 1 345 ? 2.741 10.351 8.440 1.00 83.50 345 LEU A CA 1
ATOM 2727 C C . LEU A 1 345 ? 2.923 11.576 9.342 1.00 83.50 345 LEU A C 1
ATOM 2729 O O . LEU A 1 345 ? 2.028 11.902 10.116 1.00 83.50 345 LEU A O 1
ATOM 2733 N N . LEU A 1 346 ? 4.049 12.281 9.215 1.00 86.31 346 LEU A N 1
ATOM 2734 C CA . LEU A 1 346 ? 4.336 13.490 9.991 1.00 86.31 346 LEU A CA 1
ATOM 2735 C C . LEU A 1 346 ? 3.351 14.622 9.673 1.00 86.31 346 LEU A C 1
ATOM 2737 O O . LEU A 1 346 ? 2.891 15.304 10.584 1.00 86.31 346 LEU A O 1
ATOM 2741 N N . ILE A 1 347 ? 2.981 14.797 8.400 1.00 87.88 347 ILE A N 1
ATOM 2742 C CA . ILE A 1 347 ? 1.996 15.803 7.984 1.00 87.88 347 ILE A CA 1
ATOM 2743 C C . ILE A 1 347 ? 0.628 15.466 8.582 1.00 87.88 347 ILE A C 1
ATOM 2745 O O . ILE A 1 347 ? 0.033 16.309 9.252 1.00 87.88 347 ILE A O 1
ATOM 2749 N N . VAL A 1 348 ? 0.141 14.236 8.392 1.00 85.31 348 VAL A N 1
ATOM 2750 C CA . VAL A 1 348 ? -1.174 13.818 8.900 1.00 85.31 348 VAL A CA 1
ATOM 2751 C C . VAL A 1 348 ? -1.230 13.911 10.422 1.00 85.31 348 VAL A C 1
ATOM 2753 O O . VAL A 1 348 ? -2.150 14.519 10.959 1.00 85.31 348 VAL A O 1
ATOM 2756 N N . THR A 1 349 ? -0.237 13.362 11.124 1.00 85.00 349 THR A N 1
ATOM 2757 C CA . THR A 1 349 ? -0.199 13.394 12.594 1.00 85.00 349 THR A CA 1
ATOM 2758 C C . THR A 1 349 ? -0.041 14.815 13.130 1.00 85.00 349 THR A C 1
ATOM 2760 O O . THR A 1 349 ? -0.701 15.159 14.109 1.00 85.00 349 THR A O 1
ATOM 2763 N N . GLY A 1 350 ? 0.755 15.669 12.480 1.00 89.94 350 GLY A N 1
ATOM 2764 C CA . GLY A 1 350 ? 0.925 17.071 12.861 1.00 89.94 350 GLY A CA 1
ATOM 2765 C C . GLY A 1 350 ? -0.367 17.878 12.728 1.00 89.94 350 GLY A C 1
ATOM 2766 O O . GLY A 1 350 ? -0.780 18.539 13.682 1.00 89.94 350 GLY A O 1
ATOM 2767 N N . PHE A 1 351 ? -1.051 17.778 11.583 1.00 87.88 351 PHE A N 1
ATOM 2768 C CA . PHE A 1 351 ? -2.337 18.452 11.372 1.00 87.88 351 PHE A CA 1
ATOM 2769 C C . PHE A 1 351 ? -3.451 17.880 12.259 1.00 87.88 351 PHE A C 1
ATOM 2771 O O . PHE A 1 351 ? -4.227 18.650 12.826 1.00 87.88 351 PHE A O 1
ATOM 2778 N N . ALA A 1 352 ? -3.514 16.558 12.438 1.00 85.81 352 ALA A N 1
ATOM 2779 C CA . ALA A 1 352 ? -4.475 15.919 13.338 1.00 85.81 352 ALA A CA 1
ATOM 2780 C C . ALA A 1 352 ? -4.257 16.352 14.797 1.00 85.81 352 ALA A C 1
ATOM 2782 O O . ALA A 1 352 ? -5.201 16.717 15.488 1.00 85.81 352 ALA A O 1
ATOM 2783 N N . SER A 1 353 ? -3.004 16.405 15.253 1.00 86.88 353 SER A N 1
ATOM 2784 C CA . SER A 1 353 ? -2.678 16.860 16.611 1.00 86.88 353 SER A CA 1
ATOM 2785 C C . SER A 1 353 ? -3.013 18.337 16.806 1.00 86.88 353 SER A C 1
ATOM 2787 O O . SER A 1 353 ? -3.566 18.713 17.835 1.00 86.88 353 SER A O 1
ATOM 2789 N N . TYR A 1 354 ? -2.725 19.181 15.810 1.00 91.38 354 TYR A N 1
ATOM 2790 C CA . TYR A 1 354 ? -3.056 20.606 15.852 1.00 91.38 354 TYR A CA 1
ATOM 2791 C C . TYR A 1 354 ? -4.572 20.856 15.879 1.00 91.38 354 TYR A C 1
ATOM 2793 O O . TYR A 1 354 ? -5.058 21.686 16.650 1.00 91.38 354 TYR A O 1
ATOM 2801 N N . THR A 1 355 ? -5.333 20.130 15.060 1.00 86.75 355 THR A N 1
ATOM 2802 C CA . THR A 1 355 ? -6.801 20.232 15.036 1.00 86.75 355 THR A CA 1
ATOM 2803 C C . THR A 1 355 ? -7.413 19.724 16.336 1.00 86.75 355 THR A C 1
ATOM 2805 O O . THR A 1 355 ? -8.213 20.440 16.933 1.00 86.75 355 THR A O 1
ATOM 2808 N N . LEU A 1 356 ? -6.969 18.573 16.843 1.00 85.94 356 LEU A N 1
ATOM 2809 C CA . LEU A 1 356 ? -7.408 18.031 18.130 1.00 85.94 356 LEU A CA 1
ATOM 2810 C C . LEU A 1 356 ? -7.070 18.975 19.295 1.00 85.94 356 LEU A C 1
ATOM 2812 O O . LEU A 1 356 ? -7.919 19.236 20.144 1.00 85.94 356 LEU A O 1
ATOM 2816 N N . PHE A 1 357 ? -5.874 19.571 19.296 1.00 89.25 357 PHE A N 1
ATOM 2817 C CA . PHE A 1 357 ? -5.493 20.597 20.269 1.00 89.25 357 PHE A CA 1
ATOM 2818 C C . PHE A 1 357 ? -6.438 21.804 20.219 1.00 89.25 357 PHE A C 1
ATOM 2820 O O . PHE A 1 357 ? -6.912 22.265 21.257 1.00 89.25 357 PHE A O 1
ATOM 2827 N N . ASN A 1 358 ? -6.769 22.295 19.023 1.00 88.50 358 ASN A N 1
ATOM 2828 C CA . ASN A 1 358 ? -7.719 23.394 18.872 1.00 88.50 358 ASN A CA 1
ATOM 2829 C C . ASN A 1 358 ? -9.133 23.011 19.335 1.00 88.50 358 ASN A C 1
ATOM 2831 O O . ASN A 1 358 ? -9.807 23.831 19.957 1.00 88.50 358 ASN A O 1
ATOM 2835 N N . LEU A 1 359 ? -9.608 21.800 19.054 1.00 84.75 359 LEU A N 1
ATOM 2836 C CA . LEU A 1 359 ? -10.941 21.353 19.470 1.00 84.75 359 LEU A CA 1
ATOM 2837 C C . LEU A 1 359 ? -11.034 21.207 20.998 1.00 84.75 359 LEU A C 1
ATOM 2839 O O . LEU A 1 359 ? -11.964 21.728 21.608 1.00 84.75 359 LEU A O 1
ATOM 2843 N N . ILE A 1 360 ? -10.027 20.604 21.630 1.00 85.94 360 ILE A N 1
ATOM 2844 C CA . ILE A 1 360 ? -10.026 20.365 23.080 1.00 85.94 360 ILE A CA 1
ATOM 2845 C C . ILE A 1 360 ? -9.725 21.647 23.861 1.00 85.94 360 ILE A C 1
ATOM 2847 O O . ILE A 1 360 ? -10.438 21.987 24.797 1.00 85.94 360 ILE A O 1
ATOM 2851 N N . VAL A 1 361 ? -8.676 22.390 23.501 1.00 86.81 361 VAL A N 1
ATOM 2852 C CA . VAL A 1 361 ? -8.224 23.530 24.319 1.00 86.81 361 VAL A CA 1
ATOM 2853 C C . VAL A 1 361 ? -9.019 24.792 24.012 1.00 86.81 361 VAL A C 1
ATOM 2855 O O . VAL A 1 361 ? -9.451 25.490 24.930 1.00 86.81 361 VAL A O 1
ATOM 2858 N N . LYS A 1 362 ? -9.223 25.106 22.727 1.00 85.94 362 LYS A N 1
ATOM 2859 C CA . LYS A 1 362 ? -9.897 26.348 22.322 1.00 85.94 362 LYS A CA 1
ATOM 2860 C C . LYS A 1 362 ? -11.419 26.204 22.330 1.00 85.94 362 LYS A C 1
ATOM 2862 O O . LYS A 1 362 ? -12.091 27.131 22.770 1.00 85.94 362 LYS A O 1
ATOM 2867 N N . HIS A 1 363 ? -11.947 25.069 21.868 1.00 81.56 363 HIS A N 1
ATOM 2868 C CA . HIS A 1 363 ? -13.396 24.835 21.790 1.00 81.56 363 HIS A CA 1
ATOM 2869 C C . HIS A 1 363 ? -13.945 24.013 22.965 1.00 81.56 363 HIS A C 1
ATOM 2871 O O . HIS A 1 363 ? -15.156 23.847 23.050 1.00 81.56 363 HIS A O 1
ATOM 2877 N N . LYS A 1 364 ? -13.085 23.566 23.897 1.00 85.06 364 LYS A N 1
ATOM 2878 C CA . LYS A 1 364 ? -13.466 22.839 25.123 1.00 85.06 364 LYS A CA 1
ATOM 2879 C C . LYS A 1 364 ? -14.311 21.586 24.868 1.00 85.06 364 LYS A C 1
ATOM 2881 O O . LYS A 1 364 ? -15.116 21.210 25.712 1.00 85.06 364 LYS A O 1
ATOM 2886 N N . LEU A 1 365 ? -14.122 20.948 23.714 1.00 77.88 365 LEU A N 1
ATOM 2887 C CA . LEU A 1 365 ? -14.800 19.698 23.383 1.00 77.88 365 LEU A CA 1
ATOM 2888 C C . LEU A 1 365 ? -14.174 18.529 24.147 1.00 77.88 365 LEU A C 1
ATOM 2890 O O . LEU A 1 365 ? -12.961 18.510 24.387 1.00 77.88 365 LEU A O 1
ATOM 2894 N N . SER A 1 366 ? -15.000 17.543 24.503 1.00 80.06 366 SER A N 1
ATOM 2895 C CA . SER A 1 366 ? -14.501 16.283 25.047 1.00 80.06 366 SER A CA 1
ATOM 2896 C C . SER A 1 366 ? -13.718 15.517 23.973 1.00 80.06 366 SER A C 1
ATOM 2898 O O . SER A 1 366 ? -13.890 15.735 22.771 1.00 80.06 366 SER A O 1
ATOM 2900 N N . LEU A 1 367 ? -12.844 14.597 24.394 1.00 69.12 367 LEU A N 1
ATOM 2901 C CA . LEU A 1 367 ? -12.104 13.762 23.445 1.00 69.12 367 LEU A CA 1
ATOM 2902 C C . LEU A 1 367 ? -13.063 12.917 22.590 1.00 69.12 367 LEU A C 1
ATOM 2904 O O . LEU A 1 367 ? -12.802 12.734 21.408 1.00 69.12 367 LEU A O 1
ATOM 2908 N N . SER A 1 368 ? -14.176 12.447 23.166 1.00 68.81 368 SER A N 1
ATOM 2909 C CA . SER A 1 368 ? -15.197 11.684 22.436 1.00 68.81 368 SER A CA 1
ATOM 2910 C C . SER A 1 368 ? -15.855 12.538 21.349 1.00 68.81 368 SER A C 1
ATOM 2912 O O . SER A 1 368 ? -15.910 12.113 20.197 1.00 68.81 368 SER A O 1
ATOM 2914 N N . ASP A 1 369 ? -16.241 13.774 21.672 1.00 69.56 369 ASP A N 1
ATOM 2915 C CA . ASP A 1 369 ? -16.883 14.682 20.712 1.00 69.56 369 ASP A CA 1
ATOM 2916 C C . ASP A 1 369 ? -15.926 15.131 19.605 1.00 69.56 369 ASP A C 1
ATOM 2918 O O . ASP A 1 369 ? -16.333 15.305 18.459 1.00 69.56 369 ASP A O 1
ATOM 2922 N N . ALA A 1 370 ? -14.633 15.269 19.911 1.00 75.19 370 ALA A N 1
ATOM 2923 C CA . ALA A 1 370 ? -13.619 15.628 18.921 1.00 75.19 370 ALA A CA 1
ATOM 2924 C C . ALA A 1 370 ? -13.407 14.545 17.842 1.00 75.19 370 ALA A C 1
ATOM 2926 O O . ALA A 1 370 ? -12.936 14.867 16.750 1.00 75.19 370 ALA A O 1
ATOM 2927 N N . PHE A 1 371 ? -13.740 13.282 18.134 1.00 73.56 371 PHE A N 1
ATOM 2928 C CA . PHE A 1 371 ? -13.678 12.172 17.175 1.00 73.56 371 PHE A CA 1
ATOM 2929 C C . PHE A 1 371 ? -15.003 11.915 16.446 1.00 73.56 371 PHE A C 1
ATOM 2931 O O . PHE A 1 371 ? -15.038 11.071 15.547 1.00 73.56 371 PHE A O 1
ATOM 2938 N N . GLN A 1 372 ? -16.082 12.628 16.786 1.00 71.31 372 GLN A N 1
ATOM 2939 C CA . GLN A 1 372 ? -17.348 12.468 16.079 1.00 71.31 372 GLN A CA 1
ATOM 2940 C C . GLN A 1 372 ? -17.255 13.038 14.653 1.00 71.31 372 GLN A C 1
ATOM 2942 O O . GLN A 1 372 ? -16.662 14.099 14.435 1.00 71.31 372 GLN A O 1
ATOM 2947 N N . PRO A 1 373 ? -17.834 12.345 13.655 1.00 68.56 373 PRO A N 1
ATOM 2948 C CA . PRO A 1 373 ? -17.879 12.850 12.289 1.00 68.56 373 PRO A CA 1
ATOM 2949 C C . PRO A 1 373 ? -18.692 14.146 12.220 1.00 68.56 373 PRO A C 1
ATOM 2951 O O . PRO A 1 373 ? -19.672 14.320 12.944 1.00 68.56 373 PRO A O 1
ATOM 2954 N N . SER A 1 374 ? -18.313 15.052 11.316 1.00 67.94 374 SER A N 1
ATOM 2955 C CA . SER A 1 374 ? -19.046 16.306 11.142 1.00 67.94 374 SER A CA 1
ATOM 2956 C C . SER A 1 374 ? -20.472 16.061 10.636 1.00 67.94 374 SER A C 1
ATOM 2958 O O . SER A 1 374 ? -20.768 15.065 9.968 1.00 67.94 374 SER A O 1
ATOM 2960 N N . SER A 1 375 ? -21.366 17.011 10.914 1.00 62.41 375 SER A N 1
ATOM 2961 C CA . SER A 1 375 ? -22.762 16.965 10.466 1.00 62.41 375 SER A CA 1
ATOM 2962 C C . SER A 1 375 ? -22.903 16.838 8.948 1.00 62.41 375 SER A C 1
ATOM 2964 O O . SER A 1 375 ? -23.845 16.204 8.484 1.00 62.41 375 SER A O 1
ATOM 2966 N N . ASP A 1 376 ? -21.955 17.380 8.178 1.00 56.56 376 ASP A N 1
ATOM 2967 C CA . ASP A 1 376 ? -21.931 17.280 6.713 1.00 56.56 376 ASP A CA 1
ATOM 2968 C C . ASP A 1 376 ? -21.712 15.838 6.235 1.00 56.56 376 ASP A C 1
ATOM 2970 O O . ASP A 1 376 ? -22.321 15.409 5.257 1.00 56.56 376 ASP A O 1
ATOM 2974 N N . TRP A 1 377 ? -20.895 15.065 6.958 1.00 56.00 377 TRP A N 1
ATOM 2975 C CA . TRP A 1 377 ? -20.691 13.636 6.698 1.00 56.00 377 TRP A CA 1
ATOM 2976 C C . TRP A 1 377 ? -21.871 12.793 7.187 1.00 56.00 377 TRP A C 1
ATOM 2978 O O . TRP A 1 377 ? -22.208 11.780 6.584 1.00 56.00 377 TRP A O 1
ATOM 2988 N N . MET A 1 378 ? -22.542 13.234 8.252 1.00 56.25 378 MET A N 1
ATOM 2989 C CA . MET A 1 378 ? -23.697 12.552 8.842 1.00 56.25 378 MET A CA 1
ATOM 2990 C C . MET A 1 378 ? -25.047 13.006 8.266 1.00 56.25 378 MET A C 1
ATOM 2992 O O . MET A 1 378 ? -26.089 12.519 8.712 1.00 56.25 378 MET A O 1
ATOM 2996 N N . ALA A 1 379 ? -25.073 13.883 7.258 1.00 45.44 379 ALA A N 1
ATOM 2997 C CA . ALA A 1 379 ? -26.300 14.468 6.708 1.00 45.44 379 ALA A CA 1
ATOM 2998 C C . ALA A 1 379 ? -27.289 13.421 6.146 1.00 45.44 379 ALA A C 1
ATOM 3000 O O . ALA A 1 379 ? -28.490 13.674 6.069 1.00 45.44 379 ALA A O 1
ATOM 3001 N N . HIS A 1 380 ? -26.809 12.224 5.791 1.00 49.00 380 HIS A N 1
ATOM 3002 C CA . HIS A 1 380 ? -27.638 11.096 5.344 1.00 49.00 380 HIS A CA 1
ATOM 3003 C C . HIS A 1 380 ? -28.207 10.239 6.491 1.00 49.00 380 HIS A C 1
ATOM 3005 O O . HIS A 1 380 ? -29.172 9.499 6.291 1.00 49.00 380 HIS A O 1
ATOM 3011 N N . SER A 1 381 ? -27.634 10.345 7.692 1.00 47.06 381 SER A N 1
ATOM 3012 C CA . SER A 1 381 ? -28.019 9.577 8.884 1.00 47.06 381 SER A CA 1
ATOM 3013 C C . SER A 1 381 ? -29.196 10.196 9.655 1.00 47.06 381 SER A C 1
ATOM 3015 O O . SER A 1 381 ? -29.899 9.483 10.374 1.00 47.06 381 SER A O 1
ATOM 3017 N N . SER A 1 382 ? -29.473 11.493 9.464 1.00 42.38 382 SER A N 1
ATOM 3018 C CA . SER A 1 382 ? -30.521 12.233 10.187 1.00 42.38 382 SER A CA 1
ATOM 3019 C C . SER A 1 382 ? -31.953 11.843 9.793 1.00 42.38 382 SER A C 1
ATOM 3021 O O . SER A 1 382 ? -32.900 12.187 10.494 1.00 42.38 382 SER A O 1
ATOM 3023 N N . VAL A 1 383 ? -32.145 11.087 8.704 1.00 41.06 383 VAL A N 1
ATOM 3024 C CA . VAL A 1 383 ? -33.481 10.873 8.113 1.00 41.06 383 VAL A CA 1
ATOM 3025 C C . VAL A 1 383 ? -34.149 9.556 8.542 1.00 41.06 383 VAL A C 1
ATOM 3027 O O . VAL A 1 383 ? -35.327 9.360 8.262 1.00 41.06 383 VAL A O 1
ATOM 3030 N N . ASN A 1 384 ? -33.477 8.631 9.242 1.00 39.97 384 ASN A N 1
ATOM 3031 C CA . ASN A 1 384 ? -34.108 7.350 9.616 1.00 39.97 384 ASN A CA 1
ATOM 3032 C C . ASN A 1 384 ? -33.637 6.772 10.962 1.00 39.97 384 ASN A C 1
ATOM 3034 O O . ASN A 1 384 ? -33.062 5.687 11.027 1.00 39.97 384 ASN A O 1
ATOM 3038 N N . THR A 1 385 ? -33.989 7.430 12.065 1.00 45.94 385 THR A N 1
ATOM 3039 C CA . THR A 1 385 ? -33.853 6.877 13.432 1.00 45.94 385 THR A CA 1
ATOM 3040 C C . THR A 1 385 ? -34.831 5.725 13.731 1.00 45.94 385 THR A C 1
ATOM 3042 O O . THR A 1 385 ? -34.666 4.995 14.712 1.00 45.94 385 THR A O 1
ATOM 3045 N N . VAL A 1 386 ? -35.838 5.518 12.871 1.00 40.66 386 VAL A N 1
ATOM 3046 C CA . VAL A 1 386 ? -36.941 4.562 13.089 1.00 40.66 386 VAL A CA 1
ATOM 3047 C C . VAL A 1 386 ? -36.642 3.158 12.544 1.00 40.66 386 VAL A C 1
ATOM 3049 O O . VAL A 1 386 ? -37.247 2.184 12.992 1.00 40.66 386 VAL A O 1
ATOM 3052 N N . ARG A 1 387 ? -35.692 2.993 11.611 1.00 43.25 387 ARG A N 1
ATOM 3053 C CA . ARG A 1 387 ? -35.341 1.652 11.113 1.00 43.25 387 ARG A CA 1
ATOM 3054 C C . ARG A 1 387 ? -34.328 0.990 12.052 1.00 43.25 387 ARG A C 1
ATOM 3056 O O . ARG A 1 387 ? -33.340 1.628 12.412 1.00 43.25 387 ARG A O 1
ATOM 3063 N N . PRO A 1 388 ? -34.537 -0.271 12.477 1.00 45.94 388 PRO A N 1
ATOM 3064 C CA . PRO A 1 388 ? -33.488 -1.009 13.170 1.00 45.94 388 PRO A CA 1
ATOM 3065 C C . PRO A 1 388 ? -32.257 -1.058 12.259 1.00 45.94 388 PRO A C 1
ATOM 3067 O O . PRO A 1 388 ? -32.385 -1.364 11.070 1.00 45.94 388 PRO A O 1
ATOM 3070 N N . ARG A 1 389 ? -31.078 -0.720 12.801 1.00 52.00 389 ARG A N 1
ATOM 3071 C CA . ARG A 1 389 ? -29.820 -0.947 12.081 1.00 52.00 389 ARG A CA 1
ATOM 3072 C C . ARG A 1 389 ? -29.785 -2.434 11.700 1.00 52.00 389 ARG A C 1
ATOM 3074 O O . ARG A 1 389 ? -30.145 -3.258 12.544 1.00 52.00 389 ARG A O 1
ATOM 3081 N N . PRO A 1 390 ? -29.448 -2.788 10.449 1.00 49.88 390 PRO A N 1
ATOM 3082 C CA . PRO A 1 390 ? -29.402 -4.186 10.044 1.00 49.88 390 PRO A CA 1
ATOM 3083 C C . PRO A 1 390 ? -28.473 -4.949 10.993 1.00 49.88 390 PRO A C 1
ATOM 3085 O O . PRO A 1 390 ? -27.364 -4.497 11.279 1.00 49.88 390 PRO A O 1
ATOM 3088 N N . TYR A 1 391 ? -28.949 -6.080 11.519 1.00 51.28 391 TYR A N 1
ATOM 3089 C CA . TYR A 1 391 ? -28.143 -6.942 12.378 1.00 51.28 391 TYR A CA 1
ATOM 3090 C C . TYR A 1 391 ? -26.869 -7.338 11.632 1.00 51.28 391 TYR A C 1
ATOM 3092 O O . TYR A 1 391 ? -26.931 -7.763 10.474 1.00 51.28 391 TYR A O 1
ATOM 3100 N N . SER A 1 392 ? -25.712 -7.212 12.286 1.00 57.84 392 SER A N 1
ATOM 3101 C CA . SER A 1 392 ? -24.465 -7.683 11.690 1.00 57.84 392 SER A CA 1
ATOM 3102 C C . SER A 1 392 ? -24.557 -9.195 11.464 1.00 57.84 392 SER A C 1
ATOM 3104 O O . SER A 1 392 ? -25.100 -9.934 12.289 1.00 57.84 392 SER A O 1
ATOM 3106 N N . LEU A 1 393 ? -24.006 -9.689 10.354 1.00 60.50 393 LEU A N 1
ATOM 3107 C CA . LEU A 1 393 ? -23.937 -11.133 10.083 1.00 60.50 393 LEU A CA 1
ATOM 3108 C C . LEU A 1 393 ? -23.253 -11.900 11.224 1.00 60.50 393 LEU A C 1
ATOM 3110 O O . LEU A 1 393 ? -23.635 -13.027 11.528 1.00 60.50 393 LEU A O 1
ATOM 3114 N N . ALA A 1 394 ? -22.299 -11.257 11.902 1.00 58.56 394 ALA A N 1
ATOM 3115 C CA . ALA A 1 394 ? -21.634 -11.787 13.085 1.00 58.56 394 ALA A CA 1
ATOM 3116 C C . ALA A 1 394 ? -22.604 -12.029 14.256 1.00 58.56 394 ALA A C 1
ATOM 3118 O O . ALA A 1 394 ? -22.495 -13.053 14.924 1.00 58.56 394 ALA A O 1
ATOM 3119 N N . TYR A 1 395 ? -23.584 -11.144 14.475 1.00 63.75 395 TYR A N 1
ATOM 3120 C CA . TYR A 1 395 ? -24.617 -11.325 15.500 1.00 63.75 395 TYR A CA 1
ATOM 3121 C C . TYR A 1 395 ? -25.508 -12.541 15.198 1.00 63.75 395 TYR A C 1
ATOM 3123 O O . TYR A 1 395 ? -25.754 -13.371 16.075 1.00 63.75 395 TYR A O 1
ATOM 3131 N N . GLY A 1 396 ? -25.918 -12.709 13.935 1.00 63.91 396 GLY A N 1
ATOM 3132 C CA . GLY A 1 396 ? -26.676 -13.884 13.491 1.00 63.91 396 GLY A CA 1
ATOM 3133 C C . GLY A 1 396 ? -25.877 -15.189 13.589 1.00 63.91 396 GLY A C 1
ATOM 3134 O O . GLY A 1 396 ? -26.405 -16.205 14.048 1.00 63.91 396 GLY A O 1
ATOM 3135 N N . PHE A 1 397 ? -24.596 -15.163 13.212 1.00 65.69 397 PHE A N 1
ATOM 3136 C CA . PHE A 1 397 ? -23.698 -16.316 13.306 1.00 65.69 397 PHE A CA 1
ATOM 3137 C C . PHE A 1 397 ? -23.454 -16.728 14.763 1.00 65.69 397 PHE A C 1
ATOM 3139 O O . PHE A 1 397 ? -23.600 -17.904 15.097 1.00 65.69 397 PHE A O 1
ATOM 3146 N N . PHE A 1 398 ? -23.155 -15.767 15.642 1.00 68.25 398 PHE A N 1
ATOM 3147 C CA . PHE A 1 398 ? -22.936 -16.023 17.064 1.00 68.25 398 PHE A CA 1
ATOM 3148 C C . PHE A 1 398 ? -24.171 -16.666 17.704 1.00 68.25 398 PHE A C 1
ATOM 3150 O O . PHE A 1 398 ? -24.056 -17.741 18.279 1.00 68.25 398 PHE A O 1
ATOM 3157 N N . ASN A 1 399 ? -25.365 -16.100 17.503 1.00 68.69 399 ASN A N 1
ATOM 3158 C CA . ASN A 1 399 ? -26.595 -16.639 18.097 1.00 68.69 399 ASN A CA 1
ATOM 3159 C C . ASN A 1 399 ? -27.014 -18.002 17.522 1.00 68.69 399 ASN A C 1
ATOM 3161 O O . ASN A 1 399 ? -27.676 -18.782 18.207 1.00 68.69 399 ASN A O 1
ATOM 3165 N N . SER A 1 400 ? -26.625 -18.307 16.281 1.00 71.38 400 SER A N 1
ATOM 3166 C CA . SER A 1 400 ? -26.954 -19.586 15.638 1.00 71.38 400 SER A CA 1
ATOM 3167 C C . SER A 1 400 ? -25.997 -20.714 16.035 1.00 71.38 400 SER A C 1
ATOM 3169 O O . SER A 1 400 ? -26.439 -21.845 16.243 1.00 71.38 400 SER A O 1
ATOM 3171 N N . PHE A 1 401 ? -24.695 -20.426 16.148 1.00 66.88 401 PHE A N 1
ATOM 3172 C CA . PHE A 1 401 ? -23.653 -21.444 16.340 1.00 66.88 401 PHE A CA 1
ATOM 3173 C C . PHE A 1 401 ? -23.053 -21.475 17.752 1.00 66.88 401 PHE A C 1
ATOM 3175 O O . PHE A 1 401 ? -22.608 -22.533 18.196 1.00 66.88 401 PHE A O 1
ATOM 3182 N N . ILE A 1 402 ? -23.051 -20.355 18.480 1.00 69.12 402 ILE A N 1
ATOM 3183 C CA . ILE A 1 402 ? -22.401 -20.214 19.788 1.00 69.12 402 ILE A CA 1
ATOM 3184 C C . ILE A 1 402 ? -23.472 -19.974 20.857 1.00 69.12 402 ILE A C 1
ATOM 3186 O O . ILE A 1 402 ? -23.990 -18.878 21.032 1.00 69.12 402 ILE A O 1
ATOM 3190 N N . ARG A 1 403 ? -23.793 -21.016 21.630 1.00 72.81 403 ARG A N 1
ATOM 3191 C CA . ARG A 1 403 ? -24.783 -20.957 22.726 1.00 72.81 403 ARG A CA 1
ATOM 3192 C C . ARG A 1 403 ? -24.176 -20.503 24.060 1.00 72.81 403 ARG A C 1
ATOM 3194 O O . ARG A 1 403 ? -24.518 -21.040 25.111 1.00 72.81 403 ARG A O 1
ATOM 3201 N N . ILE A 1 404 ? -23.226 -19.573 24.023 1.00 79.81 404 ILE A N 1
ATOM 3202 C CA . ILE A 1 404 ? -22.532 -19.056 25.212 1.00 79.81 404 ILE A CA 1
ATOM 3203 C C . ILE A 1 404 ? -23.087 -17.664 25.523 1.00 79.81 404 ILE A C 1
ATOM 3205 O O . ILE A 1 404 ? -23.386 -16.897 24.612 1.00 79.81 404 ILE A O 1
ATOM 3209 N N . SER A 1 405 ? -23.234 -17.324 26.805 1.00 83.75 405 SER A N 1
ATOM 3210 C CA . SER A 1 405 ? -23.654 -15.977 27.198 1.00 83.75 405 SER A CA 1
ATOM 3211 C C . SER A 1 405 ? -22.580 -14.940 26.832 1.00 83.75 405 SER A C 1
ATOM 3213 O O . SER A 1 405 ? -21.379 -15.201 26.940 1.00 83.75 405 SER A O 1
ATOM 3215 N N . TYR A 1 406 ? -22.997 -13.737 26.426 1.00 81.69 406 TYR A N 1
ATOM 3216 C CA . TYR A 1 406 ? -22.070 -12.665 26.038 1.00 81.69 406 TYR A CA 1
ATOM 3217 C C . TYR A 1 406 ? -21.022 -12.305 27.115 1.00 81.69 406 TYR A C 1
ATOM 3219 O O . TYR A 1 406 ? -19.862 -12.128 26.745 1.00 81.69 406 TYR A O 1
ATOM 3227 N N . PRO A 1 407 ? -21.343 -12.259 28.428 1.00 82.12 407 PRO A N 1
ATOM 3228 C CA . PRO A 1 407 ? -20.339 -12.006 29.466 1.00 82.12 407 PRO A CA 1
ATOM 3229 C C . PRO A 1 407 ? -19.278 -13.110 29.565 1.00 82.12 407 PRO A C 1
ATOM 3231 O O . PRO A 1 407 ? -18.096 -12.824 29.752 1.00 82.12 407 PRO A O 1
ATOM 3234 N N . THR A 1 408 ? -19.676 -14.377 29.407 1.00 85.44 408 THR A N 1
ATOM 3235 C CA . THR A 1 408 ? -18.737 -15.506 29.419 1.00 85.44 408 THR A CA 1
ATOM 3236 C C . THR A 1 408 ? -17.875 -15.517 28.158 1.00 85.44 408 THR A C 1
ATOM 3238 O O . THR A 1 408 ? -16.677 -15.775 28.246 1.00 85.44 408 THR A O 1
ATOM 3241 N N . ALA A 1 409 ? -18.446 -15.174 27.001 1.00 85.62 409 ALA A N 1
ATOM 3242 C CA . ALA A 1 409 ? -17.691 -15.018 25.760 1.00 85.62 409 ALA A CA 1
ATOM 3243 C C . ALA A 1 409 ? -16.655 -13.881 25.851 1.00 85.62 409 ALA A C 1
ATOM 3245 O O . ALA A 1 409 ? -15.518 -14.070 25.427 1.00 85.62 409 ALA A O 1
ATOM 3246 N N . LEU A 1 410 ? -17.007 -12.746 26.468 1.00 86.31 410 LEU A N 1
ATOM 3247 C CA . LEU A 1 410 ? -16.080 -11.631 26.702 1.00 86.31 410 LEU A CA 1
ATOM 3248 C C . LEU A 1 410 ? -14.915 -12.030 27.623 1.00 86.31 410 LEU A C 1
ATOM 3250 O O . LEU A 1 410 ? -13.769 -11.676 27.358 1.00 86.31 410 LEU A O 1
ATOM 3254 N N . PHE A 1 411 ? -15.186 -12.805 28.677 1.00 88.56 411 PHE A N 1
ATOM 3255 C CA . PHE A 1 411 ? -14.135 -13.316 29.559 1.00 88.56 411 PHE A CA 1
ATOM 3256 C C . PHE A 1 411 ? -13.202 -14.307 28.846 1.00 88.56 411 PHE A C 1
ATOM 3258 O O . PHE A 1 411 ? -11.984 -14.215 28.989 1.00 88.56 411 PHE A O 1
ATOM 3265 N N . LEU A 1 412 ? -13.750 -15.232 28.050 1.00 89.56 412 LEU A N 1
ATOM 3266 C CA . LEU A 1 412 ? -12.944 -16.161 27.247 1.00 89.56 412 LEU A CA 1
ATOM 3267 C C . LEU A 1 412 ? -12.059 -15.417 26.239 1.00 89.56 412 LEU A C 1
ATOM 3269 O O . LEU A 1 412 ? -10.894 -15.777 26.073 1.00 89.56 412 LEU A O 1
ATOM 3273 N N . LEU A 1 413 ? -12.593 -14.362 25.618 1.00 90.62 413 LEU A N 1
ATOM 3274 C CA . LEU A 1 413 ? -11.844 -13.483 24.725 1.00 90.62 413 LEU A CA 1
ATOM 3275 C C . LEU A 1 413 ? -10.672 -12.816 25.458 1.00 90.62 413 LEU A C 1
ATOM 3277 O O . LEU A 1 413 ? -9.546 -12.872 24.978 1.00 90.62 413 LEU A O 1
ATOM 3281 N N . LEU A 1 414 ? -10.907 -12.261 26.653 1.00 90.88 414 LEU A N 1
ATOM 3282 C CA . LEU A 1 414 ? -9.858 -11.642 27.469 1.00 90.88 414 LEU A CA 1
ATOM 3283 C C . LEU A 1 414 ? -8.725 -12.627 27.802 1.00 90.88 414 LEU A C 1
ATOM 3285 O O . LEU A 1 414 ? -7.552 -12.272 27.704 1.00 90.88 414 LEU A O 1
ATOM 3289 N N . VAL A 1 415 ? -9.059 -13.868 28.175 1.00 92.31 415 VAL A N 1
ATOM 3290 C CA . VAL A 1 415 ? -8.060 -14.910 28.478 1.00 92.31 415 VAL A CA 1
ATOM 3291 C C . VAL A 1 415 ? -7.250 -15.281 27.233 1.00 92.31 415 VAL A C 1
ATOM 3293 O O . VAL A 1 415 ? -6.023 -15.385 27.310 1.00 92.31 415 VAL A O 1
ATOM 3296 N N . ALA A 1 416 ? -7.912 -15.454 26.086 1.00 91.56 416 ALA A N 1
ATOM 3297 C CA . ALA A 1 416 ? -7.240 -15.756 24.825 1.00 91.56 416 ALA A CA 1
ATOM 3298 C C . ALA A 1 416 ? -6.290 -14.622 24.397 1.00 91.56 416 ALA A C 1
ATOM 3300 O O . ALA A 1 416 ? -5.142 -14.881 24.029 1.00 91.56 416 ALA A O 1
ATOM 3301 N N . GLU A 1 417 ? -6.725 -13.366 24.507 1.00 92.75 417 GLU A N 1
ATOM 3302 C CA . GLU A 1 417 ? -5.915 -12.202 24.128 1.00 92.75 417 GLU A CA 1
ATOM 3303 C C . GLU A 1 417 ? -4.765 -11.926 25.103 1.00 92.75 417 GLU A C 1
ATOM 3305 O O . GLU A 1 417 ? -3.694 -11.484 24.682 1.00 92.75 417 GLU A O 1
ATOM 3310 N N . ALA A 1 418 ? -4.921 -12.258 26.389 1.00 92.31 418 ALA A N 1
ATOM 3311 C CA . ALA A 1 418 ? -3.818 -12.223 27.349 1.00 92.31 418 ALA A CA 1
ATOM 3312 C C . ALA A 1 418 ? -2.713 -13.231 26.982 1.00 92.31 418 ALA A C 1
ATOM 3314 O O . ALA A 1 418 ? -1.526 -12.902 27.050 1.00 92.31 418 ALA A O 1
ATOM 3315 N N . PHE A 1 419 ? -3.087 -14.438 26.540 1.00 93.25 419 PHE A N 1
ATOM 3316 C CA . PHE A 1 419 ? -2.125 -15.432 26.056 1.00 93.25 419 PHE A CA 1
ATOM 3317 C C . PHE A 1 419 ? -1.407 -14.958 24.784 1.00 93.25 419 PHE A C 1
ATOM 3319 O O . PHE A 1 419 ? -0.181 -15.048 24.692 1.00 93.25 419 PHE A O 1
ATOM 3326 N N . LEU A 1 420 ? -2.147 -14.394 23.827 1.00 90.94 420 LEU A N 1
ATOM 3327 C CA . LEU A 1 420 ? -1.571 -13.826 22.604 1.00 90.94 420 LEU A CA 1
ATOM 3328 C C . LEU A 1 420 ? -0.645 -12.636 22.892 1.00 90.94 420 LEU A C 1
ATOM 3330 O O . LEU A 1 420 ? 0.420 -12.536 22.287 1.00 90.94 420 LEU A O 1
ATOM 3334 N N . GLY A 1 421 ? -0.983 -11.797 23.873 1.00 91.00 421 GLY A N 1
ATOM 3335 C CA . GLY A 1 421 ? -0.122 -10.706 24.333 1.00 91.00 421 GLY A CA 1
ATOM 3336 C C . GLY A 1 421 ? 1.193 -11.200 24.944 1.00 91.00 421 GLY A C 1
ATOM 3337 O O . GLY A 1 421 ? 2.254 -10.620 24.695 1.00 91.00 421 GLY A O 1
ATOM 3338 N N . ALA A 1 422 ? 1.161 -12.310 25.689 1.00 91.81 422 ALA A N 1
ATOM 3339 C CA . ALA A 1 422 ? 2.373 -12.949 26.206 1.00 91.81 422 ALA A CA 1
ATOM 3340 C C . ALA A 1 422 ? 3.249 -13.516 25.074 1.00 91.81 422 ALA A C 1
ATOM 3342 O O . ALA A 1 422 ? 4.472 -13.356 25.096 1.00 91.81 422 ALA A O 1
ATOM 3343 N N . LEU A 1 423 ? 2.632 -14.120 24.054 1.00 90.94 423 LEU A N 1
ATOM 3344 C CA . LEU A 1 423 ? 3.333 -14.605 22.864 1.00 90.94 423 LEU A CA 1
ATOM 3345 C C . LEU A 1 423 ? 3.966 -13.452 22.067 1.00 90.94 423 LEU A C 1
ATOM 3347 O O . LEU A 1 423 ? 5.139 -13.538 21.706 1.00 90.94 423 LEU A O 1
ATOM 3351 N N . LEU A 1 424 ? 3.244 -12.346 21.868 1.00 90.50 424 LEU A N 1
ATOM 3352 C CA . LEU A 1 424 ? 3.762 -11.143 21.209 1.00 90.50 424 LEU A CA 1
ATOM 3353 C C . LEU A 1 424 ? 4.951 -10.545 21.979 1.00 90.50 424 LEU A C 1
ATOM 3355 O O . LEU A 1 424 ? 5.973 -10.209 21.379 1.00 90.50 424 LEU A O 1
ATOM 3359 N N . SER A 1 425 ? 4.855 -10.492 23.311 1.00 90.25 425 SER A N 1
ATOM 3360 C CA . SER A 1 425 ? 5.952 -10.065 24.192 1.00 90.25 425 SER A CA 1
ATOM 3361 C C . SER A 1 425 ? 7.185 -10.959 24.036 1.00 90.25 425 SER A C 1
ATOM 3363 O O . SER A 1 425 ? 8.309 -10.465 23.970 1.00 90.25 425 SER A O 1
ATOM 3365 N N . CYS A 1 426 ? 6.987 -12.277 23.939 1.00 90.12 426 CYS A N 1
ATOM 3366 C CA . CYS A 1 426 ? 8.070 -13.232 23.724 1.00 90.12 426 CYS A CA 1
ATOM 3367 C C . CYS A 1 426 ? 8.757 -13.012 22.367 1.00 90.12 426 CYS A C 1
ATOM 3369 O O . CYS A 1 426 ? 9.983 -12.928 22.318 1.00 90.12 426 CYS A O 1
ATOM 3371 N N . ILE A 1 427 ? 7.988 -12.835 21.286 1.00 87.81 427 ILE A N 1
ATOM 3372 C CA . ILE A 1 427 ? 8.524 -12.550 19.944 1.00 87.81 427 ILE A CA 1
ATOM 3373 C C . ILE A 1 427 ? 9.317 -11.235 19.936 1.00 87.81 427 ILE A C 1
ATOM 3375 O O . ILE A 1 427 ? 10.420 -11.187 19.389 1.00 87.81 427 ILE A O 1
ATOM 3379 N N . PHE A 1 428 ? 8.796 -10.186 20.580 1.00 87.88 428 PHE A N 1
ATOM 3380 C CA . PHE A 1 428 ? 9.499 -8.911 20.729 1.00 87.88 428 PHE A CA 1
ATOM 3381 C C . PHE A 1 428 ? 10.843 -9.080 21.449 1.00 87.88 428 PHE A C 1
ATOM 3383 O O . PHE A 1 428 ? 11.870 -8.612 20.954 1.00 87.88 428 PHE A O 1
ATOM 3390 N N . MET A 1 429 ? 10.859 -9.803 22.572 1.00 85.81 429 MET A N 1
ATOM 3391 C CA . MET A 1 429 ? 12.088 -10.055 23.330 1.00 85.81 429 MET A CA 1
ATOM 3392 C C . MET A 1 429 ? 13.090 -10.899 22.538 1.00 85.81 429 MET A C 1
ATOM 3394 O O . MET A 1 429 ? 14.277 -10.588 22.554 1.00 85.81 429 MET A O 1
ATOM 3398 N N . LEU A 1 430 ? 12.637 -11.923 21.806 1.00 84.56 430 LEU A N 1
ATOM 3399 C CA . LEU A 1 430 ? 13.506 -12.739 20.952 1.00 84.56 430 LEU A CA 1
ATOM 3400 C C . LEU A 1 430 ? 14.166 -11.897 19.850 1.00 84.56 430 LEU A C 1
ATOM 3402 O O . LEU A 1 430 ? 15.382 -11.981 19.682 1.00 84.56 430 LEU A O 1
ATOM 3406 N N . ASN A 1 431 ? 13.399 -11.038 19.166 1.00 82.25 431 ASN A N 1
ATOM 3407 C CA . ASN A 1 431 ? 13.937 -10.138 18.139 1.00 82.25 431 ASN A CA 1
ATOM 3408 C C . ASN A 1 431 ? 14.919 -9.112 18.741 1.00 82.25 431 ASN A C 1
ATOM 3410 O O . ASN A 1 431 ? 16.000 -8.882 18.195 1.00 82.25 431 ASN A O 1
ATOM 3414 N N . GLY A 1 432 ? 14.589 -8.536 19.901 1.00 79.81 432 GLY A N 1
ATOM 3415 C CA . GLY A 1 432 ? 15.460 -7.592 20.608 1.00 79.81 432 GLY A CA 1
ATOM 3416 C C . GLY A 1 432 ? 16.777 -8.219 21.081 1.00 79.81 432 GLY A C 1
ATOM 3417 O O . GLY A 1 432 ? 17.845 -7.644 20.877 1.00 79.81 432 GLY A O 1
ATOM 3418 N N . LEU A 1 433 ? 16.728 -9.426 21.650 1.00 78.44 433 LEU A N 1
ATOM 3419 C CA . LEU A 1 433 ? 17.921 -10.152 22.102 1.00 78.44 433 LEU A CA 1
ATOM 3420 C C . LEU A 1 433 ? 18.847 -10.533 20.939 1.00 78.44 433 LEU A C 1
ATOM 3422 O O . LEU A 1 433 ? 20.070 -10.480 21.094 1.00 78.44 433 LEU A O 1
ATOM 3426 N N . SER A 1 434 ? 18.288 -10.869 19.772 1.00 74.62 434 SER A N 1
ATOM 3427 C CA . SER A 1 434 ? 19.089 -11.138 18.573 1.00 74.62 434 SER A CA 1
ATOM 3428 C C . SER A 1 434 ? 19.812 -9.897 18.031 1.00 74.62 434 SER A C 1
ATOM 3430 O O . SER A 1 434 ? 20.932 -10.029 17.547 1.00 74.62 434 SER A O 1
ATOM 3432 N N . LEU A 1 435 ? 19.252 -8.689 18.195 1.00 72.19 435 LEU A N 1
ATOM 3433 C CA . LEU A 1 435 ? 19.926 -7.434 17.816 1.00 72.19 435 LEU A CA 1
ATOM 3434 C C . LEU A 1 435 ? 21.107 -7.091 18.739 1.00 72.19 435 LEU A C 1
ATOM 3436 O O . LEU A 1 435 ? 22.101 -6.530 18.290 1.00 72.19 435 LEU A O 1
ATOM 3440 N N . ILE A 1 436 ? 21.018 -7.446 20.024 1.00 70.81 436 ILE A N 1
ATOM 3441 C CA . ILE A 1 436 ? 22.059 -7.166 21.035 1.00 70.81 436 ILE A CA 1
ATOM 3442 C C . ILE A 1 436 ? 23.227 -8.179 20.947 1.00 70.81 436 ILE A C 1
ATOM 3444 O O . ILE A 1 436 ? 24.234 -8.042 21.637 1.00 70.81 436 ILE A O 1
ATOM 3448 N N . GLY A 1 437 ? 23.139 -9.176 20.055 1.00 60.41 437 GLY A N 1
ATOM 3449 C CA . GLY A 1 437 ? 24.238 -10.097 19.750 1.00 60.41 437 GLY A CA 1
ATOM 3450 C C . GLY A 1 437 ? 24.280 -11.369 20.600 1.00 60.41 437 GLY A C 1
ATOM 3451 O O . GLY A 1 437 ? 25.271 -12.092 20.550 1.00 60.41 437 GLY A O 1
ATOM 3452 N N . PHE A 1 438 ? 23.215 -11.687 21.349 1.00 54.59 438 PHE A N 1
ATOM 3453 C CA . PHE A 1 438 ? 23.137 -12.944 22.114 1.00 54.59 438 PHE A CA 1
ATOM 3454 C C . PHE A 1 438 ? 23.004 -14.186 21.221 1.00 54.59 438 PHE A C 1
ATOM 3456 O O . PHE A 1 438 ? 23.427 -15.269 21.607 1.00 54.59 438 PHE A O 1
ATOM 3463 N N . ASN A 1 439 ? 22.467 -14.013 20.015 1.00 49.34 439 ASN A N 1
ATOM 3464 C CA . ASN A 1 439 ? 22.572 -14.935 18.892 1.00 49.34 439 ASN A CA 1
ATOM 3465 C C . ASN A 1 439 ? 22.714 -14.049 17.658 1.00 49.34 439 ASN A C 1
ATOM 3467 O O . ASN A 1 439 ? 21.778 -13.316 17.345 1.00 49.34 439 ASN A O 1
ATOM 3471 N N . GLY A 1 440 ? 23.868 -14.076 16.990 1.00 47.59 440 GLY A N 1
ATOM 3472 C CA . GLY A 1 440 ? 24.118 -13.327 15.753 1.00 47.59 440 GLY A CA 1
ATOM 3473 C C . GLY A 1 440 ? 23.292 -13.869 14.586 1.00 47.59 440 GLY A C 1
ATOM 3474 O O . GLY A 1 440 ? 23.848 -14.387 13.622 1.00 47.59 440 GLY A O 1
ATOM 3475 N N . SER A 1 441 ? 21.964 -13.821 14.695 1.00 51.38 441 SER A N 1
ATOM 3476 C CA . SER A 1 441 ? 21.066 -14.211 13.620 1.00 51.38 441 SER A CA 1
ATOM 3477 C C . SER A 1 441 ? 20.969 -13.053 12.639 1.00 51.38 441 SER A C 1
ATOM 3479 O O . SER A 1 441 ? 20.592 -11.945 13.021 1.00 51.38 441 SER A O 1
ATOM 3481 N N . THR A 1 442 ? 21.219 -13.335 11.368 1.00 54.44 442 THR A N 1
ATOM 3482 C CA . THR A 1 442 ? 20.994 -12.435 10.227 1.00 54.44 442 THR A CA 1
ATOM 3483 C C . THR A 1 442 ? 19.512 -12.090 10.002 1.00 54.44 442 THR A C 1
ATOM 3485 O O . THR A 1 442 ? 19.176 -11.428 9.035 1.00 54.44 442 THR A O 1
ATOM 3488 N N . ILE A 1 443 ? 18.607 -12.551 10.874 1.00 58.41 443 ILE A N 1
ATOM 3489 C CA . ILE A 1 443 ? 17.146 -12.480 10.716 1.00 58.41 443 ILE A CA 1
ATOM 3490 C C . ILE A 1 443 ? 16.542 -11.323 11.537 1.00 58.41 443 ILE A C 1
ATOM 3492 O O . ILE A 1 443 ? 15.371 -10.975 11.366 1.00 58.41 443 ILE A O 1
ATOM 3496 N N . ALA A 1 444 ? 17.315 -10.736 12.453 1.00 63.84 444 ALA A N 1
ATOM 3497 C CA . ALA A 1 444 ? 16.856 -9.688 13.356 1.00 63.84 444 ALA A CA 1
ATOM 3498 C C . ALA A 1 444 ? 16.850 -8.318 12.669 1.00 63.84 444 ALA A C 1
ATOM 3500 O O . ALA A 1 444 ? 17.847 -7.922 12.072 1.00 63.84 444 ALA A O 1
ATOM 3501 N N . SER A 1 445 ? 15.745 -7.580 12.793 1.00 72.50 445 SER A N 1
ATOM 3502 C CA . SER A 1 445 ? 15.545 -6.291 12.117 1.00 72.50 445 SER A CA 1
ATOM 3503 C C . SER A 1 445 ? 15.116 -5.205 13.107 1.00 72.50 445 SER A C 1
ATOM 3505 O O . SER A 1 445 ? 14.211 -5.416 13.927 1.00 72.50 445 SER A O 1
ATOM 3507 N N . ASN A 1 446 ? 15.758 -4.030 13.026 1.00 74.94 446 ASN A N 1
ATOM 3508 C CA . ASN A 1 446 ? 15.442 -2.846 13.841 1.00 74.94 446 ASN A CA 1
ATOM 3509 C C . ASN A 1 446 ? 13.994 -2.395 13.632 1.00 74.94 446 ASN A C 1
ATOM 3511 O O . ASN A 1 446 ? 13.290 -2.034 14.577 1.00 74.94 446 ASN A O 1
ATOM 3515 N N . TYR A 1 447 ? 13.534 -2.467 12.387 1.00 76.31 447 TYR A N 1
ATOM 3516 C CA . TYR A 1 447 ? 12.175 -2.117 12.021 1.00 76.31 447 TYR A CA 1
ATOM 3517 C C . TYR A 1 447 ? 11.150 -3.054 12.665 1.00 76.31 447 TYR A C 1
ATOM 3519 O O . TYR A 1 447 ? 10.166 -2.598 13.256 1.00 76.31 447 TYR A O 1
ATOM 3527 N N . ARG A 1 448 ? 11.413 -4.366 12.619 1.00 79.81 448 ARG A N 1
ATOM 3528 C CA . ARG A 1 448 ? 10.536 -5.369 13.226 1.00 79.81 448 ARG A CA 1
ATOM 3529 C C . ARG A 1 448 ? 10.385 -5.133 14.731 1.00 79.81 448 ARG A C 1
ATOM 3531 O O . ARG A 1 448 ? 9.283 -5.274 15.249 1.00 79.81 448 ARG A O 1
ATOM 3538 N N . SER A 1 449 ? 11.438 -4.676 15.414 1.00 82.06 449 SER A N 1
ATOM 3539 C CA . SER A 1 449 ? 11.362 -4.274 16.827 1.00 82.06 449 SER A CA 1
ATOM 3540 C C . SER A 1 449 ? 10.419 -3.093 17.057 1.00 82.06 449 SER A C 1
ATOM 3542 O O . SER A 1 449 ? 9.596 -3.151 17.967 1.00 82.06 449 SER A O 1
ATOM 3544 N N . VAL A 1 450 ? 10.494 -2.040 16.236 1.00 82.69 450 VAL A N 1
ATOM 3545 C CA . VAL A 1 450 ? 9.606 -0.866 16.356 1.00 82.69 450 VAL A CA 1
ATOM 3546 C C . VAL A 1 450 ? 8.150 -1.248 16.084 1.00 82.69 450 VAL A C 1
ATOM 3548 O O . VAL A 1 450 ? 7.259 -0.860 16.838 1.00 82.69 450 VAL A O 1
ATOM 3551 N N . MET A 1 451 ? 7.906 -2.049 15.047 1.00 86.25 451 MET A N 1
ATOM 3552 C CA . MET A 1 451 ? 6.569 -2.537 14.705 1.00 86.25 451 MET A CA 1
ATOM 3553 C C . MET A 1 451 ? 5.986 -3.417 15.823 1.00 86.25 451 MET A C 1
ATOM 3555 O O . MET A 1 451 ? 4.852 -3.203 16.247 1.00 86.25 451 MET A O 1
ATOM 3559 N N . LEU A 1 452 ? 6.764 -4.374 16.339 1.00 88.94 452 LEU A N 1
ATOM 3560 C CA . LEU A 1 452 ? 6.347 -5.233 17.450 1.00 88.94 452 LEU A CA 1
ATOM 3561 C C . LEU A 1 452 ? 6.098 -4.429 18.730 1.00 88.94 452 LEU A C 1
ATOM 3563 O O . LEU A 1 452 ? 5.144 -4.726 19.441 1.00 88.94 452 LEU A O 1
ATOM 3567 N N . LEU A 1 453 ? 6.894 -3.391 19.003 1.00 90.12 453 LEU A N 1
ATOM 3568 C CA . LEU A 1 453 ? 6.664 -2.484 20.129 1.00 90.12 453 LEU A CA 1
ATOM 3569 C C . LEU A 1 453 ? 5.343 -1.717 19.975 1.00 90.12 453 LEU A C 1
ATOM 3571 O O . LEU A 1 453 ? 4.581 -1.616 20.935 1.00 90.12 453 LEU A O 1
ATOM 3575 N N . ALA A 1 454 ? 5.052 -1.200 18.779 1.00 89.62 454 ALA A N 1
ATOM 3576 C CA . ALA A 1 454 ? 3.791 -0.515 18.507 1.00 89.62 454 ALA A CA 1
ATOM 3577 C C . ALA A 1 454 ? 2.588 -1.449 18.713 1.00 89.62 454 ALA A C 1
ATOM 3579 O O . ALA A 1 454 ? 1.636 -1.071 19.400 1.00 89.62 454 ALA A O 1
ATOM 3580 N N . PHE A 1 455 ? 2.654 -2.684 18.199 1.00 92.19 455 PHE A N 1
ATOM 3581 C CA . PHE A 1 455 ? 1.619 -3.688 18.450 1.00 92.19 455 PHE A CA 1
ATOM 3582 C C . PHE A 1 455 ? 1.515 -4.047 19.928 1.00 92.19 455 PHE A C 1
ATOM 3584 O O . PHE A 1 455 ? 0.411 -4.081 20.446 1.00 92.19 455 PHE A O 1
ATOM 3591 N N . LEU A 1 456 ? 2.627 -4.211 20.647 1.00 93.44 456 LEU A N 1
ATOM 3592 C CA . LEU A 1 456 ? 2.613 -4.505 22.080 1.00 93.44 456 LEU A CA 1
ATOM 3593 C C . LEU A 1 456 ? 1.886 -3.416 22.885 1.00 93.44 456 LEU A C 1
ATOM 3595 O O . LEU A 1 456 ? 1.068 -3.726 23.755 1.00 93.44 456 LEU A O 1
ATOM 3599 N N . ILE A 1 457 ? 2.168 -2.142 22.590 1.00 93.31 457 ILE A N 1
ATOM 3600 C CA . ILE A 1 457 ? 1.524 -0.998 23.246 1.00 93.31 457 ILE A CA 1
ATOM 3601 C C . ILE A 1 457 ? 0.024 -1.005 22.942 1.00 93.31 457 ILE A C 1
ATOM 3603 O O . ILE A 1 457 ? -0.787 -0.983 23.868 1.00 93.31 457 ILE A O 1
ATOM 3607 N N . LEU A 1 458 ? -0.354 -1.088 21.663 1.00 92.25 458 LEU A N 1
ATOM 3608 C CA . LEU A 1 458 ? -1.759 -1.089 21.244 1.00 92.25 458 LEU A CA 1
ATOM 3609 C C . LEU A 1 458 ? -2.526 -2.304 21.781 1.00 92.25 458 LEU A C 1
ATOM 3611 O O . LEU A 1 458 ? -3.661 -2.162 22.234 1.00 92.25 458 LEU A O 1
ATOM 3615 N N . HIS A 1 459 ? -1.897 -3.477 21.798 1.00 94.00 459 HIS A N 1
ATOM 3616 C CA . HIS A 1 459 ? -2.462 -4.711 22.333 1.00 94.00 459 HIS A CA 1
ATOM 3617 C C . HIS A 1 459 ? -2.702 -4.606 23.834 1.00 94.00 459 HIS A C 1
ATOM 3619 O O . HIS A 1 459 ? -3.788 -4.932 24.310 1.00 94.00 459 HIS A O 1
ATOM 3625 N N . THR A 1 460 ? -1.739 -4.060 24.579 1.00 92.12 460 THR A N 1
ATOM 3626 C CA . THR A 1 460 ? -1.878 -3.820 26.024 1.00 92.12 460 THR A CA 1
ATOM 3627 C C . THR A 1 460 ? -3.034 -2.863 26.319 1.00 92.12 460 THR A C 1
ATOM 3629 O O . THR A 1 460 ? -3.843 -3.134 27.210 1.00 92.12 460 THR A O 1
ATOM 3632 N N . ILE A 1 461 ? -3.164 -1.782 25.540 1.00 91.38 461 ILE A N 1
ATOM 3633 C CA . ILE A 1 461 ? -4.302 -0.856 25.650 1.00 91.38 461 ILE A CA 1
ATOM 3634 C C . ILE A 1 461 ? -5.612 -1.589 25.318 1.00 91.38 461 ILE A C 1
ATOM 3636 O O . ILE A 1 461 ? -6.593 -1.445 26.043 1.00 91.38 461 ILE A O 1
ATOM 3640 N N . SER A 1 462 ? -5.632 -2.437 24.285 1.00 90.06 462 SER A N 1
ATOM 3641 C CA . SER A 1 462 ? -6.831 -3.198 23.909 1.00 90.06 462 SER A CA 1
ATOM 3642 C C . SER A 1 462 ? -7.285 -4.182 24.998 1.00 90.06 462 SER A C 1
ATOM 3644 O O . SER A 1 462 ? -8.480 -4.276 25.278 1.00 90.06 462 SER A O 1
ATOM 3646 N N . ILE A 1 463 ? -6.347 -4.852 25.682 1.00 91.06 463 ILE A N 1
ATOM 3647 C CA . ILE A 1 463 ? -6.638 -5.734 26.822 1.00 91.06 463 ILE A CA 1
ATOM 3648 C C . ILE A 1 463 ? -7.231 -4.924 27.977 1.00 91.06 463 ILE A C 1
ATOM 3650 O O . ILE A 1 463 ? -8.194 -5.366 28.612 1.00 91.06 463 ILE A O 1
ATOM 3654 N N . PHE A 1 464 ? -6.680 -3.737 28.247 1.00 89.06 464 PHE A N 1
ATOM 3655 C CA . PHE A 1 464 ? -7.208 -2.848 29.277 1.00 89.06 464 PHE A CA 1
ATOM 3656 C C . PHE A 1 464 ? -8.651 -2.427 28.963 1.00 89.06 464 PHE A C 1
ATOM 3658 O O . PHE A 1 464 ? -9.514 -2.528 29.837 1.00 89.06 464 PHE A O 1
ATOM 3665 N N . GLU A 1 465 ? -8.942 -2.061 27.713 1.00 86.81 465 GLU A N 1
ATOM 3666 C CA . GLU A 1 465 ? -10.295 -1.702 27.273 1.00 86.81 465 GLU A CA 1
ATOM 3667 C C . GLU A 1 465 ? -11.279 -2.882 27.336 1.00 86.81 465 GLU A C 1
ATOM 3669 O O . GLU A 1 465 ? -12.405 -2.707 27.807 1.00 86.81 465 GLU A O 1
ATOM 3674 N N . ILE A 1 466 ? -10.866 -4.103 26.966 1.00 86.38 466 ILE A N 1
ATOM 3675 C CA . ILE A 1 466 ? -11.700 -5.311 27.131 1.00 86.38 466 ILE A CA 1
ATOM 3676 C C . ILE A 1 466 ? -11.989 -5.569 28.617 1.00 86.38 466 ILE A C 1
ATOM 3678 O O . ILE A 1 466 ? -13.138 -5.806 28.998 1.00 86.38 466 ILE A O 1
ATOM 3682 N N . SER A 1 467 ? -10.968 -5.487 29.476 1.00 86.19 467 SER A N 1
ATOM 3683 C CA . SER A 1 467 ? -11.129 -5.653 30.927 1.00 86.19 467 SER A CA 1
ATOM 3684 C C . SER A 1 467 ? -12.068 -4.593 31.508 1.00 86.19 467 SER A C 1
ATOM 3686 O O . SER A 1 467 ? -12.878 -4.888 32.391 1.00 86.19 467 SER A O 1
ATOM 3688 N N . ARG A 1 468 ? -11.985 -3.352 31.023 1.00 82.69 468 ARG A N 1
ATOM 3689 C CA . ARG A 1 468 ? -12.859 -2.259 31.453 1.00 82.69 468 ARG A CA 1
ATOM 3690 C C . ARG A 1 468 ? -14.295 -2.463 30.976 1.00 82.69 468 ARG A C 1
ATOM 3692 O O . ARG A 1 468 ? -15.222 -2.277 31.762 1.00 82.69 468 ARG A O 1
ATOM 3699 N N . ALA A 1 469 ? -14.486 -2.916 29.736 1.00 79.88 469 ALA A N 1
ATOM 3700 C CA . ALA A 1 469 ? -15.796 -3.289 29.199 1.00 79.88 469 ALA A CA 1
ATOM 3701 C C . ALA A 1 469 ? -16.462 -4.413 30.014 1.00 79.88 469 ALA A C 1
ATOM 3703 O O . ALA A 1 469 ? -17.681 -4.420 30.163 1.00 79.88 469 ALA A O 1
ATOM 3704 N N . GLN A 1 470 ? -15.673 -5.323 30.594 1.00 80.25 470 GLN A N 1
ATOM 3705 C CA . GLN A 1 470 ? -16.181 -6.379 31.471 1.00 80.25 470 GLN A CA 1
ATOM 3706 C C . GLN A 1 470 ? -16.603 -5.869 32.865 1.00 80.25 470 GLN A C 1
ATOM 3708 O O . GLN A 1 470 ? -17.532 -6.425 33.450 1.00 80.25 470 GLN A O 1
ATOM 3713 N N . ARG A 1 471 ? -15.918 -4.857 33.420 1.00 76.06 471 ARG A N 1
ATOM 3714 C CA . ARG A 1 471 ? -16.122 -4.386 34.807 1.00 76.06 471 ARG A CA 1
ATOM 3715 C C . ARG A 1 471 ? -17.129 -3.246 34.948 1.00 76.06 471 ARG A C 1
ATOM 3717 O O . ARG A 1 471 ? -17.881 -3.239 35.914 1.00 76.06 471 ARG A O 1
ATOM 3724 N N . GLU A 1 472 ? -17.111 -2.281 34.030 1.00 61.19 472 GLU A N 1
ATOM 3725 C CA . GLU A 1 472 ? -17.814 -0.994 34.187 1.00 61.19 472 GLU A CA 1
ATOM 3726 C C . GLU A 1 472 ? -19.045 -0.842 33.276 1.00 61.19 472 GLU A C 1
ATOM 3728 O O . GLU A 1 472 ? -19.729 0.174 33.342 1.00 61.19 472 GLU A O 1
ATOM 3733 N N . GLY A 1 473 ? -19.359 -1.836 32.435 1.00 57.47 473 GLY A N 1
ATOM 3734 C CA . GLY A 1 473 ? -20.476 -1.754 31.484 1.00 57.47 473 GLY A CA 1
ATOM 3735 C C . GLY A 1 473 ? -20.294 -0.671 30.404 1.00 57.47 473 GLY A C 1
ATOM 3736 O O . GLY A 1 473 ? -19.221 -0.102 30.214 1.00 57.47 473 GLY A O 1
ATOM 3737 N N . ASN A 1 474 ? -21.332 -0.424 29.609 1.00 57.44 474 ASN A N 1
ATOM 3738 C CA . ASN A 1 474 ? -21.395 -0.804 28.195 1.00 57.44 474 ASN A CA 1
ATOM 3739 C C . ASN A 1 474 ? -21.025 0.374 27.276 1.00 57.44 474 ASN A C 1
ATOM 3741 O O . ASN A 1 474 ? -21.914 0.985 26.705 1.00 57.44 474 ASN A O 1
ATOM 3745 N N . HIS A 1 475 ? -19.754 0.708 27.065 1.00 64.31 475 HIS A N 1
ATOM 3746 C CA . HIS A 1 475 ? -19.420 1.562 25.913 1.00 64.31 475 HIS A CA 1
ATOM 3747 C C . HIS A 1 475 ? -19.018 0.677 24.728 1.00 64.31 475 HIS A C 1
ATOM 3749 O O . HIS A 1 475 ? -17.913 0.129 24.733 1.00 64.31 475 HIS A O 1
ATOM 3755 N N . PRO A 1 476 ? -19.880 0.514 23.703 1.00 65.50 476 PRO A N 1
ATOM 3756 C CA . PRO A 1 476 ? -19.603 -0.366 22.564 1.00 65.50 476 PRO A CA 1
ATOM 3757 C C . PRO A 1 476 ? -18.380 0.083 21.752 1.00 65.50 476 PRO A C 1
ATOM 3759 O O . PRO A 1 476 ? -17.780 -0.711 21.031 1.00 65.50 476 PRO A O 1
ATOM 3762 N N . GLU A 1 477 ? -17.981 1.346 21.882 1.00 69.31 477 GLU A N 1
ATOM 3763 C CA . GLU A 1 477 ? -16.793 1.914 21.244 1.00 69.31 477 GLU A CA 1
ATOM 3764 C C . GLU A 1 477 ? -15.481 1.365 21.820 1.00 69.31 477 GLU A C 1
ATOM 3766 O O . GLU A 1 477 ? -14.501 1.251 21.086 1.00 69.31 477 GLU A O 1
ATOM 3771 N N . ARG A 1 478 ? -15.471 0.901 23.080 1.00 73.69 478 ARG A N 1
ATOM 3772 C CA . ARG A 1 478 ? -14.280 0.299 23.711 1.00 73.69 478 ARG A CA 1
ATOM 3773 C C . ARG A 1 478 ? -13.833 -0.983 22.998 1.00 73.69 478 ARG A C 1
ATOM 3775 O O . ARG A 1 478 ? -12.642 -1.240 22.852 1.00 73.69 478 ARG A O 1
ATOM 3782 N N . LEU A 1 479 ? -14.786 -1.761 22.476 1.00 82.00 479 LEU A N 1
ATOM 3783 C CA . LEU A 1 479 ? -14.510 -2.971 21.689 1.00 82.00 479 LEU A CA 1
ATOM 3784 C C . LEU A 1 479 ? -14.038 -2.665 20.259 1.00 82.00 479 LEU A C 1
ATOM 3786 O O . LEU A 1 479 ? -13.430 -3.531 19.631 1.00 82.00 479 LEU A O 1
ATOM 3790 N N . SER A 1 480 ? -14.282 -1.456 19.738 1.00 81.81 480 SER A N 1
ATOM 3791 C CA . SER A 1 480 ? -13.825 -1.067 18.397 1.00 81.81 480 SER A CA 1
ATOM 3792 C C . SER A 1 480 ? -12.298 -1.023 18.311 1.00 81.81 480 SER A C 1
ATOM 3794 O O . SER A 1 480 ? -11.739 -1.480 17.314 1.00 81.81 480 SER A O 1
ATOM 3796 N N . LEU A 1 481 ? -11.623 -0.543 19.366 1.00 84.12 481 LEU A N 1
ATOM 3797 C CA . LEU A 1 481 ? -10.159 -0.530 19.435 1.00 84.12 481 LEU A CA 1
ATOM 3798 C C . LEU A 1 481 ? -9.595 -1.951 19.347 1.00 84.12 481 LEU A C 1
ATOM 3800 O O . LEU A 1 481 ? -8.708 -2.208 18.537 1.00 84.12 481 LEU A O 1
ATOM 3804 N N . TYR A 1 482 ? -10.148 -2.882 20.130 1.00 89.19 482 TYR A N 1
ATOM 3805 C CA . TYR A 1 482 ? -9.754 -4.289 20.087 1.00 89.19 482 TYR A CA 1
ATOM 3806 C C . TYR A 1 482 ? -9.936 -4.898 18.690 1.00 89.19 482 TYR A C 1
ATOM 3808 O O . TYR A 1 482 ? -9.005 -5.499 18.158 1.00 89.19 482 TYR A O 1
ATOM 3816 N N . ILE A 1 483 ? -11.107 -4.705 18.073 1.00 88.75 483 ILE A N 1
ATOM 3817 C CA . ILE A 1 483 ? -11.392 -5.222 16.726 1.00 88.75 483 ILE A CA 1
ATOM 3818 C C . ILE A 1 483 ? -10.362 -4.691 15.718 1.00 88.75 483 ILE A C 1
ATOM 3820 O O . ILE A 1 483 ? -9.860 -5.457 14.893 1.00 88.75 483 ILE A O 1
ATOM 3824 N N . GLY A 1 484 ? -10.009 -3.405 15.813 1.00 88.81 484 GLY A N 1
ATOM 3825 C CA . GLY A 1 484 ? -8.966 -2.789 14.997 1.00 88.81 484 GLY A CA 1
ATOM 3826 C C . GLY A 1 484 ? -7.595 -3.428 15.199 1.00 88.81 484 GLY A C 1
ATOM 3827 O O . GLY A 1 484 ? -6.989 -3.894 14.234 1.00 88.81 484 GLY A O 1
ATOM 3828 N N . VAL A 1 485 ? -7.128 -3.505 16.448 1.00 90.81 485 VAL A N 1
ATOM 3829 C CA . VAL A 1 485 ? -5.813 -4.073 16.789 1.00 90.81 485 VAL A CA 1
ATOM 3830 C C . VAL A 1 485 ? -5.713 -5.534 16.348 1.00 90.81 485 VAL A C 1
ATOM 3832 O O . VAL A 1 485 ? -4.795 -5.876 15.605 1.00 90.81 485 VAL A O 1
ATOM 3835 N N . ALA A 1 486 ? -6.700 -6.370 16.685 1.00 91.50 486 ALA A N 1
ATOM 3836 C CA . ALA A 1 486 ? -6.718 -7.783 16.306 1.00 91.50 486 ALA A CA 1
ATOM 3837 C C . ALA A 1 486 ? -6.717 -7.986 14.779 1.00 91.50 486 ALA A C 1
ATOM 3839 O O . ALA A 1 486 ? -6.050 -8.892 14.272 1.00 91.50 486 ALA A O 1
ATOM 3840 N N . THR A 1 487 ? -7.418 -7.123 14.031 1.00 92.25 487 THR A N 1
ATOM 3841 C CA . THR A 1 487 ? -7.414 -7.161 12.560 1.00 92.25 487 THR A CA 1
ATOM 3842 C C . THR A 1 487 ? -6.026 -6.846 12.001 1.00 92.25 487 THR A C 1
ATOM 3844 O O . THR A 1 487 ? -5.543 -7.554 11.116 1.00 92.25 487 THR A O 1
ATOM 3847 N N . MET A 1 488 ? -5.360 -5.813 12.526 1.00 92.38 488 MET A N 1
ATOM 3848 C CA . MET A 1 488 ? -4.033 -5.405 12.056 1.00 92.38 488 MET A CA 1
ATOM 3849 C C . MET A 1 488 ? -2.936 -6.406 12.450 1.00 92.38 488 MET A C 1
ATOM 3851 O O . MET A 1 488 ? -2.038 -6.665 11.647 1.00 92.38 488 MET A O 1
ATOM 3855 N N . GLU A 1 489 ? -3.017 -7.022 13.631 1.00 91.75 489 GLU A N 1
ATOM 3856 C CA . GLU A 1 489 ? -2.107 -8.101 14.044 1.00 91.75 489 GLU A CA 1
ATOM 3857 C C . GLU A 1 489 ? -2.253 -9.341 13.154 1.00 91.75 489 GLU A C 1
ATOM 3859 O O . GLU A 1 489 ? -1.258 -9.874 12.654 1.00 91.75 489 GLU A O 1
ATOM 3864 N N . MET A 1 490 ? -3.497 -9.773 12.906 1.00 92.94 490 MET A N 1
ATOM 3865 C CA . MET A 1 490 ? -3.795 -10.884 11.999 1.00 92.94 490 MET A CA 1
ATOM 3866 C C . MET A 1 490 ? -3.249 -10.601 10.595 1.00 92.94 490 MET A C 1
ATOM 3868 O O . MET A 1 490 ? -2.573 -11.449 10.010 1.00 92.94 490 MET A O 1
ATOM 3872 N N . ALA A 1 491 ? -3.512 -9.403 10.073 1.00 91.69 491 ALA A N 1
ATOM 3873 C CA . ALA A 1 491 ? -3.049 -8.970 8.763 1.00 91.69 491 ALA A CA 1
ATOM 3874 C C . ALA A 1 491 ? -1.522 -8.928 8.657 1.00 91.69 491 ALA A C 1
ATOM 3876 O O . ALA A 1 491 ? -0.975 -9.329 7.633 1.00 91.69 491 ALA A O 1
ATOM 3877 N N . THR A 1 492 ? -0.836 -8.491 9.714 1.00 90.19 492 THR A N 1
ATOM 3878 C CA . THR A 1 492 ? 0.629 -8.442 9.754 1.00 90.19 492 THR A CA 1
ATOM 3879 C C . THR A 1 492 ? 1.212 -9.844 9.645 1.00 90.19 492 THR A C 1
ATOM 3881 O O . THR A 1 492 ? 2.022 -10.099 8.755 1.00 90.19 492 THR A O 1
ATOM 3884 N N . LEU A 1 493 ? 0.754 -10.782 10.481 1.00 89.69 493 LEU A N 1
ATOM 3885 C CA . LEU A 1 493 ? 1.209 -12.174 10.418 1.00 89.69 493 LEU A CA 1
ATOM 3886 C C . LEU A 1 493 ? 0.914 -12.801 9.047 1.00 89.69 493 LEU A C 1
ATOM 3888 O O . LEU A 1 493 ? 1.791 -13.434 8.462 1.00 89.69 493 LEU A O 1
ATOM 3892 N N . ASN A 1 494 ? -0.286 -12.576 8.506 1.00 91.38 494 ASN A N 1
ATOM 3893 C CA . ASN A 1 494 ? -0.650 -13.065 7.177 1.00 91.38 494 ASN A CA 1
ATOM 3894 C C . ASN A 1 494 ? 0.241 -12.469 6.076 1.00 91.38 494 ASN A C 1
ATOM 3896 O O . ASN A 1 494 ? 0.645 -13.197 5.174 1.00 91.38 494 ASN A O 1
ATOM 3900 N N . GLY A 1 495 ? 0.585 -11.181 6.162 1.00 88.06 495 GLY A N 1
ATOM 3901 C CA . GLY A 1 495 ? 1.488 -10.515 5.222 1.00 88.06 495 GLY A CA 1
ATOM 3902 C C . GLY A 1 495 ? 2.896 -11.116 5.232 1.00 88.06 495 GLY A C 1
ATOM 3903 O O . GLY A 1 495 ? 3.449 -11.388 4.166 1.00 88.06 495 GLY A O 1
ATOM 3904 N N . TYR A 1 496 ? 3.439 -11.409 6.419 1.00 86.31 496 TYR A N 1
ATOM 3905 C CA . TYR A 1 496 ? 4.719 -12.113 6.569 1.00 86.31 496 TYR A CA 1
ATOM 3906 C C . TYR A 1 496 ? 4.680 -13.524 5.991 1.00 86.31 496 TYR A C 1
ATOM 3908 O O . TYR A 1 496 ? 5.567 -13.909 5.235 1.00 86.31 496 TYR A O 1
ATOM 3916 N N . MET A 1 497 ? 3.658 -14.309 6.331 1.00 89.56 497 MET A N 1
ATOM 3917 C CA . MET A 1 497 ? 3.533 -15.673 5.816 1.00 89.56 497 MET A CA 1
ATOM 3918 C C . MET A 1 497 ? 3.321 -15.695 4.301 1.00 89.56 497 MET A C 1
ATOM 3920 O O . MET A 1 497 ? 3.816 -16.594 3.628 1.00 89.56 497 MET A O 1
ATOM 3924 N N . TRP A 1 498 ? 2.626 -14.696 3.750 1.00 88.06 498 TRP A N 1
ATOM 3925 C CA . TRP A 1 498 ? 2.434 -14.567 2.309 1.00 88.06 498 TRP A CA 1
ATOM 3926 C C . TRP A 1 498 ? 3.757 -14.294 1.600 1.00 88.06 498 TRP A C 1
ATOM 3928 O O . TRP A 1 498 ? 4.057 -14.948 0.603 1.00 88.06 498 TRP A O 1
ATOM 3938 N N . MET A 1 499 ? 4.576 -13.401 2.157 1.00 83.69 499 MET A N 1
ATOM 3939 C CA . MET A 1 499 ? 5.941 -13.165 1.692 1.00 83.69 499 MET A CA 1
ATOM 3940 C C . MET A 1 499 ? 6.766 -14.455 1.701 1.00 83.69 499 MET A C 1
ATOM 3942 O O . MET A 1 499 ? 7.256 -14.859 0.650 1.00 83.69 499 MET A O 1
ATOM 3946 N N . TYR A 1 500 ? 6.837 -15.156 2.838 1.00 82.81 500 TYR A N 1
ATOM 3947 C CA . TYR A 1 500 ? 7.579 -16.420 2.941 1.00 82.81 500 TYR A CA 1
ATOM 3948 C C . TYR A 1 500 ? 7.067 -17.507 1.988 1.00 82.81 500 TYR A C 1
ATOM 3950 O O . TYR A 1 500 ? 7.855 -18.297 1.490 1.00 82.81 500 TYR A O 1
ATOM 3958 N N . SER A 1 501 ? 5.760 -17.557 1.724 1.00 85.06 501 SER A N 1
ATOM 3959 C CA . SER A 1 501 ? 5.174 -18.554 0.823 1.00 85.06 501 SER A CA 1
ATOM 3960 C C . SER A 1 501 ? 5.465 -18.286 -0.652 1.00 85.06 501 SER A C 1
ATOM 3962 O O . SER A 1 501 ? 5.583 -19.229 -1.434 1.00 85.06 501 SER A O 1
ATOM 3964 N N . SER A 1 502 ? 5.490 -17.013 -1.058 1.00 82.44 502 SER A N 1
ATOM 3965 C CA . SER A 1 502 ? 5.327 -16.636 -2.467 1.00 82.44 502 SER A CA 1
ATOM 3966 C C . SER A 1 502 ? 6.496 -15.859 -3.072 1.00 82.44 502 SER A C 1
ATOM 3968 O O . SER A 1 502 ? 6.486 -15.636 -4.287 1.00 82.44 502 SER A O 1
ATOM 3970 N N . ASP A 1 503 ? 7.508 -15.490 -2.278 1.00 75.75 503 ASP A N 1
ATOM 3971 C CA . ASP A 1 503 ? 8.745 -14.839 -2.745 1.00 75.75 503 ASP A CA 1
ATOM 3972 C C . ASP A 1 503 ? 9.762 -15.833 -3.348 1.00 75.75 503 ASP A C 1
ATOM 3974 O O . ASP A 1 503 ? 10.977 -15.635 -3.381 1.00 75.75 503 ASP A O 1
ATOM 3978 N N . HIS A 1 504 ? 9.263 -16.949 -3.867 1.00 73.81 504 HIS A N 1
ATOM 3979 C CA . HIS A 1 504 ? 10.035 -17.994 -4.520 1.00 73.81 504 HIS A CA 1
ATOM 3980 C C . HIS A 1 504 ? 9.363 -18.364 -5.856 1.00 73.81 504 HIS A C 1
ATOM 3982 O O . HIS A 1 504 ? 8.208 -18.007 -6.100 1.00 73.81 504 HIS A O 1
ATOM 3988 N N . PRO A 1 505 ? 10.065 -19.049 -6.782 1.00 67.12 505 PRO A N 1
ATOM 3989 C CA . PRO A 1 505 ? 9.476 -19.456 -8.063 1.00 67.12 505 PRO A CA 1
ATOM 3990 C C . PRO A 1 505 ? 8.241 -20.357 -7.917 1.00 67.12 505 PRO A C 1
ATOM 3992 O O . PRO A 1 505 ? 7.396 -20.395 -8.809 1.00 67.12 505 PRO A O 1
ATOM 3995 N N . PHE A 1 506 ? 8.144 -21.072 -6.796 1.00 72.94 506 PHE A N 1
ATOM 3996 C CA . PHE A 1 506 ? 7.033 -21.944 -6.445 1.00 72.94 506 PHE A CA 1
ATOM 3997 C C . PHE A 1 506 ? 6.405 -21.482 -5.133 1.00 72.94 506 PHE A C 1
ATOM 3999 O O . PHE A 1 506 ? 7.042 -20.792 -4.344 1.00 72.94 506 PHE A O 1
ATOM 4006 N N . ILE A 1 507 ? 5.147 -21.865 -4.930 1.00 81.19 507 ILE A N 1
ATOM 4007 C CA . ILE A 1 507 ? 4.409 -21.568 -3.708 1.00 81.19 507 ILE A CA 1
ATOM 4008 C C . ILE A 1 507 ? 4.755 -22.609 -2.646 1.00 81.19 507 ILE A C 1
ATOM 4010 O O . ILE A 1 507 ? 4.502 -23.800 -2.858 1.00 81.19 507 ILE A O 1
ATOM 4014 N N . ASP A 1 508 ? 5.219 -22.151 -1.487 1.00 84.50 508 ASP A N 1
ATOM 4015 C CA . ASP A 1 508 ? 5.345 -23.000 -0.306 1.00 84.50 508 ASP A CA 1
ATOM 4016 C C . ASP A 1 508 ? 4.010 -23.077 0.438 1.00 84.50 508 ASP A C 1
ATOM 4018 O O . ASP A 1 508 ? 3.390 -22.061 0.770 1.00 84.50 508 ASP A O 1
ATOM 4022 N N . TRP A 1 509 ? 3.549 -24.302 0.693 1.00 86.06 509 TRP A N 1
ATOM 4023 C CA . TRP A 1 509 ? 2.226 -24.554 1.270 1.00 86.06 509 TRP A CA 1
ATOM 4024 C C . TRP A 1 509 ? 2.176 -24.374 2.789 1.00 86.06 509 TRP A C 1
ATOM 4026 O O . TRP A 1 509 ? 1.128 -23.995 3.312 1.00 86.06 509 TRP A O 1
ATOM 4036 N N . ASP A 1 510 ? 3.283 -24.590 3.505 1.00 88.19 510 ASP A N 1
ATOM 4037 C CA . ASP A 1 510 ? 3.306 -24.517 4.974 1.00 88.19 510 ASP A CA 1
ATOM 4038 C C . ASP A 1 510 ? 2.883 -23.133 5.510 1.00 88.19 510 ASP A C 1
ATOM 4040 O O . ASP A 1 510 ? 1.990 -23.075 6.365 1.00 88.19 510 ASP A O 1
ATOM 4044 N N . PRO A 1 511 ? 3.394 -21.997 4.985 1.00 88.00 511 PRO A N 1
ATOM 4045 C CA . PRO A 1 511 ? 2.932 -20.685 5.429 1.00 88.00 511 PRO A CA 1
ATOM 4046 C C . PRO A 1 511 ? 1.485 -20.386 4.998 1.00 88.00 511 PRO A C 1
ATOM 4048 O O . PRO A 1 511 ? 0.783 -19.652 5.694 1.00 88.00 511 PRO A O 1
ATOM 4051 N N . ILE A 1 512 ? 0.987 -20.987 3.907 1.00 87.94 512 ILE A N 1
ATOM 4052 C CA . ILE A 1 512 ? -0.424 -20.859 3.489 1.00 87.94 512 ILE A CA 1
ATOM 4053 C C . ILE A 1 512 ? -1.354 -21.531 4.492 1.00 87.94 512 ILE A C 1
ATOM 4055 O O . ILE A 1 512 ? -2.385 -20.958 4.854 1.00 87.94 512 ILE A O 1
ATOM 4059 N N . PHE A 1 513 ? -0.995 -22.720 4.979 1.00 89.56 513 PHE A N 1
ATOM 4060 C CA . PHE A 1 513 ? -1.760 -23.371 6.041 1.00 89.56 513 PHE A CA 1
ATOM 4061 C C . PHE A 1 513 ? -1.792 -22.513 7.309 1.00 89.56 513 PHE A C 1
ATOM 4063 O O . PHE A 1 513 ? -2.842 -22.419 7.951 1.00 89.56 513 PHE A O 1
ATOM 4070 N N . LEU A 1 514 ? -0.690 -21.827 7.631 1.00 89.56 514 LEU A N 1
ATOM 4071 C CA . LEU A 1 514 ? -0.639 -20.902 8.762 1.00 89.56 514 LEU A CA 1
ATOM 4072 C C . LEU A 1 514 ? -1.532 -19.672 8.547 1.00 89.56 514 LEU A C 1
ATOM 4074 O O . LEU A 1 514 ? -2.263 -19.302 9.466 1.00 89.56 514 LEU A O 1
ATOM 4078 N N . ILE A 1 515 ? -1.552 -19.087 7.342 1.00 90.31 515 ILE A N 1
ATOM 4079 C CA . ILE A 1 515 ? -2.485 -18.002 6.979 1.00 90.31 515 ILE A CA 1
ATOM 4080 C C . ILE A 1 515 ? -3.931 -18.456 7.171 1.00 90.31 515 ILE A C 1
ATOM 4082 O O . ILE A 1 515 ? -4.721 -17.743 7.793 1.00 90.31 515 ILE A O 1
ATOM 4086 N N . LEU A 1 516 ? -4.287 -19.636 6.654 1.00 89.56 516 LEU A N 1
ATOM 4087 C CA . LEU A 1 516 ? -5.646 -20.166 6.753 1.00 89.56 516 LEU A CA 1
ATOM 4088 C C . LEU A 1 516 ? -6.048 -20.361 8.220 1.00 89.56 516 LEU A C 1
ATOM 4090 O O . LEU A 1 516 ? -7.102 -19.880 8.638 1.00 89.56 516 LEU A O 1
ATOM 4094 N N . PHE A 1 517 ? -5.192 -21.014 9.009 1.00 91.31 517 PHE A N 1
ATOM 4095 C CA . PHE A 1 517 ? -5.438 -21.250 10.429 1.00 91.31 517 PHE A CA 1
ATOM 4096 C C . PHE A 1 517 ? -5.568 -19.940 11.216 1.00 91.31 517 PHE A C 1
ATOM 4098 O O . PHE A 1 517 ? -6.542 -19.760 11.949 1.00 91.31 517 PHE A O 1
ATOM 4105 N N . ASN A 1 518 ? -4.632 -19.006 11.026 1.00 92.12 518 ASN A N 1
ATOM 4106 C CA . ASN A 1 518 ? -4.641 -17.709 11.697 1.00 92.12 518 ASN A CA 1
ATOM 4107 C C . ASN A 1 518 ? -5.894 -16.900 11.342 1.00 92.12 518 ASN A C 1
ATOM 4109 O O . ASN A 1 518 ? -6.557 -16.373 12.232 1.00 92.12 518 ASN A O 1
ATOM 4113 N N . THR A 1 519 ? -6.264 -16.859 10.060 1.00 90.81 519 THR A N 1
ATOM 4114 C CA . THR A 1 519 ? -7.443 -16.123 9.580 1.00 90.81 519 THR A CA 1
ATOM 4115 C C . THR A 1 519 ? -8.738 -16.694 10.152 1.00 90.81 519 THR A C 1
ATOM 4117 O O . THR A 1 519 ? -9.618 -15.933 10.549 1.00 90.81 519 THR A O 1
ATOM 4120 N N . VAL A 1 520 ? -8.858 -18.022 10.249 1.00 89.69 520 VAL A N 1
ATOM 4121 C CA . VAL A 1 520 ? -10.030 -18.663 10.863 1.00 89.69 520 VAL A CA 1
ATOM 4122 C C . VAL A 1 520 ? -10.072 -18.391 12.367 1.00 89.69 520 VAL A C 1
ATOM 4124 O O . VAL A 1 520 ? -11.101 -17.947 12.873 1.00 89.69 520 VAL A O 1
ATOM 4127 N N . LEU A 1 521 ? -8.967 -18.609 13.086 1.00 90.00 521 LEU A N 1
ATOM 4128 C CA . LEU A 1 521 ? -8.915 -18.441 14.540 1.00 90.00 521 LEU A CA 1
ATOM 4129 C C . LEU A 1 521 ? -9.159 -16.982 14.958 1.00 90.00 521 LEU A C 1
ATOM 4131 O O . LEU A 1 521 ? -10.056 -16.709 15.757 1.00 90.00 521 LEU A O 1
ATOM 4135 N N . ARG A 1 522 ? -8.403 -16.035 14.391 1.00 90.00 522 ARG A N 1
ATOM 4136 C CA . ARG A 1 522 ? -8.573 -14.600 14.668 1.00 90.00 522 ARG A CA 1
ATOM 4137 C C . ARG A 1 522 ? -9.902 -14.078 14.136 1.00 90.00 522 ARG A C 1
ATOM 4139 O O . ARG A 1 522 ? -10.545 -13.278 14.810 1.00 90.00 522 ARG A O 1
ATOM 4146 N N . GLY A 1 523 ? -10.360 -14.575 12.987 1.00 87.44 523 GLY A N 1
ATOM 4147 C CA . GLY A 1 523 ? -11.679 -14.259 12.444 1.00 87.44 523 GLY A CA 1
ATOM 4148 C C . GLY A 1 523 ? -12.809 -14.628 13.404 1.00 87.44 523 GLY A C 1
ATOM 4149 O O . GLY A 1 523 ? -13.733 -13.834 13.581 1.00 87.44 523 GLY A O 1
ATOM 4150 N N . LEU A 1 524 ? -12.717 -15.773 14.093 1.00 87.50 524 LEU A N 1
ATOM 4151 C CA . LEU A 1 524 ? -13.675 -16.149 15.136 1.00 87.50 524 LEU A CA 1
ATOM 4152 C C . LEU A 1 524 ? -13.648 -15.162 16.310 1.00 87.50 524 LEU A C 1
ATOM 4154 O O . LEU A 1 524 ? -14.712 -14.696 16.713 1.00 87.50 524 LEU A O 1
ATOM 4158 N N . PHE A 1 525 ? -12.471 -14.781 16.815 1.00 90.06 525 PHE A N 1
ATOM 4159 C CA . PHE A 1 525 ? -12.358 -13.800 17.906 1.00 90.06 525 PHE A CA 1
ATOM 4160 C C . PHE A 1 525 ? -12.953 -12.438 17.523 1.00 90.06 525 PHE A C 1
ATOM 4162 O O . PHE A 1 525 ? -13.804 -11.906 18.242 1.00 90.06 525 PHE A O 1
ATOM 4169 N N . ILE A 1 526 ? -12.620 -11.933 16.334 1.00 88.69 526 ILE A N 1
ATOM 4170 C CA . ILE A 1 526 ? -13.182 -10.688 15.796 1.00 88.69 526 ILE A CA 1
ATOM 4171 C C . ILE A 1 526 ? -14.708 -10.799 15.655 1.00 88.69 526 ILE A C 1
ATOM 4173 O O . ILE A 1 526 ? -15.433 -9.912 16.108 1.00 88.69 526 ILE A O 1
ATOM 4177 N N . CYS A 1 527 ? -15.225 -11.905 15.108 1.00 85.06 527 CYS A N 1
ATOM 4178 C CA . CYS A 1 527 ? -16.668 -12.130 14.990 1.00 85.06 527 CYS A CA 1
ATOM 4179 C C . CYS A 1 527 ? -17.364 -12.140 16.357 1.00 85.06 527 CYS A C 1
ATOM 4181 O O . CYS A 1 527 ? -18.424 -11.526 16.505 1.00 85.06 527 CYS A O 1
ATOM 4183 N N . THR A 1 528 ? -16.773 -12.789 17.368 1.00 85.75 528 THR A N 1
ATOM 4184 C CA . THR A 1 528 ? -17.328 -12.786 18.730 1.00 85.75 528 THR A CA 1
ATOM 4185 C C . THR A 1 528 ? -17.354 -11.383 19.332 1.00 85.75 528 THR A C 1
ATOM 4187 O O . THR A 1 528 ? -18.376 -10.986 19.890 1.00 85.75 528 THR A O 1
ATOM 4190 N N . ALA A 1 529 ? -16.299 -10.585 19.150 1.00 86.69 529 ALA A N 1
ATOM 4191 C CA . ALA A 1 529 ? -16.259 -9.209 19.637 1.00 86.69 529 ALA A CA 1
ATOM 4192 C C . ALA A 1 529 ? -17.275 -8.301 18.932 1.00 86.69 529 ALA A C 1
ATOM 4194 O O . ALA A 1 529 ? -17.943 -7.507 19.594 1.00 86.69 529 ALA A O 1
ATOM 4195 N N . ILE A 1 530 ? -17.461 -8.456 17.616 1.00 84.56 530 ILE A N 1
ATOM 4196 C CA . ILE A 1 530 ? -18.502 -7.735 16.866 1.00 84.56 530 ILE A CA 1
ATOM 4197 C C . ILE A 1 530 ? -19.897 -8.110 17.387 1.00 84.56 530 ILE A C 1
ATOM 4199 O O . ILE A 1 530 ? -20.744 -7.228 17.542 1.00 84.56 530 ILE A O 1
ATOM 4203 N N . ALA A 1 531 ? -20.146 -9.390 17.678 1.00 81.06 531 ALA A N 1
ATOM 4204 C CA . ALA A 1 531 ? -21.425 -9.847 18.217 1.00 81.06 531 ALA A CA 1
ATOM 4205 C C . ALA A 1 531 ? -21.692 -9.301 19.632 1.00 81.06 531 ALA A C 1
ATOM 4207 O O . ALA A 1 531 ? -22.789 -8.806 19.894 1.00 81.06 531 ALA A O 1
ATOM 4208 N N . ILE A 1 532 ? -20.689 -9.321 20.519 1.00 81.19 532 ILE A N 1
ATOM 4209 C CA . ILE A 1 532 ? -20.787 -8.738 21.869 1.00 81.19 532 ILE A CA 1
ATOM 4210 C C . ILE A 1 532 ? -21.055 -7.232 21.779 1.00 81.19 532 ILE A C 1
ATOM 4212 O O . ILE A 1 532 ? -21.963 -6.725 22.437 1.00 81.19 532 ILE A O 1
ATOM 4216 N N . ARG A 1 533 ? -20.316 -6.522 20.918 1.00 81.62 533 ARG A N 1
ATOM 4217 C CA . ARG A 1 533 ? -20.504 -5.088 20.676 1.00 81.62 533 ARG A CA 1
ATOM 4218 C C . ARG A 1 533 ? -21.915 -4.776 20.174 1.00 81.62 533 ARG A C 1
ATOM 4220 O O . ARG A 1 533 ? -22.524 -3.822 20.646 1.00 81.62 533 ARG A O 1
ATOM 4227 N N . ALA A 1 534 ? -22.444 -5.570 19.243 1.00 75.75 534 ALA A N 1
ATOM 4228 C CA . ALA A 1 534 ? -23.805 -5.399 18.732 1.00 75.75 534 ALA A CA 1
ATOM 4229 C C . ALA A 1 534 ? -24.860 -5.576 19.838 1.00 75.75 534 ALA A C 1
ATOM 4231 O O . ALA A 1 534 ? -25.748 -4.737 19.967 1.00 75.75 534 ALA A O 1
ATOM 4232 N N . ASN A 1 535 ? -24.706 -6.591 20.691 1.00 76.88 535 ASN A N 1
ATOM 4233 C CA . ASN A 1 535 ? -25.584 -6.790 21.844 1.00 76.88 535 ASN A CA 1
ATOM 4234 C C . ASN A 1 535 ? -25.515 -5.616 22.846 1.00 76.88 535 ASN A C 1
ATOM 4236 O O . ASN A 1 535 ? -26.541 -5.176 23.355 1.00 76.88 535 ASN A O 1
ATOM 4240 N N . MET A 1 536 ? -24.325 -5.054 23.097 1.00 75.19 536 MET A N 1
ATOM 4241 C CA . MET A 1 536 ? -24.175 -3.862 23.949 1.00 75.19 536 MET A CA 1
ATOM 4242 C C . MET A 1 536 ? -24.895 -2.633 23.371 1.00 75.19 536 MET A C 1
ATOM 4244 O O . MET A 1 536 ? -25.517 -1.884 24.118 1.00 75.19 536 MET A O 1
ATOM 4248 N N . ILE A 1 537 ? -24.851 -2.439 22.047 1.00 71.56 537 ILE A N 1
ATOM 4249 C CA . ILE A 1 537 ? -25.578 -1.351 21.367 1.00 71.56 537 ILE A CA 1
ATOM 4250 C C . ILE A 1 537 ? -27.095 -1.527 21.518 1.00 71.56 537 ILE A C 1
ATOM 4252 O O . ILE A 1 537 ? -27.805 -0.548 21.735 1.00 71.56 537 ILE A O 1
ATOM 4256 N N . GLU A 1 538 ? -27.598 -2.757 21.410 1.00 66.75 538 GLU A N 1
ATOM 4257 C CA . GLU A 1 538 ? -29.026 -3.052 21.584 1.00 66.75 538 GLU A CA 1
ATOM 4258 C C . GLU A 1 538 ? -29.507 -2.790 23.010 1.00 66.75 538 GLU A C 1
ATOM 4260 O O . GLU A 1 538 ? -30.572 -2.200 23.193 1.00 66.75 538 GLU A O 1
ATOM 4265 N N . LEU A 1 539 ? -28.711 -3.181 24.007 1.00 64.50 539 LEU A N 1
ATOM 4266 C CA . LEU A 1 539 ? -29.010 -2.946 25.420 1.00 64.50 539 LEU A CA 1
ATOM 4267 C C . LEU A 1 539 ? -29.011 -1.454 25.779 1.00 64.50 539 LEU A C 1
ATOM 4269 O O . LEU A 1 539 ? -29.799 -1.039 26.621 1.00 64.50 539 LEU A O 1
ATOM 4273 N N . ASN A 1 540 ? -28.168 -0.656 25.121 1.00 59.31 540 ASN A N 1
ATOM 4274 C CA . ASN A 1 540 ? -28.066 0.787 25.351 1.00 59.31 540 ASN A CA 1
ATOM 4275 C C . ASN A 1 540 ? -29.041 1.624 24.514 1.00 59.31 540 ASN A C 1
ATOM 4277 O O . ASN A 1 540 ? -29.021 2.852 24.601 1.00 59.31 540 ASN A O 1
ATOM 4281 N N . ARG A 1 541 ? -29.865 1.009 23.658 1.00 55.78 541 ARG A N 1
ATOM 4282 C CA . ARG A 1 541 ? -30.816 1.769 22.847 1.00 55.78 541 ARG A CA 1
ATOM 4283 C C . ARG A 1 541 ? -31.910 2.325 23.769 1.00 55.78 541 ARG A C 1
ATOM 4285 O O . ARG A 1 541 ? -32.595 1.516 24.398 1.00 55.78 541 ARG A O 1
ATOM 4292 N N . PRO A 1 542 ? -32.127 3.655 23.830 1.00 48.81 542 PRO A N 1
ATOM 4293 C CA . PRO A 1 542 ? -33.201 4.213 24.642 1.00 48.81 542 PRO A CA 1
ATOM 4294 C C . PRO A 1 542 ? -34.531 3.647 24.137 1.00 48.81 542 PRO A C 1
ATOM 4296 O O . PRO A 1 542 ? -34.905 3.830 22.974 1.00 48.81 542 PRO A O 1
ATOM 4299 N N . GLN A 1 543 ? -35.212 2.879 24.989 1.00 44.16 543 GLN A N 1
ATOM 4300 C CA . GLN A 1 543 ? -36.487 2.244 24.645 1.00 44.16 543 GLN A CA 1
ATOM 4301 C C . GLN A 1 543 ? -37.650 3.235 24.770 1.00 44.16 543 GLN A C 1
ATOM 4303 O O . GLN A 1 543 ? -38.725 3.006 24.208 1.00 44.16 543 GLN A O 1
ATOM 4308 N N . ARG A 1 544 ? -37.439 4.353 25.475 1.00 36.56 544 ARG A N 1
ATOM 4309 C CA . ARG A 1 544 ? -38.374 5.473 25.595 1.00 36.56 544 ARG A CA 1
ATOM 4310 C C . ARG A 1 544 ? -37.654 6.790 25.319 1.00 36.56 544 ARG A C 1
ATOM 4312 O O . ARG A 1 544 ? -36.495 6.955 25.664 1.00 36.56 544 ARG A O 1
ATOM 4319 N N . ILE A 1 545 ? -38.380 7.753 24.748 1.00 42.75 545 ILE A N 1
ATOM 4320 C CA . ILE A 1 545 ? -37.887 9.115 24.457 1.00 42.75 545 ILE A CA 1
ATOM 4321 C C . ILE A 1 545 ? -37.355 9.809 25.728 1.00 42.75 545 ILE A C 1
ATOM 4323 O O . ILE A 1 545 ? -36.425 10.597 25.652 1.00 42.75 545 ILE A O 1
ATOM 4327 N N . ARG A 1 546 ? -37.898 9.458 26.901 1.00 40.59 546 ARG A N 1
ATOM 4328 C CA . ARG A 1 546 ? -37.452 9.942 28.215 1.00 40.59 546 ARG A CA 1
ATOM 4329 C C . ARG A 1 546 ? -36.036 9.476 28.588 1.00 40.59 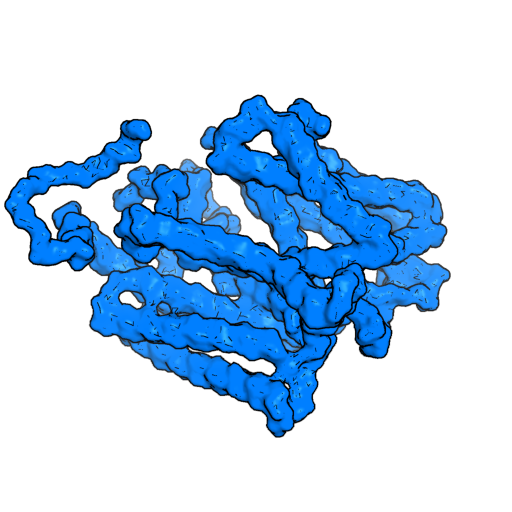546 ARG A C 1
ATOM 4331 O O . ARG A 1 546 ? -35.285 10.259 29.145 1.00 40.59 546 ARG A O 1
ATOM 4338 N N . ASP A 1 547 ? -35.655 8.257 28.204 1.00 36.94 547 ASP A N 1
ATOM 4339 C CA . ASP A 1 547 ? -34.349 7.670 28.541 1.00 36.94 547 ASP A CA 1
ATOM 4340 C C . ASP A 1 547 ? -33.204 8.296 27.720 1.00 36.94 547 ASP A C 1
ATOM 4342 O O . ASP A 1 547 ? -32.037 8.124 28.049 1.00 36.94 547 ASP A O 1
ATOM 4346 N N . ALA A 1 548 ? -33.521 9.004 26.629 1.00 41.00 548 ALA A N 1
ATOM 4347 C CA . ALA A 1 548 ? -32.524 9.689 25.813 1.00 41.00 548 ALA A CA 1
ATOM 4348 C C . ALA A 1 548 ? -31.999 10.970 26.482 1.00 41.00 548 ALA A C 1
ATOM 4350 O O . ALA A 1 548 ? -30.841 11.302 26.264 1.00 41.00 548 ALA A O 1
ATOM 4351 N N . ASN A 1 549 ? -32.806 11.650 27.306 1.00 38.12 549 ASN A N 1
ATOM 4352 C CA . ASN A 1 549 ? -32.353 12.818 28.072 1.00 38.12 549 ASN A CA 1
ATOM 4353 C C . ASN A 1 549 ? -31.475 12.394 29.259 1.00 38.12 549 ASN A C 1
ATOM 4355 O O . ASN A 1 549 ? -30.406 12.961 29.456 1.00 38.12 549 ASN A O 1
ATOM 4359 N N . ASP A 1 550 ? -31.857 11.324 29.964 1.00 36.72 550 ASP A N 1
ATOM 4360 C CA . ASP A 1 550 ? -31.140 10.847 31.157 1.00 36.72 550 ASP A CA 1
ATOM 4361 C C . ASP A 1 550 ? -29.718 10.320 30.850 1.00 36.72 550 ASP A C 1
ATOM 4363 O O . ASP A 1 550 ? -28.871 10.276 31.738 1.00 36.72 550 ASP A O 1
ATOM 4367 N N . ILE A 1 551 ? -29.416 9.920 29.605 1.00 42.16 551 ILE A N 1
ATOM 4368 C CA . ILE A 1 551 ? -28.071 9.453 29.210 1.00 42.16 551 ILE A CA 1
ATOM 4369 C C . ILE A 1 551 ? -27.085 10.623 29.049 1.00 42.16 551 ILE A C 1
ATOM 4371 O O . ILE A 1 551 ? -25.897 10.444 29.308 1.00 42.16 551 ILE A O 1
ATOM 4375 N N . TYR A 1 552 ? -27.555 11.815 28.666 1.00 39.09 552 TYR A N 1
ATOM 4376 C CA . TYR A 1 552 ? -26.695 13.000 28.538 1.00 39.09 552 TYR A CA 1
ATOM 4377 C C . TYR A 1 552 ? -26.431 13.695 29.882 1.00 39.09 552 TYR A C 1
ATOM 4379 O O . TYR A 1 552 ? -25.406 14.359 30.026 1.00 39.09 552 TYR A O 1
ATOM 4387 N N . ASP A 1 553 ? -27.288 13.477 30.882 1.00 37.38 553 ASP A N 1
ATOM 4388 C CA . ASP A 1 553 ? -27.107 14.020 32.235 1.00 37.38 553 ASP A CA 1
ATOM 4389 C C . ASP A 1 553 ? -26.043 13.277 33.061 1.00 37.38 553 ASP A C 1
ATOM 4391 O O . ASP A 1 553 ? -25.583 13.790 34.077 1.00 37.38 553 ASP A O 1
ATOM 4395 N N . ILE A 1 554 ? -25.597 12.088 32.637 1.00 40.59 554 ILE A N 1
ATOM 4396 C CA . ILE A 1 554 ? -24.587 11.312 33.384 1.00 40.59 554 ILE A CA 1
ATOM 4397 C C . ILE A 1 554 ? -23.165 11.869 33.173 1.00 40.59 554 ILE A C 1
ATOM 4399 O O . ILE A 1 554 ? -22.318 11.721 34.056 1.00 40.59 554 ILE A O 1
ATOM 4403 N N . ASP A 1 555 ? -22.912 12.557 32.054 1.00 38.66 555 ASP A N 1
ATOM 4404 C CA . ASP A 1 555 ? -21.612 13.178 31.747 1.00 38.66 555 ASP A CA 1
ATOM 4405 C C . ASP A 1 555 ? -21.565 14.693 32.057 1.00 38.66 555 ASP A C 1
ATOM 4407 O O . ASP A 1 555 ? -20.494 15.309 31.996 1.00 38.66 555 ASP A O 1
ATOM 4411 N N . ALA A 1 556 ? -22.689 15.304 32.449 1.00 38.81 556 ALA A N 1
ATOM 4412 C CA . ALA A 1 556 ? -22.754 16.693 32.896 1.00 38.81 556 ALA A CA 1
ATOM 4413 C C . ALA A 1 556 ? -22.649 16.782 34.432 1.00 38.81 556 ALA A C 1
ATOM 4415 O O . ALA A 1 556 ? -23.186 15.972 35.175 1.00 38.81 556 ALA A O 1
ATOM 4416 N N . HIS A 1 557 ? -21.878 17.751 34.924 1.00 35.19 557 HIS A N 1
ATOM 4417 C CA . HIS A 1 557 ? -21.536 17.916 36.340 1.00 35.19 557 HIS A CA 1
ATOM 4418 C C . HIS A 1 557 ? -22.743 17.934 37.307 1.00 35.19 557 HIS A C 1
ATOM 4420 O O . HIS A 1 557 ? -23.796 18.460 36.957 1.00 35.19 557 HIS A O 1
ATOM 4426 N N . PRO A 1 558 ? -22.573 17.476 38.567 1.00 36.78 558 PRO A N 1
ATOM 4427 C CA . PRO A 1 558 ? -23.652 17.358 39.552 1.00 36.78 558 PRO A CA 1
ATOM 4428 C C . PRO A 1 558 ? -24.027 18.688 40.240 1.00 36.78 558 PRO A C 1
ATOM 4430 O O . PRO A 1 558 ? -24.323 18.685 41.430 1.00 36.78 558 PRO A O 1
ATOM 4433 N N . GLU A 1 559 ? -24.000 19.820 39.533 1.00 36.56 559 GLU A N 1
ATOM 4434 C CA . GLU A 1 559 ? -24.428 21.126 40.062 1.00 36.56 559 GLU A CA 1
ATOM 4435 C C . GLU A 1 559 ? -24.964 22.024 38.932 1.00 36.56 559 GLU A C 1
ATOM 4437 O O . GLU A 1 559 ? -24.259 22.889 38.414 1.00 36.56 559 GLU A O 1
ATOM 4442 N N . ALA A 1 560 ? -26.221 21.832 38.538 1.00 35.06 560 ALA A N 1
ATOM 4443 C CA . ALA A 1 560 ? -27.017 22.892 37.925 1.00 35.06 560 ALA A CA 1
ATOM 4444 C C . ALA A 1 560 ? -28.491 22.653 38.257 1.00 35.06 560 ALA A C 1
ATOM 4446 O O . ALA A 1 560 ? -29.042 21.588 37.986 1.00 35.06 560 ALA A O 1
ATOM 4447 N N . ASP A 1 561 ? -29.079 23.639 38.921 1.00 35.16 561 ASP A N 1
ATOM 4448 C CA . ASP A 1 561 ? -30.431 23.621 39.451 1.00 35.16 561 ASP A CA 1
ATOM 4449 C C . ASP A 1 561 ? -31.494 23.316 38.387 1.00 35.16 561 ASP A C 1
ATOM 4451 O O . ASP A 1 561 ? -31.432 23.763 37.242 1.00 35.16 561 ASP A O 1
ATOM 4455 N N . MET A 1 562 ? -32.498 22.557 38.829 1.00 45.59 562 MET A N 1
ATOM 4456 C CA . MET A 1 562 ? -33.756 22.330 38.132 1.00 45.59 562 MET A CA 1
ATOM 4457 C C . MET A 1 562 ? -34.426 23.664 37.791 1.00 45.59 562 MET A C 1
ATOM 4459 O O . MET A 1 562 ? -34.614 24.469 38.696 1.00 45.59 562 MET A O 1
ATOM 4463 N N . GLU A 1 563 ? -34.820 23.841 36.525 1.00 32.94 563 GLU A N 1
ATOM 4464 C CA . GLU A 1 563 ? -36.038 24.526 36.039 1.00 32.94 563 GLU A CA 1
ATOM 4465 C C . GLU A 1 563 ? -35.849 24.987 34.578 1.00 32.94 563 GLU A C 1
ATOM 4467 O O . GLU A 1 563 ? -35.683 26.170 34.311 1.00 32.94 563 GLU A O 1
ATOM 4472 N N . ASP A 1 564 ? -35.896 24.058 33.613 1.00 32.66 564 ASP A N 1
ATOM 4473 C CA . ASP A 1 564 ? -36.420 24.364 32.268 1.00 32.66 564 ASP A CA 1
ATOM 4474 C C . ASP A 1 564 ? -36.815 23.065 31.528 1.00 32.66 564 ASP A C 1
ATOM 4476 O O . ASP A 1 564 ? -36.042 22.464 30.782 1.00 32.66 564 ASP A O 1
ATOM 4480 N N . GLU A 1 565 ? -38.036 22.573 31.770 1.00 33.44 565 GLU A N 1
ATOM 4481 C CA . GLU A 1 565 ? -38.635 21.481 30.988 1.00 33.44 565 GLU A CA 1
ATOM 4482 C C . GLU A 1 565 ? -39.179 22.035 29.661 1.00 33.44 565 GLU A C 1
ATOM 4484 O O . GLU A 1 565 ? -40.381 22.257 29.493 1.00 33.44 565 GLU A O 1
ATOM 4489 N N . SER A 1 566 ? -38.302 22.226 28.675 1.00 29.06 566 SER A N 1
ATOM 4490 C CA . SER A 1 566 ? -38.726 22.294 27.275 1.00 29.06 566 SER A CA 1
ATOM 4491 C C . SER A 1 566 ? -37.896 21.334 26.414 1.00 29.06 566 SER A C 1
ATOM 4493 O O . SER A 1 566 ? -36.677 21.254 26.564 1.00 29.06 566 SER A O 1
ATOM 4495 N N . PRO A 1 567 ? -38.533 20.532 25.538 1.00 28.84 567 PRO A N 1
ATOM 4496 C CA . PRO A 1 567 ? -37.818 19.571 24.713 1.00 28.84 567 PRO A CA 1
ATOM 4497 C C . PRO A 1 567 ? -36.982 20.324 23.675 1.00 28.84 567 PRO A C 1
ATOM 4499 O O . PRO A 1 567 ? -37.521 20.873 22.713 1.00 28.84 567 PRO A O 1
ATOM 4502 N N . ILE A 1 568 ? -35.659 20.324 23.849 1.00 30.83 568 ILE A N 1
ATOM 4503 C CA . ILE A 1 568 ? -34.717 20.803 22.835 1.00 30.83 568 ILE A CA 1
ATOM 4504 C C . ILE A 1 568 ? -34.666 19.749 21.725 1.00 30.83 568 ILE A C 1
ATOM 4506 O O . ILE A 1 568 ? -33.829 18.851 21.696 1.00 30.83 568 ILE A O 1
ATOM 4510 N N . ILE A 1 569 ? -35.621 19.836 20.803 1.00 32.31 569 ILE A N 1
ATOM 4511 C CA . ILE A 1 569 ? -35.496 19.229 19.483 1.00 32.31 569 ILE A CA 1
ATOM 4512 C C . ILE A 1 569 ? -34.433 20.058 18.760 1.00 32.31 569 ILE A C 1
ATOM 4514 O O . ILE A 1 569 ? -34.652 21.235 18.481 1.00 32.31 569 ILE A O 1
ATOM 4518 N N . PHE A 1 570 ? -33.272 19.462 18.484 1.00 29.66 570 PHE A N 1
ATOM 4519 C CA . PHE A 1 570 ? -32.258 20.063 17.621 1.00 29.66 570 PHE A CA 1
ATOM 4520 C C . PHE A 1 570 ? -32.788 20.161 16.184 1.00 29.66 570 PHE A C 1
ATOM 4522 O O . PHE A 1 570 ? -32.504 19.321 15.334 1.00 29.66 570 PHE A O 1
ATOM 4529 N N . ASP A 1 571 ? -33.544 21.220 15.911 1.00 29.00 571 ASP A N 1
ATOM 4530 C CA . ASP A 1 571 ? -33.692 21.793 14.579 1.00 29.00 571 ASP A CA 1
ATOM 4531 C C . ASP A 1 571 ? -32.489 22.726 14.350 1.00 29.00 571 ASP A C 1
ATOM 4533 O O . ASP A 1 571 ? -32.561 23.943 14.493 1.00 29.00 571 ASP A O 1
ATOM 4537 N N . LEU A 1 572 ? -31.333 22.145 14.022 1.00 31.94 572 LEU A N 1
ATOM 4538 C CA . LEU A 1 572 ? -30.248 22.878 13.358 1.00 31.94 572 LEU A CA 1
ATOM 4539 C C . LEU A 1 572 ? -30.247 22.507 11.876 1.00 31.94 572 LEU A C 1
ATOM 4541 O O . LEU A 1 572 ? -29.294 21.959 11.328 1.00 31.94 572 LEU A O 1
ATOM 4545 N N . ALA A 1 573 ? -31.359 22.831 11.221 1.00 28.30 573 ALA A N 1
ATOM 4546 C CA . ALA A 1 573 ? -31.418 23.036 9.786 1.00 28.30 573 ALA A CA 1
ATOM 4547 C C . ALA A 1 573 ? -31.530 24.550 9.528 1.00 28.30 573 ALA A C 1
ATOM 4549 O O . ALA A 1 573 ? -32.584 25.139 9.739 1.00 28.30 573 ALA A O 1
ATOM 4550 N N . ARG A 1 574 ? -30.437 25.143 9.021 1.00 25.89 574 ARG A N 1
ATOM 4551 C CA . ARG A 1 574 ? -30.251 26.548 8.582 1.00 25.89 574 ARG A CA 1
ATOM 4552 C C . ARG A 1 574 ? -30.192 27.645 9.658 1.00 25.89 574 ARG A C 1
ATOM 4554 O O . ARG A 1 574 ? -31.220 28.137 10.114 1.00 25.89 574 ARG A O 1
ATOM 4561 N N . ALA A 1 575 ? -28.984 28.183 9.833 1.00 29.89 575 ALA A N 1
ATOM 4562 C CA . ALA A 1 575 ? -28.722 29.624 9.785 1.00 29.89 575 ALA A CA 1
ATOM 4563 C C . ALA A 1 575 ? -27.454 29.867 8.958 1.00 29.89 575 ALA A C 1
ATOM 4565 O O . ALA A 1 575 ? -26.454 29.163 9.227 1.00 29.89 575 ALA A O 1
#

Sequence (575 aa):
MLVTKYSDWVSYVIIRVFLLFPVGLYMIVLFGMMFSGFHFGKSIQAFVDEKKINEDPLDFWADVRGIFRTSLLLVDYSGVFTGILIFATTKLRAGSAPMQALYLVPMITIVPMLLTIIRAGCEGHIADKQPAYAIYSSTEETITFDLLPVCFASSHFGPLWSVLFFTAQLLYNCVGPMVIYLVFIYSTFVEQMPTVQTVPNLFYGLLCITFSIPSILLYMPYGTKIVALVRYTSQSCIVSILCYIVLYFVYGWQNIETDIHSTTNFGSSGKRNIFDYLTSPISPIYTILLFTLVPALLMSKFVAVFDLLLSGNDVVKHISAASQFIPGPDVFGLIIGYLIMFSPLLIVTGFASYTLFNLIVKHKLSLSDAFQPSSDWMAHSSVNTVRPRPYSLAYGFFNSFIRISYPTALFLLLVAEAFLGALLSCIFMLNGLSLIGFNGSTIASNYRSVMLLAFLILHTISIFEISRAQREGNHPERLSLYIGVATMEMATLNGYMWMYSSDHPFIDWDPIFLILFNTVLRGLFICTAIAIRANMIELNRPQRIRDANDIYDIDAHPEADMEDESPIIFDLARA

pLDDT: mean 73.67, std 16.01, range [25.89, 94.5]